Protein AF-A0A2V0P0A4-F1 (afdb_monomer_lite)

Organism: NCBI:txid307507

pLDDT: mean 77.05, std 25.01, range [23.61, 98.31]

Secondary structure (DSSP, 8-state):
--HHHHHHHHHHHHHHHHHHHHHHHHHIIIIITTSPTT-HHHHHHHHHHHHHHHHHHHHHS-TTT-HHHHHHHHHHHHHHHHHHHHHHTT-SHHHHS---SHHHHHHHHHSS--BTTHHHHTT-SS-----PPPPPPPPPPPPHHHHHHHHHHHHHHHHHHHHHHT-TT--HHHHHHHHHHHHHHHHHHHHHHHHHHHHHHH---B--S-BTTBS-HHHHHHHIIIIIHHHHHTTTS-GGGS---------S----------------------------------------------------------------------------------------SSHHHH--PPP--S--S-HHHHHHHHHHHHHHHHHHHHHHHHHHHHHHHS--TTHHHHHHHHHTHHHHHHHHHHHHHHIIIII-PPPPPHHHHHHHHHHHHHHHHIIIIIHHHHHTTHHHHHHHHHHHHHHHHHH--

Structure (mmCIF, N/CA/C/O backbone):
data_AF-A0A2V0P0A4-F1
#
_entry.id   AF-A0A2V0P0A4-F1
#
loop_
_atom_site.group_PDB
_atom_site.id
_atom_site.type_symbol
_atom_site.label_atom_id
_atom_site.label_alt_id
_atom_site.label_comp_id
_atom_site.label_asym_id
_atom_site.label_entity_id
_atom_site.label_seq_id
_atom_site.pdbx_PDB_ins_code
_atom_site.Cartn_x
_atom_site.Cartn_y
_atom_site.Cartn_z
_atom_site.occupancy
_atom_site.B_iso_or_equiv
_atom_site.auth_seq_id
_atom_site.auth_comp_id
_atom_site.auth_asym_id
_atom_site.auth_atom_id
_atom_site.pdbx_PDB_model_num
ATOM 1 N N . MET A 1 1 ? 30.387 -15.881 0.769 1.00 53.78 1 MET A N 1
ATOM 2 C CA . MET A 1 1 ? 29.656 -15.481 1.995 1.00 53.78 1 MET A CA 1
ATOM 3 C C . MET A 1 1 ? 28.485 -16.447 2.146 1.00 53.78 1 MET A C 1
ATOM 5 O O . MET A 1 1 ? 27.772 -16.627 1.168 1.00 53.78 1 MET A O 1
ATOM 9 N N . ARG A 1 2 ? 28.358 -17.172 3.265 1.00 73.75 2 ARG A N 1
ATOM 10 C CA . ARG A 1 2 ? 27.367 -18.261 3.393 1.00 73.75 2 ARG A CA 1
ATOM 11 C C . ARG A 1 2 ? 25.949 -17.681 3.490 1.00 73.75 2 ARG A C 1
ATOM 13 O O . ARG A 1 2 ? 25.694 -16.876 4.383 1.00 73.75 2 ARG A O 1
ATOM 20 N N . LEU A 1 3 ? 25.051 -18.091 2.587 1.00 74.94 3 LEU A N 1
ATOM 21 C CA . LEU A 1 3 ? 23.638 -17.671 2.539 1.00 74.94 3 LEU A CA 1
ATOM 22 C C . LEU A 1 3 ? 22.909 -17.895 3.877 1.00 74.94 3 LEU A C 1
ATOM 24 O O . LEU A 1 3 ? 22.064 -17.091 4.262 1.00 74.94 3 LEU A O 1
ATOM 28 N N . GLU A 1 4 ? 23.298 -18.934 4.616 1.00 79.38 4 GLU A N 1
ATOM 29 C CA . GLU A 1 4 ? 22.734 -19.292 5.923 1.00 79.38 4 GLU A CA 1
ATOM 30 C C . GLU A 1 4 ? 22.858 -18.165 6.958 1.00 79.38 4 GLU A C 1
ATOM 32 O O . GLU A 1 4 ? 21.884 -17.818 7.626 1.00 79.38 4 GLU A O 1
ATOM 37 N N . GLY A 1 5 ? 24.031 -17.527 7.053 1.00 84.44 5 GLY A N 1
ATOM 38 C CA . GLY A 1 5 ? 24.252 -16.437 8.008 1.00 84.44 5 GLY A CA 1
ATOM 39 C C . GLY A 1 5 ? 23.440 -15.184 7.670 1.00 84.44 5 GLY A C 1
ATOM 40 O O . GLY A 1 5 ? 22.985 -14.470 8.563 1.00 84.44 5 GLY A O 1
ATOM 41 N N . TYR A 1 6 ? 23.213 -14.935 6.378 1.00 84.06 6 TYR A N 1
ATOM 42 C CA . TYR A 1 6 ? 22.389 -13.819 5.921 1.00 84.06 6 TYR A CA 1
ATOM 43 C C . TYR A 1 6 ? 20.907 -14.042 6.254 1.00 84.06 6 TYR A C 1
ATOM 45 O O . TYR A 1 6 ? 20.270 -13.150 6.814 1.00 84.06 6 TYR A O 1
ATOM 53 N N . ALA A 1 7 ? 20.377 -15.237 5.972 1.00 84.44 7 ALA A N 1
ATOM 54 C CA . ALA A 1 7 ? 18.981 -15.574 6.242 1.00 84.44 7 ALA A CA 1
ATOM 55 C C . ALA A 1 7 ? 18.650 -15.504 7.742 1.00 84.44 7 ALA A C 1
ATOM 57 O O . ALA A 1 7 ? 17.648 -14.897 8.121 1.00 84.44 7 ALA A O 1
ATOM 58 N N . ALA A 1 8 ? 19.520 -16.050 8.599 1.00 87.38 8 ALA A N 1
ATOM 59 C CA . ALA A 1 8 ? 19.348 -15.984 10.049 1.00 87.38 8 ALA A CA 1
ATOM 60 C C . ALA A 1 8 ? 19.368 -14.535 10.572 1.00 87.38 8 ALA A C 1
ATOM 62 O O . ALA A 1 8 ? 18.519 -14.151 11.379 1.00 87.38 8 ALA A O 1
ATOM 63 N N . GLY A 1 9 ? 20.293 -13.706 10.071 1.00 90.06 9 GLY A N 1
ATOM 64 C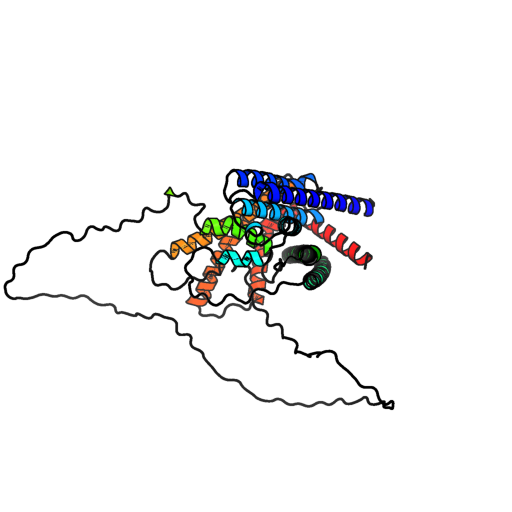 CA . GLY A 1 9 ? 20.378 -12.291 10.437 1.00 90.06 9 GLY A CA 1
ATOM 65 C C . GLY A 1 9 ? 19.136 -11.493 10.029 1.00 90.06 9 GLY A C 1
ATOM 66 O O . GLY A 1 9 ? 18.588 -10.748 10.843 1.00 90.06 9 GLY A O 1
ATOM 67 N N . LEU A 1 10 ? 18.652 -11.687 8.799 1.00 87.50 10 LEU A N 1
ATOM 68 C CA . LEU A 1 10 ? 17.423 -11.055 8.315 1.00 87.50 10 LEU A CA 1
ATOM 69 C C . LEU A 1 10 ? 16.204 -11.502 9.136 1.00 87.50 10 LEU A C 1
ATOM 71 O O . LEU A 1 10 ? 15.404 -10.664 9.548 1.00 87.50 10 LEU A O 1
ATOM 75 N N . ALA A 1 11 ? 16.075 -12.800 9.425 1.00 89.06 11 ALA A N 1
ATOM 76 C CA . ALA A 1 11 ? 14.981 -13.325 10.239 1.00 89.06 11 ALA A CA 1
ATOM 77 C C . ALA A 1 11 ? 14.962 -12.699 11.643 1.00 89.06 11 ALA A C 1
ATOM 79 O O . ALA A 1 11 ? 13.913 -12.239 12.092 1.00 89.06 11 ALA A O 1
ATOM 80 N N . ALA A 1 12 ? 16.118 -12.600 12.308 1.00 91.88 12 ALA A N 1
ATOM 81 C CA . ALA A 1 12 ? 16.232 -11.956 13.616 1.00 91.88 12 ALA A CA 1
ATOM 82 C C . ALA A 1 12 ? 15.813 -10.473 13.575 1.00 91.88 12 ALA A C 1
ATOM 84 O O . ALA A 1 12 ? 15.066 -10.015 14.441 1.00 91.88 12 ALA A O 1
ATOM 85 N N . ARG A 1 13 ? 16.228 -9.727 12.543 1.00 92.12 13 ARG A N 1
ATOM 86 C CA . ARG A 1 13 ? 15.838 -8.318 12.346 1.00 92.12 13 ARG A CA 1
ATOM 87 C C . ARG A 1 13 ? 14.346 -8.144 12.058 1.00 92.12 13 ARG A C 1
ATOM 89 O O . ARG A 1 13 ? 13.717 -7.220 12.580 1.00 92.12 13 ARG A O 1
ATOM 96 N N . LEU A 1 14 ? 13.754 -9.037 11.266 1.00 89.50 14 LEU A N 1
ATOM 97 C CA . LEU A 1 14 ? 12.312 -9.044 11.013 1.00 89.50 14 LEU A CA 1
ATOM 98 C C . LEU A 1 14 ? 11.530 -9.359 12.293 1.00 89.50 14 LEU A C 1
ATOM 100 O O . LEU A 1 14 ? 10.566 -8.660 12.599 1.00 89.50 14 LEU A O 1
ATOM 104 N N . LEU A 1 15 ? 11.970 -10.346 13.080 1.00 91.56 15 LEU A N 1
ATOM 105 C CA . LEU A 1 15 ? 11.378 -10.659 14.384 1.00 91.56 15 LEU A CA 1
ATOM 106 C C . LEU A 1 15 ? 11.456 -9.463 15.338 1.00 91.56 15 LEU A C 1
ATOM 108 O O . LEU A 1 15 ? 10.444 -9.094 15.932 1.00 91.56 15 LEU A O 1
ATOM 112 N N . ALA A 1 16 ? 12.615 -8.805 15.427 1.00 93.69 16 ALA A N 1
ATOM 113 C CA . ALA A 1 16 ? 12.781 -7.584 16.215 1.00 93.69 16 ALA A CA 1
ATOM 114 C C . ALA A 1 16 ? 11.840 -6.462 15.744 1.00 93.69 16 ALA A C 1
ATOM 116 O O . ALA A 1 16 ? 11.243 -5.758 16.559 1.00 93.69 16 ALA A O 1
ATOM 117 N N . SER A 1 17 ? 11.640 -6.337 14.430 1.00 91.88 17 SER A N 1
ATOM 118 C CA . SER A 1 17 ? 10.689 -5.383 13.856 1.00 91.88 17 SER A CA 1
ATOM 119 C C . SER A 1 17 ? 9.260 -5.698 14.315 1.00 91.88 17 SER A C 1
ATOM 121 O O . SER A 1 17 ? 8.573 -4.828 14.852 1.00 91.88 17 SER A O 1
ATOM 123 N N . TYR A 1 18 ? 8.803 -6.945 14.190 1.00 92.44 18 TYR A N 1
ATOM 124 C CA . TYR A 1 18 ? 7.461 -7.325 14.644 1.00 92.44 18 TYR A CA 1
ATOM 125 C C . TYR A 1 18 ? 7.279 -7.220 16.161 1.00 92.44 18 TYR A C 1
ATOM 127 O O . TYR A 1 18 ? 6.191 -6.857 16.609 1.00 92.44 18 TYR A O 1
ATOM 135 N N . ALA A 1 19 ? 8.331 -7.444 16.951 1.00 94.38 19 ALA A N 1
ATOM 136 C CA . ALA A 1 19 ? 8.315 -7.169 18.384 1.00 94.38 19 ALA A CA 1
ATOM 137 C C . ALA A 1 19 ? 8.099 -5.670 18.665 1.00 94.38 19 ALA A C 1
ATOM 139 O O . ALA A 1 19 ? 7.256 -5.317 19.491 1.00 94.38 19 ALA A O 1
ATOM 140 N N . ALA A 1 20 ? 8.765 -4.778 17.921 1.00 95.19 20 ALA A N 1
ATOM 141 C CA . ALA A 1 20 ? 8.530 -3.336 18.013 1.00 95.19 20 ALA A CA 1
ATOM 142 C C . ALA A 1 20 ? 7.091 -2.955 17.611 1.00 95.19 20 ALA A C 1
ATOM 144 O O . ALA A 1 20 ? 6.456 -2.137 18.278 1.00 95.19 20 ALA A O 1
ATOM 145 N N . ALA A 1 21 ? 6.533 -3.586 16.572 1.00 95.81 21 ALA A N 1
ATOM 146 C CA . ALA A 1 21 ? 5.138 -3.383 16.178 1.00 95.81 21 ALA A CA 1
ATOM 147 C C . ALA A 1 21 ? 4.141 -3.880 17.247 1.00 95.81 21 ALA A C 1
ATOM 149 O O . ALA A 1 21 ? 3.121 -3.232 17.491 1.00 95.81 21 ALA A O 1
ATOM 150 N N . ALA A 1 22 ? 4.440 -4.993 17.922 1.00 96.19 22 ALA A N 1
ATOM 151 C CA . ALA A 1 22 ? 3.641 -5.501 19.035 1.00 96.19 22 ALA A CA 1
ATOM 152 C C . ALA A 1 22 ? 3.705 -4.571 20.259 1.00 96.19 22 ALA A C 1
ATOM 154 O O . ALA A 1 22 ? 2.669 -4.282 20.861 1.00 96.19 22 ALA A O 1
ATOM 155 N N . ALA A 1 23 ? 4.886 -4.036 20.585 1.00 97.50 23 ALA A N 1
ATOM 156 C CA . ALA A 1 23 ? 5.055 -3.040 21.643 1.00 97.50 23 ALA A CA 1
ATOM 157 C C . ALA A 1 23 ? 4.287 -1.743 21.330 1.00 97.50 23 ALA A C 1
ATOM 159 O O . ALA A 1 23 ? 3.568 -1.220 22.182 1.00 97.50 23 ALA A O 1
ATOM 160 N N . ALA A 1 24 ? 4.352 -1.269 20.082 1.00 97.81 24 ALA A N 1
ATOM 161 C CA . ALA A 1 24 ? 3.546 -0.151 19.600 1.00 97.81 24 ALA A CA 1
ATOM 162 C C . ALA A 1 24 ? 2.040 -0.424 19.750 1.00 97.81 24 ALA A C 1
ATOM 164 O O . ALA A 1 24 ? 1.296 0.434 20.229 1.00 97.81 24 ALA A O 1
ATOM 165 N N . ALA A 1 25 ? 1.582 -1.631 19.401 1.00 98.06 25 ALA A N 1
ATOM 166 C CA . ALA A 1 25 ? 0.192 -2.020 19.600 1.00 98.06 25 ALA A CA 1
ATOM 167 C C . ALA A 1 25 ? -0.209 -2.021 21.079 1.00 98.06 25 ALA A C 1
ATOM 169 O O . ALA A 1 25 ? -1.297 -1.543 21.397 1.00 98.06 25 ALA A O 1
ATOM 170 N N . ALA A 1 26 ? 0.653 -2.510 21.976 1.00 98.25 26 ALA A N 1
ATOM 171 C CA . ALA A 1 26 ? 0.414 -2.488 23.418 1.00 98.25 26 ALA A CA 1
ATOM 172 C C . ALA A 1 26 ? 0.286 -1.052 23.939 1.00 98.25 26 ALA A C 1
ATOM 174 O O . ALA A 1 26 ? -0.685 -0.742 24.627 1.00 98.25 26 ALA A O 1
ATOM 175 N N . ALA A 1 27 ? 1.187 -0.152 23.534 1.00 98.31 27 ALA A N 1
ATOM 176 C CA . ALA A 1 27 ? 1.122 1.260 23.903 1.00 98.31 27 ALA A CA 1
ATOM 177 C C . ALA A 1 27 ? -0.191 1.916 23.440 1.00 98.31 27 ALA A C 1
ATOM 179 O O . ALA A 1 27 ? -0.870 2.576 24.224 1.00 98.31 27 ALA A O 1
ATOM 180 N N . VAL A 1 28 ? -0.610 1.694 22.190 1.00 98.12 28 VAL A N 1
ATOM 181 C CA . VAL A 1 28 ? -1.877 2.253 21.685 1.00 98.12 28 VAL A CA 1
ATOM 182 C C . VAL A 1 28 ? -3.079 1.639 22.407 1.00 98.12 28 VAL A C 1
ATOM 184 O O . VAL A 1 28 ? -4.012 2.358 22.766 1.00 98.12 28 VAL A O 1
ATOM 187 N N . PHE A 1 29 ? -3.068 0.329 22.649 1.00 97.56 29 PHE A N 1
ATOM 188 C CA . PHE A 1 29 ? -4.171 -0.379 23.296 1.00 97.56 29 PHE A CA 1
ATOM 189 C C . PHE A 1 29 ? -4.349 0.021 24.763 1.00 97.56 29 PHE A C 1
ATOM 191 O O . PHE A 1 29 ? -5.480 0.218 25.197 1.00 97.56 29 PHE A O 1
ATOM 198 N N . LEU A 1 30 ? -3.255 0.145 25.516 1.00 97.62 30 LEU A N 1
ATOM 199 C CA . LEU A 1 30 ? -3.287 0.433 26.949 1.00 97.62 30 LEU A CA 1
ATOM 200 C C . LEU A 1 30 ? -3.398 1.934 27.238 1.00 97.62 30 LEU A C 1
ATOM 202 O O . LEU A 1 30 ? -4.120 2.320 28.149 1.00 97.62 30 LEU A O 1
ATOM 206 N N . LEU A 1 31 ? -2.713 2.781 26.460 1.00 97.94 31 LEU A N 1
ATOM 207 C CA . LEU A 1 31 ? -2.582 4.210 26.766 1.00 97.94 31 LEU A CA 1
ATOM 208 C C . LEU A 1 31 ? -3.496 5.092 25.908 1.00 97.94 31 LEU A C 1
ATOM 210 O O . LEU A 1 31 ? -4.113 6.020 26.418 1.00 97.94 31 LEU A O 1
ATOM 214 N N . ALA A 1 32 ? -3.601 4.828 24.601 1.00 97.69 32 ALA A N 1
ATOM 215 C CA . ALA A 1 32 ? -4.350 5.701 23.690 1.00 97.69 32 ALA A CA 1
ATOM 216 C C . ALA A 1 32 ? -5.841 5.341 23.588 1.00 97.69 32 ALA A C 1
ATOM 218 O O . ALA A 1 32 ? -6.679 6.228 23.429 1.00 97.69 32 ALA A O 1
ATOM 219 N N . ARG A 1 33 ? -6.189 4.050 23.657 1.00 97.00 33 ARG A N 1
ATOM 220 C CA . ARG A 1 33 ? -7.570 3.565 23.497 1.00 97.00 33 ARG A CA 1
ATOM 221 C C . ARG A 1 33 ? -8.551 4.073 24.563 1.00 97.00 33 ARG A C 1
ATOM 223 O O . ARG A 1 33 ? -9.672 4.384 24.161 1.00 97.00 33 ARG A O 1
ATOM 230 N N . PRO A 1 34 ? -8.187 4.191 25.856 1.00 97.31 34 PRO A N 1
ATOM 231 C CA . PRO A 1 34 ? -9.086 4.748 26.872 1.00 97.31 34 PRO A CA 1
ATOM 232 C C . PRO A 1 34 ? -9.378 6.242 26.680 1.00 97.31 34 PRO A C 1
ATOM 234 O O . PRO A 1 34 ? -10.346 6.760 27.228 1.00 97.31 34 PRO A O 1
ATOM 237 N N . LEU A 1 35 ? -8.546 6.949 25.909 1.00 97.25 35 LEU A N 1
ATOM 238 C CA . LEU A 1 35 ? -8.664 8.388 25.717 1.00 97.25 35 LEU A CA 1
ATOM 239 C C . LEU A 1 35 ? -9.685 8.727 24.614 1.00 97.25 35 LEU A C 1
ATOM 241 O O . LEU A 1 35 ? -9.748 8.035 23.585 1.00 97.25 35 LEU A O 1
ATOM 245 N N . PRO A 1 36 ? -10.443 9.834 24.752 1.00 96.75 36 PRO A N 1
ATOM 246 C CA . PRO A 1 36 ? -11.387 10.265 23.729 1.00 96.75 36 PRO A CA 1
ATOM 247 C C . PRO A 1 36 ? -10.697 10.511 22.375 1.00 96.75 36 PRO A C 1
ATOM 249 O O . PRO A 1 36 ? -9.605 11.098 22.341 1.00 96.75 36 PRO A O 1
ATOM 252 N N . PRO A 1 37 ? -11.307 10.099 21.247 1.00 95.75 37 PRO A N 1
ATOM 253 C CA . PRO A 1 37 ? -10.839 10.468 19.914 1.00 95.75 37 PRO A CA 1
ATOM 254 C C . PRO A 1 37 ? -10.656 11.983 19.758 1.00 95.75 37 PRO A C 1
ATOM 256 O O . PRO A 1 37 ? -11.510 12.755 20.183 1.00 95.75 37 PRO A O 1
ATOM 259 N N . GLY A 1 38 ? -9.548 12.414 19.152 1.00 93.00 38 GLY A N 1
ATOM 260 C CA . GLY A 1 38 ? -9.236 13.835 18.950 1.00 93.00 38 GLY A CA 1
ATOM 261 C C . GLY A 1 38 ? -8.725 14.579 20.190 1.00 93.00 38 GLY A C 1
ATOM 262 O O . GLY A 1 38 ? -8.338 15.739 20.077 1.00 93.00 38 GLY A O 1
ATOM 263 N N . SER A 1 39 ? -8.670 13.936 21.363 1.00 96.69 39 SER A N 1
ATOM 264 C CA . SER A 1 39 ? -8.049 14.543 22.545 1.00 96.69 39 SER A CA 1
ATOM 265 C C . SER A 1 39 ? -6.541 14.739 22.348 1.00 96.69 39 SER A C 1
ATOM 267 O O . SER A 1 39 ? -5.863 13.918 21.721 1.00 96.69 39 SER A O 1
ATOM 269 N N . ARG A 1 40 ? -5.991 15.811 22.938 1.00 96.94 40 ARG A N 1
ATOM 270 C CA . ARG A 1 40 ? -4.546 16.110 22.892 1.00 96.94 40 ARG A CA 1
ATOM 271 C C . ARG A 1 40 ? -3.703 14.953 23.439 1.00 96.94 40 ARG A C 1
ATOM 273 O O . ARG A 1 40 ? -2.686 14.616 22.845 1.00 96.94 40 ARG A O 1
ATOM 280 N N . GLY A 1 41 ? -4.162 14.306 24.516 1.00 97.50 41 GLY A N 1
ATOM 281 C CA . GLY A 1 41 ? -3.488 13.145 25.106 1.00 97.50 41 GLY A CA 1
ATOM 282 C C . GLY A 1 41 ? -3.410 11.956 24.145 1.00 97.50 41 GLY A C 1
ATOM 283 O O . GLY A 1 41 ? -2.328 11.419 23.916 1.00 97.50 41 GLY A O 1
ATOM 284 N N . ARG A 1 42 ? -4.531 11.587 23.505 1.00 97.31 42 ARG A N 1
ATOM 285 C CA . ARG A 1 42 ? -4.547 10.499 22.513 1.00 97.31 42 ARG A CA 1
ATOM 286 C C . ARG A 1 42 ? -3.654 10.817 21.320 1.00 97.31 42 ARG A C 1
ATOM 288 O O . ARG A 1 42 ? -2.929 9.937 20.859 1.00 97.31 42 ARG A O 1
ATOM 295 N N . ALA A 1 43 ? -3.699 12.060 20.838 1.00 97.06 43 ALA A N 1
ATOM 296 C CA . ALA A 1 43 ? -2.861 12.521 19.739 1.00 97.06 43 ALA A CA 1
ATOM 297 C C . ALA A 1 43 ? -1.368 12.418 20.081 1.00 97.06 43 ALA A C 1
ATOM 299 O O . ALA A 1 43 ? -0.624 11.844 19.293 1.00 97.06 43 ALA A O 1
ATOM 300 N N . ALA A 1 44 ? -0.943 12.880 21.261 1.00 97.56 44 ALA A N 1
ATOM 301 C CA . ALA A 1 44 ? 0.453 12.814 21.691 1.00 97.56 44 ALA A CA 1
ATOM 302 C C . ALA A 1 44 ? 0.988 11.371 21.717 1.00 97.56 44 ALA A C 1
ATOM 304 O O . ALA A 1 44 ? 2.018 11.087 21.105 1.00 97.56 44 ALA A O 1
ATOM 305 N N . VAL A 1 45 ? 0.249 10.442 22.340 1.00 98.00 45 VAL A N 1
ATOM 306 C CA . VAL A 1 45 ? 0.629 9.017 22.381 1.00 98.00 45 VAL A CA 1
ATOM 307 C C . VAL A 1 45 ? 0.700 8.430 20.970 1.00 98.00 45 VAL A C 1
ATOM 309 O O . VAL A 1 45 ? 1.684 7.788 20.609 1.00 98.00 45 VAL A O 1
ATOM 312 N N . CYS A 1 46 ? -0.326 8.660 20.147 1.00 98.19 46 CYS A N 1
ATOM 313 C CA . CYS A 1 46 ? -0.380 8.103 18.797 1.00 98.19 46 CYS A CA 1
ATOM 314 C C . CYS A 1 46 ? 0.716 8.667 17.883 1.00 98.19 46 CYS A C 1
ATOM 316 O O . CYS A 1 46 ? 1.281 7.915 17.097 1.00 98.19 46 CYS A O 1
ATOM 318 N N . VAL A 1 47 ? 1.044 9.959 17.985 1.00 97.88 47 VAL A N 1
ATOM 319 C CA . VAL A 1 47 ? 2.132 10.579 17.213 1.00 97.88 47 VAL A CA 1
ATOM 320 C C . VAL A 1 47 ? 3.481 9.991 17.619 1.00 97.88 47 VAL A C 1
ATOM 322 O O . VAL A 1 47 ? 4.254 9.619 16.740 1.00 97.88 47 VAL A O 1
ATOM 325 N N . ALA A 1 48 ? 3.740 9.829 18.920 1.00 97.81 48 ALA A N 1
ATOM 326 C CA . ALA A 1 48 ? 4.970 9.203 19.401 1.00 97.81 48 ALA A CA 1
ATOM 327 C C . ALA A 1 48 ? 5.108 7.755 18.897 1.00 97.81 48 ALA A C 1
ATOM 329 O O . ALA A 1 48 ? 6.149 7.376 18.360 1.00 97.81 48 ALA A O 1
ATOM 330 N N . VAL A 1 49 ? 4.035 6.959 18.990 1.00 98.25 49 VAL A N 1
ATOM 331 C CA . VAL A 1 49 ? 4.025 5.577 18.485 1.00 98.25 49 VAL A CA 1
ATOM 332 C C . VAL A 1 49 ? 4.189 5.527 16.964 1.00 98.25 49 VAL A C 1
ATOM 334 O O . VAL A 1 49 ? 4.955 4.710 16.458 1.00 98.25 49 VAL A O 1
ATOM 337 N N . ALA A 1 50 ? 3.501 6.394 16.218 1.00 97.75 50 ALA A N 1
ATOM 338 C CA . ALA A 1 50 ? 3.631 6.461 14.766 1.00 97.75 50 ALA A CA 1
ATOM 339 C C . ALA A 1 50 ? 5.064 6.827 14.350 1.00 97.75 50 ALA A C 1
ATOM 341 O O . ALA A 1 50 ? 5.621 6.170 13.476 1.00 97.75 50 ALA A O 1
ATOM 342 N N . ALA A 1 51 ? 5.691 7.805 15.009 1.00 96.50 51 ALA A N 1
ATOM 343 C CA . ALA A 1 51 ? 7.085 8.168 14.760 1.00 96.50 51 ALA A CA 1
ATOM 344 C C . ALA A 1 51 ? 8.041 6.993 15.031 1.00 96.50 51 ALA A C 1
ATOM 346 O O . ALA A 1 51 ? 8.914 6.714 14.211 1.00 96.50 51 ALA A O 1
ATOM 347 N N . ALA A 1 52 ? 7.834 6.257 16.129 1.00 96.69 52 ALA A N 1
ATOM 348 C CA . ALA A 1 52 ? 8.618 5.063 16.441 1.00 96.69 52 ALA A CA 1
ATOM 349 C C . ALA A 1 52 ? 8.459 3.966 15.372 1.00 96.69 52 ALA A C 1
ATOM 351 O O . ALA A 1 52 ? 9.454 3.398 14.922 1.00 96.69 52 ALA A O 1
ATOM 352 N N . LEU A 1 53 ? 7.228 3.708 14.912 1.00 96.75 53 LEU A N 1
ATOM 353 C CA . LEU A 1 53 ? 6.956 2.756 13.829 1.00 96.75 53 LEU A CA 1
ATOM 354 C C . LEU A 1 53 ? 7.645 3.165 12.521 1.00 96.75 53 LEU A C 1
ATOM 356 O O . LEU A 1 53 ? 8.228 2.315 11.857 1.00 96.75 53 LEU A O 1
ATOM 360 N N . LEU A 1 54 ? 7.620 4.450 12.159 1.00 94.62 54 LEU A N 1
ATOM 361 C CA . LEU A 1 54 ? 8.274 4.944 10.942 1.00 94.62 54 LEU A CA 1
ATOM 362 C C . LEU A 1 54 ? 9.805 4.893 11.028 1.00 94.62 54 LEU A C 1
ATOM 364 O O . LEU A 1 54 ? 10.467 4.641 10.023 1.00 94.62 54 LEU A O 1
ATOM 368 N N . ALA A 1 55 ? 10.372 5.094 12.218 1.00 92.75 55 ALA A N 1
ATOM 369 C CA . ALA A 1 55 ? 11.811 5.003 12.436 1.00 92.75 55 ALA A CA 1
ATOM 370 C C . ALA A 1 55 ? 12.321 3.550 12.465 1.00 92.75 55 ALA A C 1
ATOM 372 O O . ALA A 1 55 ? 13.473 3.309 12.097 1.00 92.75 55 ALA A O 1
ATOM 373 N N . ALA A 1 56 ? 11.493 2.581 12.875 1.00 93.50 56 ALA A N 1
ATOM 374 C CA . ALA A 1 56 ? 11.918 1.201 13.121 1.00 93.50 56 ALA A CA 1
ATOM 375 C C . ALA A 1 56 ? 12.600 0.519 11.914 1.00 93.50 56 ALA A C 1
ATOM 377 O O . ALA A 1 56 ? 13.721 0.040 12.098 1.00 93.50 56 ALA A O 1
ATOM 378 N N . PRO A 1 57 ? 12.050 0.532 10.678 1.00 91.19 57 PRO A N 1
ATOM 379 C CA . PRO A 1 57 ? 12.717 -0.086 9.529 1.00 91.19 57 PRO A CA 1
ATOM 380 C C . PRO A 1 57 ? 14.123 0.466 9.289 1.00 91.19 57 PRO A C 1
ATOM 382 O O . PRO A 1 57 ? 15.035 -0.290 8.981 1.00 91.19 57 PRO A O 1
ATOM 385 N N . SER A 1 58 ? 14.319 1.772 9.498 1.00 88.38 58 SER A N 1
ATOM 386 C CA . SER A 1 58 ? 15.616 2.420 9.287 1.00 88.38 58 SER A CA 1
ATOM 387 C C . SER A 1 58 ? 16.702 2.029 10.284 1.00 88.38 58 SER A C 1
ATOM 389 O O . SER A 1 58 ? 17.887 2.163 10.000 1.00 88.38 58 SER A O 1
ATOM 391 N N . ARG A 1 59 ? 16.287 1.589 11.473 1.00 91.75 59 ARG A N 1
ATOM 392 C CA . ARG A 1 59 ? 17.183 1.189 12.559 1.00 91.75 59 ARG A CA 1
ATOM 393 C C . ARG A 1 59 ? 17.433 -0.309 12.567 1.00 91.75 59 ARG A C 1
ATOM 395 O O . ARG A 1 59 ? 18.476 -0.740 13.042 1.00 91.75 59 ARG A O 1
ATOM 402 N N . LEU A 1 60 ? 16.461 -1.081 12.088 1.00 91.25 60 LEU A N 1
ATOM 403 C CA . LEU A 1 60 ? 16.474 -2.531 12.184 1.00 91.25 60 LEU A CA 1
ATOM 404 C C . LEU A 1 60 ? 16.928 -3.213 10.903 1.00 91.25 60 LEU A C 1
ATOM 406 O O . LEU A 1 60 ? 17.394 -4.335 11.016 1.00 91.25 60 LEU A O 1
ATOM 410 N N . LEU A 1 61 ? 16.811 -2.584 9.729 1.00 89.25 61 LEU A N 1
ATOM 411 C CA . LEU A 1 61 ? 17.143 -3.198 8.442 1.00 89.25 61 LEU A CA 1
ATOM 412 C C . LEU A 1 61 ? 18.293 -2.469 7.744 1.00 89.25 61 LEU A C 1
ATOM 414 O O . LEU A 1 61 ? 18.401 -1.244 7.801 1.00 89.25 61 LEU A O 1
ATOM 418 N N . ASP A 1 62 ? 19.139 -3.232 7.052 1.00 87.00 62 ASP A N 1
ATOM 419 C CA . ASP A 1 62 ? 20.232 -2.693 6.241 1.00 87.00 62 ASP A CA 1
ATOM 420 C C . ASP A 1 62 ? 19.765 -2.518 4.789 1.00 87.00 62 ASP A C 1
ATOM 422 O O . ASP A 1 62 ? 19.691 -3.471 4.014 1.00 87.00 62 ASP A O 1
ATOM 426 N N . PHE A 1 63 ? 19.480 -1.276 4.400 1.00 78.56 63 PHE A N 1
ATOM 427 C CA . PHE A 1 63 ? 18.978 -0.912 3.067 1.00 78.56 63 PHE A CA 1
ATOM 428 C C . PHE A 1 63 ? 19.893 -1.334 1.926 1.00 78.56 63 PHE A C 1
ATOM 430 O O . PHE A 1 63 ? 19.409 -1.641 0.836 1.00 78.56 63 PHE A O 1
ATOM 437 N N . GLN A 1 64 ? 21.203 -1.352 2.165 1.00 79.62 64 GLN A N 1
ATOM 438 C CA . GLN A 1 64 ? 22.174 -1.697 1.134 1.00 79.62 64 GLN A CA 1
ATOM 439 C C . GLN A 1 64 ? 22.229 -3.208 0.920 1.00 79.62 64 GLN A C 1
ATOM 441 O O . GLN A 1 64 ? 22.469 -3.668 -0.196 1.00 79.62 64 GLN A O 1
ATOM 446 N N . ARG A 1 65 ? 21.971 -3.988 1.975 1.00 81.94 65 ARG A N 1
ATOM 447 C CA . ARG A 1 65 ? 22.072 -5.452 1.942 1.00 81.94 65 ARG A CA 1
ATOM 448 C C . ARG A 1 65 ? 20.732 -6.169 1.807 1.00 81.94 65 ARG A C 1
ATOM 450 O O . ARG A 1 65 ? 20.727 -7.327 1.405 1.00 81.94 65 ARG A O 1
ATOM 457 N N . GLU A 1 66 ? 19.609 -5.535 2.13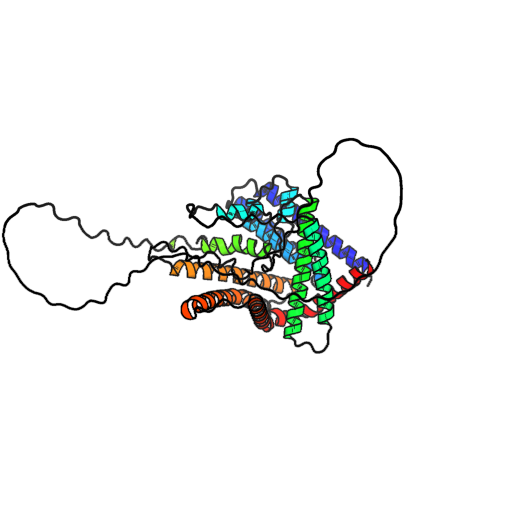7 1.00 82.12 66 GLU A N 1
ATOM 458 C CA . GLU A 1 66 ? 18.313 -6.204 2.357 1.00 82.12 66 GLU A CA 1
ATOM 459 C C . GLU A 1 66 ? 17.174 -5.652 1.490 1.00 82.12 66 GLU A C 1
ATOM 461 O O . GLU A 1 66 ? 16.024 -5.581 1.924 1.00 82.12 66 GLU A O 1
ATOM 466 N N . ALA A 1 67 ? 17.468 -5.299 0.236 1.00 77.44 67 ALA A N 1
ATOM 467 C CA . ALA A 1 67 ? 16.514 -4.671 -0.682 1.00 77.44 67 ALA A CA 1
ATOM 468 C C . ALA A 1 67 ? 15.158 -5.408 -0.814 1.00 77.44 67 ALA A C 1
ATOM 470 O O . ALA A 1 67 ? 14.132 -4.750 -0.958 1.00 77.44 67 ALA A O 1
ATOM 471 N N . ILE A 1 68 ? 15.107 -6.745 -0.713 1.00 76.56 68 ILE A N 1
ATOM 472 C CA . ILE A 1 68 ? 13.834 -7.505 -0.767 1.00 76.56 68 ILE A CA 1
ATOM 473 C C . ILE A 1 68 ? 12.973 -7.260 0.460 1.00 76.56 68 ILE A C 1
ATOM 475 O O . ILE A 1 68 ? 11.772 -7.050 0.337 1.00 76.56 68 ILE A O 1
ATOM 479 N N . GLY A 1 69 ? 13.573 -7.340 1.650 1.00 79.31 69 GLY A N 1
ATOM 480 C CA . GLY A 1 69 ? 12.846 -7.211 2.913 1.00 79.31 69 GLY A CA 1
ATOM 481 C C . GLY A 1 69 ? 12.409 -5.772 3.169 1.00 79.31 69 GLY A C 1
ATOM 482 O O . GLY A 1 69 ? 11.433 -5.525 3.874 1.00 79.31 69 GLY A O 1
ATOM 483 N N . ILE A 1 70 ? 13.103 -4.821 2.548 1.00 83.62 70 ILE A N 1
ATOM 484 C CA . ILE A 1 70 ? 12.963 -3.403 2.826 1.00 83.62 70 ILE A CA 1
ATOM 485 C C . ILE A 1 70 ? 11.634 -2.814 2.373 1.00 83.62 70 ILE A C 1
ATOM 487 O O . ILE A 1 70 ? 10.932 -2.189 3.162 1.00 83.62 70 ILE A O 1
ATOM 491 N N . VAL A 1 71 ? 11.268 -3.029 1.109 1.00 84.56 71 VAL A N 1
ATOM 492 C CA . VAL A 1 71 ? 10.055 -2.474 0.504 1.00 84.56 71 VAL A CA 1
ATOM 493 C C . VAL A 1 71 ? 8.813 -2.932 1.268 1.00 84.56 71 VAL A C 1
ATOM 495 O O . VAL A 1 71 ? 8.008 -2.075 1.652 1.00 84.56 71 VAL A O 1
ATOM 498 N N . PRO A 1 72 ? 8.642 -4.234 1.566 1.00 87.12 72 PRO A N 1
ATOM 499 C CA . PRO A 1 72 ? 7.501 -4.667 2.342 1.00 87.12 72 PRO A CA 1
ATOM 500 C C . PRO A 1 72 ? 7.569 -4.225 3.798 1.00 87.12 72 PRO A C 1
ATOM 502 O O . PRO A 1 72 ? 6.537 -3.804 4.312 1.00 87.12 72 PRO A O 1
ATOM 505 N N . ALA A 1 73 ? 8.736 -4.236 4.452 1.00 90.81 73 ALA A N 1
ATOM 506 C CA . ALA A 1 73 ? 8.844 -3.755 5.827 1.00 90.81 73 ALA A CA 1
ATOM 507 C C . ALA A 1 73 ? 8.450 -2.276 5.926 1.00 90.81 73 ALA A C 1
ATOM 509 O O . ALA A 1 73 ? 7.540 -1.926 6.674 1.00 90.81 73 ALA A O 1
ATOM 510 N N . VAL A 1 74 ? 9.043 -1.409 5.107 1.00 92.19 74 VAL A N 1
ATOM 511 C CA . VAL A 1 74 ? 8.681 0.011 5.045 1.00 92.19 74 VAL A CA 1
ATOM 512 C C . VAL A 1 74 ? 7.186 0.164 4.785 1.00 92.19 74 VAL A C 1
ATOM 514 O O . VAL A 1 74 ? 6.525 0.902 5.511 1.00 92.19 74 VAL A O 1
ATOM 517 N N . GLY A 1 75 ? 6.618 -0.572 3.826 1.00 92.62 75 GLY A N 1
ATOM 518 C CA . GLY A 1 75 ? 5.180 -0.555 3.553 1.00 92.62 75 GLY A CA 1
ATOM 519 C C . GLY A 1 75 ? 4.324 -0.943 4.766 1.00 92.62 75 GLY A C 1
ATOM 520 O O . GLY A 1 75 ? 3.380 -0.230 5.107 1.00 92.62 75 GLY A O 1
ATOM 521 N N . VAL A 1 76 ? 4.664 -2.036 5.452 1.00 94.62 76 VAL A N 1
ATOM 522 C CA . VAL A 1 76 ? 3.952 -2.537 6.639 1.00 94.62 76 VAL A CA 1
ATOM 523 C C . VAL A 1 76 ? 4.001 -1.525 7.783 1.00 94.62 76 VAL A C 1
ATOM 525 O O . VAL A 1 76 ? 2.954 -1.166 8.324 1.00 94.62 76 VAL A O 1
ATOM 528 N N . PHE A 1 77 ? 5.184 -1.005 8.113 1.00 96.00 77 PHE A N 1
ATOM 529 C CA . PHE A 1 77 ? 5.358 -0.040 9.202 1.00 96.00 77 PHE A CA 1
ATOM 530 C C . PHE A 1 77 ? 4.731 1.321 8.889 1.00 96.00 77 PHE A C 1
ATOM 532 O O . PHE A 1 77 ? 4.128 1.931 9.773 1.00 96.00 77 PHE A O 1
ATOM 539 N N . SER A 1 78 ? 4.774 1.758 7.626 1.00 96.19 78 SER A N 1
ATOM 540 C CA . SER A 1 78 ? 4.048 2.951 7.166 1.00 96.19 78 SER A CA 1
ATOM 541 C C . SER A 1 78 ? 2.547 2.795 7.391 1.00 96.19 78 SER A C 1
ATOM 543 O O . SER A 1 78 ? 1.899 3.666 7.968 1.00 96.19 78 SER A O 1
ATOM 545 N N . LEU A 1 79 ? 1.982 1.657 6.978 1.00 96.56 79 LEU A N 1
ATOM 546 C CA . LEU A 1 79 ? 0.558 1.377 7.142 1.00 96.56 79 LEU A CA 1
ATOM 547 C C . LEU A 1 79 ? 0.164 1.264 8.617 1.00 96.56 79 LEU A C 1
ATOM 549 O O . LEU A 1 79 ? -0.891 1.772 8.992 1.00 96.56 79 LEU A O 1
ATOM 553 N N . ALA A 1 80 ? 1.000 0.650 9.456 1.00 97.75 80 ALA A N 1
ATOM 554 C CA . ALA A 1 80 ? 0.790 0.610 10.900 1.00 97.75 80 ALA A CA 1
ATOM 555 C C . ALA A 1 80 ? 0.770 2.028 11.497 1.00 97.75 80 ALA A C 1
ATOM 557 O O . ALA A 1 80 ? -0.178 2.383 12.199 1.00 97.75 80 ALA A O 1
ATOM 558 N N . ALA A 1 81 ? 1.742 2.878 11.148 1.00 97.88 81 ALA A N 1
ATOM 559 C CA . ALA A 1 81 ? 1.782 4.273 11.583 1.00 97.88 81 ALA A CA 1
ATOM 560 C C . ALA A 1 81 ? 0.538 5.052 11.123 1.00 97.88 81 ALA A C 1
ATOM 562 O O . ALA A 1 81 ? -0.102 5.736 11.921 1.00 97.88 81 ALA A O 1
ATOM 563 N N . PHE A 1 82 ? 0.114 4.885 9.868 1.00 97.62 82 PHE A N 1
ATOM 564 C CA . PHE A 1 82 ? -1.106 5.503 9.344 1.00 97.62 82 PHE A CA 1
ATOM 565 C C . PHE A 1 82 ? -2.362 5.035 10.088 1.00 97.62 82 PHE A C 1
ATOM 567 O O . PHE A 1 82 ? -3.254 5.840 10.356 1.00 97.62 82 PHE A O 1
ATOM 574 N N . LYS A 1 83 ? -2.447 3.753 10.465 1.00 97.94 83 LYS A N 1
ATOM 575 C CA . LYS A 1 83 ? -3.555 3.232 11.282 1.00 97.94 83 LYS A CA 1
ATOM 576 C C . LYS A 1 83 ? -3.588 3.884 12.659 1.00 97.94 83 LYS A C 1
ATOM 578 O O . LYS A 1 83 ? -4.670 4.237 13.120 1.00 97.94 83 LYS A O 1
ATOM 583 N N . VAL A 1 84 ? -2.427 4.085 13.280 1.00 98.31 84 VAL A N 1
ATOM 584 C CA . VAL A 1 84 ? -2.299 4.770 14.573 1.00 98.31 84 VAL A CA 1
ATOM 585 C C . VAL A 1 84 ? -2.703 6.245 14.468 1.00 98.31 84 VAL A C 1
ATOM 587 O O . VAL A 1 84 ? -3.478 6.727 15.292 1.00 98.31 84 VAL A O 1
ATOM 590 N N . LEU A 1 85 ? -2.273 6.954 13.421 1.00 97.88 85 LEU A N 1
ATOM 591 C CA . LEU A 1 85 ? -2.677 8.347 13.188 1.00 97.88 85 LEU A CA 1
ATOM 592 C C . LEU A 1 85 ? -4.182 8.473 12.913 1.00 97.88 85 LEU A C 1
ATOM 594 O O . LEU A 1 85 ? -4.841 9.352 13.465 1.00 97.88 85 LEU A O 1
ATOM 598 N N . ALA A 1 86 ? -4.757 7.562 12.123 1.00 96.94 86 ALA A N 1
ATOM 599 C CA . ALA A 1 86 ? -6.198 7.538 11.880 1.00 96.94 86 ALA A CA 1
ATOM 600 C C . ALA A 1 86 ? -6.959 7.260 13.182 1.00 96.94 86 ALA A C 1
ATOM 602 O O . ALA A 1 86 ? -7.946 7.931 13.486 1.00 96.94 86 ALA A O 1
ATOM 603 N N . PHE A 1 87 ? -6.455 6.324 13.991 1.00 97.44 87 PHE A N 1
ATOM 604 C CA . PHE A 1 87 ? -7.007 6.015 15.301 1.00 97.44 87 PHE A CA 1
ATOM 605 C C . PHE A 1 87 ? -6.986 7.233 16.227 1.00 97.44 87 PHE A C 1
ATOM 607 O O . PHE A 1 87 ? -7.963 7.452 16.938 1.00 97.44 87 PHE A O 1
ATOM 614 N N . ALA A 1 88 ? -5.938 8.061 16.202 1.00 97.38 88 ALA A N 1
ATOM 615 C CA . ALA A 1 88 ? -5.848 9.272 17.021 1.00 97.38 88 ALA A CA 1
ATOM 616 C C . ALA A 1 88 ? -7.045 10.217 16.817 1.00 97.38 88 ALA A C 1
ATOM 618 O O . ALA A 1 88 ? -7.588 10.757 17.781 1.00 97.38 88 ALA A O 1
ATOM 619 N N . VAL A 1 89 ? -7.501 10.351 15.568 1.00 95.69 89 VAL A N 1
ATOM 620 C CA . VAL A 1 89 ? -8.609 11.232 15.163 1.00 95.69 89 VAL A CA 1
ATOM 621 C C . VAL A 1 89 ? -9.964 10.516 15.079 1.00 95.69 89 VAL A C 1
ATOM 623 O O . VAL A 1 89 ? -10.908 11.042 14.492 1.00 95.69 89 VAL A O 1
ATOM 626 N N . GLY A 1 90 ? -10.078 9.311 15.649 1.00 95.00 90 GLY A N 1
ATOM 627 C CA . GLY A 1 90 ? -11.332 8.550 15.665 1.00 95.00 90 GLY A CA 1
ATOM 628 C C . GLY A 1 90 ? -11.738 7.989 14.306 1.00 95.00 90 GLY A C 1
ATOM 629 O O . GLY A 1 90 ? -12.928 7.863 14.025 1.00 95.00 90 GLY A O 1
ATOM 630 N N . ARG A 1 91 ? -10.765 7.666 13.452 1.00 94.50 91 ARG A N 1
ATOM 631 C CA . ARG A 1 91 ? -10.969 7.108 12.111 1.00 94.50 91 ARG A CA 1
ATOM 632 C C . ARG A 1 91 ? -10.220 5.789 11.923 1.00 94.50 91 ARG A C 1
ATOM 634 O O . ARG A 1 91 ? -9.424 5.358 12.755 1.00 94.50 91 ARG A O 1
ATOM 641 N N . GLY A 1 92 ? -10.460 5.167 10.772 1.00 94.81 92 GLY A N 1
ATOM 642 C CA . GLY A 1 92 ? -9.701 4.015 10.301 1.00 94.81 92 GLY A CA 1
ATOM 643 C C . GLY A 1 92 ? -10.080 2.682 10.960 1.00 94.81 92 GLY A C 1
ATOM 644 O O . GLY A 1 92 ? -11.009 2.599 11.770 1.00 94.81 92 GLY A O 1
ATOM 645 N N . PRO A 1 93 ? -9.363 1.607 10.598 1.00 95.38 93 PRO A N 1
ATOM 646 C CA . PRO A 1 93 ? -9.763 0.237 10.916 1.00 95.38 93 PRO A CA 1
ATOM 647 C C . PRO A 1 93 ? -9.711 -0.092 12.410 1.00 95.38 93 PRO A C 1
ATOM 649 O O . PRO A 1 93 ? -10.518 -0.890 12.876 1.00 95.38 93 PRO A O 1
ATOM 652 N N . LEU A 1 94 ? -8.808 0.542 13.165 1.00 96.44 94 LEU A N 1
ATOM 653 C CA . LEU A 1 94 ? -8.656 0.309 14.605 1.00 96.44 94 LEU A CA 1
ATOM 654 C C . LEU A 1 94 ? -9.804 0.903 15.434 1.00 96.44 94 LEU A C 1
ATOM 656 O O . LEU A 1 94 ? -10.046 0.449 16.547 1.00 96.44 94 LEU A O 1
ATOM 660 N N . GLN A 1 95 ? -10.501 1.911 14.898 1.00 94.62 95 GLN A N 1
ATOM 661 C CA . GLN A 1 95 ? -11.684 2.501 15.525 1.00 94.62 95 GLN A CA 1
ATOM 662 C C . GLN A 1 95 ? -12.972 1.792 15.082 1.00 94.62 95 GLN A C 1
ATOM 664 O O . GLN A 1 95 ? -13.919 1.688 15.855 1.00 94.62 95 GLN A O 1
ATOM 669 N N . ALA A 1 96 ? -13.020 1.347 13.825 1.00 87.94 96 ALA A N 1
ATOM 670 C CA . ALA A 1 96 ? -14.234 0.831 13.208 1.00 87.94 96 ALA A CA 1
ATOM 671 C C . ALA A 1 96 ? -14.480 -0.662 13.502 1.00 87.94 96 ALA A C 1
ATOM 673 O O . ALA A 1 96 ? -15.613 -1.090 13.704 1.00 87.94 96 ALA A O 1
ATOM 674 N N . ALA A 1 97 ? -13.440 -1.493 13.523 1.00 85.69 97 ALA A N 1
ATOM 675 C CA . ALA A 1 97 ? -13.636 -2.922 13.730 1.00 85.69 97 ALA A CA 1
ATOM 676 C C . ALA A 1 97 ? -13.865 -3.260 15.220 1.00 85.69 97 ALA A C 1
ATOM 678 O O . ALA A 1 97 ? -13.177 -2.711 16.085 1.00 85.69 97 ALA A O 1
ATOM 679 N N . PRO A 1 98 ? -14.768 -4.203 15.550 1.00 87.25 98 PRO A N 1
ATOM 680 C CA . PRO A 1 98 ? -14.861 -4.752 16.896 1.00 87.25 98 PRO A CA 1
ATOM 681 C C . PRO A 1 98 ? -13.624 -5.621 17.166 1.00 87.25 98 PRO A C 1
ATOM 683 O O . PRO A 1 98 ? -13.556 -6.785 16.773 1.00 87.25 98 PRO A O 1
ATOM 686 N N . LEU A 1 99 ? -12.623 -5.037 17.825 1.00 93.62 99 LEU A N 1
ATOM 687 C CA . LEU A 1 99 ? -11.365 -5.687 18.203 1.00 93.62 99 LEU A CA 1
ATOM 688 C C . LEU A 1 99 ? -11.344 -5.877 19.734 1.00 93.62 99 LEU A C 1
ATOM 690 O O . LEU A 1 99 ? -10.772 -5.043 20.451 1.00 93.62 99 LEU A O 1
ATOM 694 N N . PRO A 1 100 ? -12.038 -6.911 20.262 1.00 92.44 100 PRO A N 1
ATOM 695 C CA . PRO A 1 100 ? -12.232 -7.082 21.702 1.00 92.44 100 PRO A CA 1
ATOM 696 C C . PRO A 1 100 ? -10.952 -7.514 22.423 1.00 92.44 100 PRO A C 1
ATOM 698 O O . PRO A 1 100 ? -10.720 -7.091 23.548 1.00 92.44 100 PRO A O 1
ATOM 701 N N . SER A 1 101 ? -10.103 -8.318 21.777 1.00 96.69 101 SER A N 1
ATOM 702 C CA . SER A 1 101 ? -8.855 -8.805 22.365 1.00 96.69 101 SER A CA 1
ATOM 703 C C . SER A 1 101 ? -7.643 -8.012 21.885 1.00 96.69 101 SER A C 1
ATOM 705 O O . SER A 1 101 ? -7.609 -7.510 20.755 1.00 96.69 101 SER A O 1
ATOM 707 N N . PHE A 1 102 ? -6.611 -7.961 22.731 1.00 97.00 102 PHE A N 1
ATOM 708 C CA . PHE A 1 102 ? -5.318 -7.386 22.371 1.00 97.00 102 PHE A CA 1
ATOM 709 C C . PHE A 1 102 ? -4.718 -8.066 21.133 1.00 97.00 102 PHE A C 1
ATOM 711 O O . PHE A 1 102 ? -4.282 -7.374 20.222 1.00 97.00 102 PHE A O 1
ATOM 718 N N . ALA A 1 103 ? -4.783 -9.399 21.036 1.00 97.25 103 ALA A N 1
ATOM 719 C CA . ALA A 1 103 ? -4.234 -10.145 19.900 1.00 97.25 103 ALA A CA 1
ATOM 720 C C . ALA A 1 103 ? -4.841 -9.710 18.552 1.00 97.25 103 ALA A C 1
ATOM 722 O O . ALA A 1 103 ? -4.111 -9.442 17.599 1.00 97.25 103 ALA A O 1
ATOM 723 N N . LYS A 1 104 ? -6.172 -9.559 18.479 1.00 97.25 104 LYS A N 1
ATOM 724 C CA . LYS A 1 104 ? -6.855 -9.071 17.269 1.00 97.25 104 LYS A CA 1
ATOM 725 C C . LYS A 1 104 ? -6.500 -7.618 16.963 1.00 97.25 104 LYS A C 1
ATOM 727 O O . LYS A 1 104 ? -6.316 -7.272 15.799 1.00 97.25 104 LYS A O 1
ATOM 732 N N . PHE A 1 105 ? -6.391 -6.777 17.992 1.00 97.81 105 PHE A N 1
ATOM 733 C CA . PHE A 1 105 ? -5.977 -5.384 17.837 1.00 97.81 105 PHE A CA 1
ATOM 734 C C . PHE A 1 105 ? -4.542 -5.264 17.310 1.00 97.81 105 PHE A C 1
ATOM 736 O O . PHE A 1 105 ? -4.302 -4.550 16.339 1.00 97.81 105 PHE A O 1
ATOM 743 N N . ALA A 1 106 ? -3.607 -6.006 17.905 1.00 97.88 106 ALA A N 1
ATOM 744 C CA . ALA A 1 106 ? -2.209 -6.043 17.504 1.00 97.88 106 ALA A CA 1
ATOM 745 C C . ALA A 1 106 ? -2.053 -6.562 16.072 1.00 97.88 106 ALA A C 1
ATOM 747 O O . ALA A 1 106 ? -1.381 -5.917 15.273 1.00 97.88 106 ALA A O 1
ATOM 748 N N . ALA A 1 107 ? -2.746 -7.644 15.703 1.00 97.12 107 ALA A N 1
ATOM 749 C CA . ALA A 1 107 ? -2.751 -8.148 14.332 1.00 97.12 107 ALA A CA 1
ATOM 750 C C . ALA A 1 107 ? -3.329 -7.122 13.340 1.00 97.12 107 ALA A C 1
ATOM 752 O O . ALA A 1 107 ? -2.740 -6.875 12.289 1.00 97.12 107 ALA A O 1
ATOM 753 N N . ALA A 1 108 ? -4.444 -6.465 13.681 1.00 97.06 108 ALA A N 1
ATOM 754 C CA . ALA A 1 108 ? -5.041 -5.433 12.835 1.00 97.06 108 ALA A CA 1
ATOM 755 C C . ALA A 1 108 ? -4.151 -4.186 12.683 1.00 97.06 108 ALA A C 1
ATOM 757 O O . ALA A 1 108 ? -4.242 -3.511 11.657 1.00 97.06 108 ALA A O 1
ATOM 758 N N . LEU A 1 109 ? -3.305 -3.869 13.667 1.00 97.62 109 LEU A N 1
ATOM 759 C CA . LEU A 1 109 ? -2.342 -2.768 13.602 1.00 97.62 109 LEU A CA 1
ATOM 760 C C . LEU A 1 109 ? -1.089 -3.162 12.810 1.00 97.62 109 LEU A C 1
ATOM 762 O O . LEU A 1 109 ? -0.736 -2.463 11.863 1.00 97.62 109 LEU A O 1
ATOM 766 N N . ALA A 1 110 ? -0.447 -4.268 13.189 1.00 96.69 110 ALA A N 1
ATOM 767 C CA . ALA A 1 110 ? 0.881 -4.659 12.724 1.00 96.69 110 ALA A CA 1
ATOM 768 C C . ALA A 1 110 ? 0.885 -5.334 11.347 1.00 96.69 110 ALA A C 1
ATOM 770 O O . ALA A 1 110 ? 1.883 -5.257 10.637 1.00 96.69 110 ALA A O 1
ATOM 771 N N . LEU A 1 111 ? -0.206 -5.994 10.947 1.00 96.19 111 LEU A N 1
ATOM 772 C CA . LEU A 1 111 ? -0.313 -6.614 9.624 1.00 96.19 111 LEU A CA 1
ATOM 773 C C . LEU A 1 111 ? -0.929 -5.629 8.618 1.00 96.19 111 LEU A C 1
ATOM 775 O O . LEU A 1 111 ? -1.800 -4.830 8.986 1.00 96.19 111 LEU A O 1
ATOM 779 N N . PRO A 1 112 ? -0.570 -5.683 7.323 1.00 95.56 112 PRO A N 1
ATOM 780 C CA . PRO A 1 112 ? -1.099 -4.782 6.298 1.00 95.56 112 PRO A CA 1
ATOM 781 C C . PRO A 1 112 ? -2.519 -5.167 5.826 1.00 95.56 112 PRO A C 1
ATOM 783 O O . PRO A 1 112 ? -2.853 -5.077 4.643 1.00 95.56 112 PRO A O 1
ATOM 786 N N . VAL A 1 113 ? -3.386 -5.559 6.762 1.00 95.62 113 VAL A N 1
ATOM 787 C CA . VAL A 1 113 ? -4.768 -6.003 6.528 1.00 95.62 113 VAL A CA 1
ATOM 788 C C . VAL A 1 113 ? -5.785 -4.945 6.960 1.00 95.62 113 VAL A C 1
ATOM 790 O O . VAL A 1 113 ? -5.500 -4.123 7.835 1.00 95.62 113 VAL A O 1
ATOM 793 N N . ILE A 1 114 ? -6.987 -4.979 6.377 1.00 94.50 114 ILE A N 1
ATOM 794 C CA . ILE A 1 114 ? -8.149 -4.196 6.824 1.00 94.50 114 ILE A CA 1
ATOM 795 C C . ILE A 1 114 ? -9.277 -5.172 7.184 1.00 94.50 114 ILE A C 1
ATOM 797 O O . ILE A 1 114 ? -9.724 -5.917 6.303 1.00 94.50 114 ILE A O 1
ATOM 801 N N . PRO A 1 115 ? -9.759 -5.178 8.441 1.00 95.50 115 PRO A N 1
ATOM 802 C CA . PRO A 1 115 ? -10.946 -5.944 8.804 1.00 95.50 115 PRO A CA 1
ATOM 803 C C . PRO A 1 115 ? -12.160 -5.509 7.972 1.00 95.50 115 PRO A C 1
ATOM 805 O O . PRO A 1 115 ? -12.380 -4.312 7.776 1.00 95.50 115 PRO A O 1
ATOM 808 N N . ILE A 1 116 ? -12.974 -6.454 7.499 1.00 92.62 116 ILE A N 1
ATOM 809 C CA . ILE A 1 116 ? -14.142 -6.180 6.640 1.00 92.62 116 ILE A CA 1
ATOM 810 C C . ILE A 1 116 ? -15.139 -5.251 7.343 1.00 92.62 116 ILE A C 1
ATOM 812 O O . ILE A 1 116 ? -15.797 -4.419 6.717 1.00 92.62 116 ILE A O 1
ATOM 816 N N . GLU A 1 117 ? -15.227 -5.358 8.664 1.00 90.62 117 GLU A N 1
ATOM 817 C CA . GLU A 1 117 ? -16.076 -4.538 9.519 1.00 90.62 117 GLU A CA 1
ATOM 818 C C . GLU A 1 117 ? -15.745 -3.042 9.406 1.00 90.62 117 GLU A C 1
ATOM 820 O O . GLU A 1 117 ? -16.651 -2.212 9.504 1.00 90.62 117 GLU A O 1
ATOM 825 N N . ALA A 1 118 ? -14.492 -2.687 9.096 1.00 90.44 118 ALA A N 1
ATOM 826 C CA . ALA A 1 118 ? -14.080 -1.298 8.915 1.00 90.44 118 ALA A CA 1
ATOM 827 C C . ALA A 1 118 ? -14.779 -0.612 7.726 1.00 90.44 118 ALA A C 1
ATOM 829 O O . ALA A 1 118 ? -14.985 0.601 7.747 1.00 90.44 118 ALA A O 1
ATOM 830 N N . PHE A 1 119 ? -15.210 -1.373 6.714 1.00 86.19 119 PHE A N 1
ATOM 831 C CA . PHE A 1 119 ? -15.928 -0.828 5.558 1.00 86.19 119 PHE A CA 1
ATOM 832 C C . PHE A 1 119 ? -17.415 -0.563 5.831 1.00 86.19 119 PHE A C 1
ATOM 834 O O . PHE A 1 119 ? -18.042 0.194 5.093 1.00 86.19 119 PHE A O 1
ATOM 841 N N . LYS A 1 120 ? -17.998 -1.151 6.885 1.00 80.00 120 LYS A N 1
ATOM 842 C CA . LYS A 1 120 ? -19.429 -0.985 7.194 1.00 80.00 120 LYS A CA 1
ATOM 843 C C . LYS A 1 120 ? -19.737 0.369 7.835 1.00 80.00 120 LYS A C 1
ATOM 845 O O . LYS A 1 120 ? -20.820 0.915 7.639 1.00 80.00 120 LYS A O 1
ATOM 850 N N . LEU A 1 121 ? -18.797 0.916 8.604 1.00 63.12 121 LEU A N 1
ATOM 851 C CA . LEU A 1 121 ? -19.034 2.102 9.433 1.00 63.12 121 LEU A CA 1
ATOM 852 C C . LEU A 1 121 ? -18.831 3.428 8.706 1.00 63.12 121 LEU A C 1
ATOM 854 O O . LEU A 1 121 ? -19.515 4.395 9.034 1.00 63.12 121 LEU A O 1
ATOM 858 N N . SER A 1 122 ? -17.991 3.471 7.669 1.00 62.44 122 SER A N 1
ATOM 859 C CA . SER A 1 122 ? -17.814 4.677 6.843 1.00 62.44 122 SER A CA 1
ATOM 860 C C . SER A 1 122 ? -19.105 5.124 6.142 1.00 62.44 122 SER A C 1
ATOM 862 O O . SER A 1 122 ? -19.213 6.271 5.722 1.00 62.44 122 SER A O 1
ATOM 864 N N . SER A 1 123 ? -20.120 4.255 6.069 1.00 60.12 123 SER A N 1
ATOM 865 C CA . SER A 1 123 ? -21.420 4.560 5.459 1.00 60.12 123 SER A CA 1
ATOM 866 C C . SER A 1 123 ? -22.439 5.197 6.418 1.00 60.12 123 SER A C 1
ATOM 868 O O . SER A 1 123 ? -23.477 5.664 5.960 1.00 60.12 123 SER A O 1
ATOM 870 N N . ARG A 1 124 ? -22.187 5.227 7.738 1.00 58.16 124 ARG A N 1
ATOM 871 C CA . ARG A 1 124 ? -23.165 5.699 8.748 1.00 58.16 124 ARG A CA 1
ATOM 872 C C . ARG A 1 124 ? -23.026 7.172 9.152 1.00 58.16 124 ARG A C 1
ATOM 874 O O . ARG A 1 124 ? -23.824 7.656 9.950 1.00 58.16 124 ARG A O 1
ATOM 881 N N . GLY A 1 125 ? -22.051 7.901 8.611 1.00 56.53 125 GLY A N 1
ATOM 882 C CA . GLY A 1 125 ? -21.820 9.310 8.939 1.00 56.53 125 GLY A CA 1
ATOM 883 C C . GLY A 1 125 ? -22.883 10.260 8.369 1.00 56.53 125 GLY A C 1
ATOM 884 O O . GLY A 1 125 ? -22.699 10.817 7.294 1.00 56.53 125 GLY A O 1
ATOM 885 N N . GLY A 1 126 ? -23.984 10.456 9.099 1.00 52.69 126 GLY A N 1
ATOM 886 C CA . GLY A 1 126 ? -24.762 11.707 9.172 1.00 52.69 126 GLY A CA 1
ATOM 887 C C . GLY A 1 126 ? -25.612 12.153 7.973 1.00 52.69 126 GLY A C 1
ATOM 888 O O . GLY A 1 126 ? -26.503 12.980 8.149 1.00 52.69 126 GLY A O 1
ATOM 889 N N . ALA A 1 127 ? -25.411 11.632 6.764 1.00 56.38 127 ALA A N 1
ATOM 890 C CA . ALA A 1 127 ? -26.271 11.983 5.637 1.00 56.38 127 ALA A CA 1
ATOM 891 C C . ALA A 1 127 ? -27.574 11.171 5.696 1.00 56.38 127 ALA A C 1
ATOM 893 O O . ALA A 1 127 ? -27.550 9.945 5.590 1.00 56.38 127 ALA A O 1
ATOM 894 N N . ARG A 1 128 ? -28.703 11.876 5.863 1.00 59.19 128 ARG A N 1
ATOM 895 C CA . ARG A 1 128 ? -30.088 11.367 5.809 1.00 59.19 128 ARG A CA 1
ATOM 896 C C . ARG A 1 128 ? -30.204 10.213 4.793 1.00 59.19 128 ARG A C 1
ATOM 898 O O . ARG A 1 128 ? -29.704 10.390 3.678 1.00 59.19 128 ARG A O 1
ATOM 905 N N . PRO A 1 129 ? -30.840 9.072 5.139 1.00 51.69 129 PRO A N 1
ATOM 906 C CA . PRO A 1 129 ? -30.898 7.878 4.297 1.00 51.69 129 PRO A CA 1
ATOM 907 C C . PRO A 1 129 ? -31.554 8.213 2.959 1.00 51.69 129 PRO A C 1
ATOM 909 O O . PRO A 1 129 ? -32.771 8.213 2.798 1.00 51.69 129 PRO A O 1
ATOM 912 N N . ARG A 1 130 ? -30.724 8.554 1.978 1.00 60.53 130 ARG A N 1
ATOM 913 C CA . ARG A 1 130 ? -31.140 8.656 0.590 1.00 60.53 130 ARG A CA 1
ATOM 914 C C . ARG A 1 130 ? -31.331 7.227 0.102 1.00 60.53 130 ARG A C 1
ATOM 916 O O . ARG A 1 130 ? -30.537 6.362 0.472 1.00 60.53 130 ARG A O 1
ATOM 923 N N . ARG A 1 131 ? -32.361 6.994 -0.719 1.00 70.00 131 ARG A N 1
ATOM 924 C CA . ARG A 1 131 ? -32.608 5.737 -1.450 1.00 70.00 131 ARG A CA 1
ATOM 925 C C . ARG A 1 131 ? -31.459 5.457 -2.429 1.00 70.00 131 ARG A C 1
ATOM 927 O O . ARG A 1 131 ? -31.614 5.565 -3.640 1.00 70.00 131 ARG A O 1
ATOM 934 N N . SER A 1 132 ? -30.274 5.193 -1.901 1.00 56.16 132 SER A N 1
ATOM 935 C CA . SER A 1 132 ? -29.185 4.594 -2.648 1.00 56.16 132 SER A CA 1
ATOM 936 C C . SER A 1 132 ? -29.620 3.168 -2.985 1.00 56.16 132 SER A C 1
ATOM 938 O O . SER A 1 132 ? -30.288 2.546 -2.151 1.00 56.16 132 SER A O 1
ATOM 940 N N . PRO A 1 133 ? -29.275 2.648 -4.174 1.00 66.06 133 PRO A N 1
ATOM 941 C CA . PRO A 1 133 ? -29.474 1.236 -4.468 1.00 66.06 133 PRO A CA 1
ATOM 942 C C . PRO A 1 133 ? -28.909 0.388 -3.317 1.00 66.06 133 PRO A C 1
ATOM 944 O O . PRO A 1 133 ? -27.924 0.808 -2.691 1.00 66.06 133 PRO A O 1
ATOM 947 N N . PRO A 1 134 ? -29.543 -0.757 -2.998 1.00 65.88 134 PRO A N 1
ATOM 948 C CA . PRO A 1 134 ? -29.084 -1.622 -1.921 1.00 65.88 134 PRO A CA 1
ATOM 949 C C . PRO A 1 134 ? -27.585 -1.884 -2.111 1.00 65.88 134 PRO A C 1
ATOM 951 O O . PRO A 1 134 ? -27.155 -2.128 -3.245 1.00 65.88 134 PRO A O 1
ATOM 954 N N . PRO A 1 135 ? -26.769 -1.757 -1.047 1.00 61.31 135 PRO A N 1
ATOM 955 C CA . PRO A 1 135 ? -25.339 -1.971 -1.171 1.00 61.31 135 PRO A CA 1
ATOM 956 C C . PRO A 1 135 ? -25.105 -3.359 -1.776 1.00 61.31 135 PRO A C 1
ATOM 958 O O . PRO A 1 135 ? -25.844 -4.291 -1.437 1.00 61.31 135 PRO A O 1
ATOM 961 N N . PRO A 1 136 ? -24.106 -3.514 -2.666 1.00 68.88 136 PRO A N 1
ATOM 962 C CA . PRO A 1 136 ? -23.754 -4.831 -3.173 1.00 68.88 136 PRO A CA 1
ATOM 963 C C . PRO A 1 136 ? -23.554 -5.782 -1.986 1.00 68.88 136 PRO A C 1
ATOM 965 O O . PRO A 1 136 ? -23.098 -5.331 -0.923 1.00 68.88 136 PRO A O 1
ATOM 968 N N . PRO A 1 137 ? -23.916 -7.070 -2.136 1.00 70.44 137 PRO A N 1
ATOM 969 C CA . PRO A 1 137 ? -23.795 -8.036 -1.056 1.00 70.44 137 PRO A CA 1
ATOM 970 C C . PRO A 1 137 ? -22.386 -7.950 -0.460 1.00 70.44 137 PRO A C 1
ATOM 972 O O . PRO A 1 137 ? -21.416 -7.777 -1.209 1.00 70.44 137 PRO A O 1
ATOM 975 N N . PRO A 1 138 ? -22.259 -7.990 0.879 1.00 66.75 138 PRO A N 1
ATOM 976 C CA . PRO A 1 138 ? -20.974 -7.814 1.533 1.00 66.75 138 PRO A CA 1
ATOM 977 C C . PRO A 1 138 ? -19.992 -8.816 0.939 1.00 66.75 138 PRO A C 1
ATOM 979 O O . PRO A 1 138 ? -20.292 -10.010 0.889 1.00 66.75 138 PRO A O 1
ATOM 982 N N . ALA A 1 139 ? -18.846 -8.320 0.466 1.00 72.50 139 ALA A N 1
ATOM 983 C CA . ALA A 1 139 ? -17.808 -9.170 -0.095 1.00 72.50 139 ALA A CA 1
ATOM 984 C C . ALA A 1 139 ? -17.554 -10.334 0.871 1.00 72.50 139 ALA A C 1
ATOM 986 O O . ALA A 1 139 ? -17.303 -10.116 2.063 1.00 72.50 139 ALA A O 1
ATOM 987 N N . ARG A 1 140 ? -17.700 -11.565 0.367 1.00 83.69 140 ARG A N 1
ATOM 988 C CA . ARG A 1 140 ? -17.473 -12.782 1.147 1.00 83.69 140 ARG A CA 1
ATOM 989 C C . ARG A 1 140 ? -16.085 -12.687 1.778 1.00 83.69 140 ARG A C 1
ATOM 991 O O . ARG A 1 140 ? -15.114 -12.368 1.094 1.00 83.69 140 ARG A O 1
ATOM 998 N N . ALA A 1 141 ? -16.007 -12.939 3.083 1.00 87.62 141 ALA A N 1
ATOM 999 C CA . ALA A 1 141 ? -14.721 -13.029 3.758 1.00 87.62 141 ALA A CA 1
ATOM 1000 C C . ALA A 1 141 ? -13.950 -14.205 3.155 1.00 87.62 141 ALA A C 1
ATOM 1002 O O . ALA A 1 141 ? -14.448 -15.332 3.173 1.00 87.62 141 ALA A O 1
ATOM 1003 N N . ALA A 1 142 ? -12.777 -13.924 2.595 1.00 92.38 142 ALA A N 1
ATOM 1004 C CA . ALA A 1 142 ? -11.909 -14.963 2.068 1.00 92.38 142 ALA A CA 1
ATOM 1005 C C . ALA A 1 142 ? -11.347 -15.797 3.227 1.00 92.38 142 ALA A C 1
ATOM 1007 O O . ALA A 1 142 ? -11.032 -15.262 4.296 1.00 92.38 142 ALA A O 1
ATOM 1008 N N . SER A 1 143 ? -11.253 -17.108 3.024 1.00 95.31 143 SER A N 1
ATOM 1009 C CA . SER A 1 143 ? -10.640 -18.021 3.992 1.00 95.31 143 SER A CA 1
ATOM 1010 C C . SER A 1 143 ? -9.108 -17.928 3.954 1.00 95.31 143 SER A C 1
ATOM 1012 O O . SER A 1 143 ? -8.528 -17.444 2.981 1.00 95.31 143 SER A O 1
ATOM 1014 N N . ALA A 1 144 ? -8.428 -18.432 4.990 1.00 96.62 144 ALA A N 1
ATOM 1015 C CA . ALA A 1 144 ? -6.966 -18.526 4.985 1.00 96.62 144 ALA A CA 1
ATOM 1016 C C . ALA A 1 144 ? -6.453 -19.375 3.804 1.00 96.62 144 ALA A C 1
ATOM 1018 O O . ALA A 1 144 ? -5.477 -18.998 3.163 1.00 96.62 144 ALA A O 1
ATOM 1019 N N . GLY A 1 145 ? -7.156 -20.464 3.463 1.00 96.44 145 GLY A N 1
ATOM 1020 C CA . GLY A 1 145 ? -6.828 -21.314 2.315 1.00 96.44 145 GLY A CA 1
ATOM 1021 C C . GLY A 1 145 ? -6.932 -20.586 0.972 1.00 96.44 145 GLY A C 1
ATOM 1022 O O . GLY A 1 145 ? -6.052 -20.737 0.131 1.00 96.44 145 GLY A O 1
ATOM 1023 N N . GLU A 1 146 ? -7.943 -19.727 0.784 1.00 95.31 146 GLU A N 1
ATOM 1024 C CA . GLU A 1 146 ? -8.047 -18.886 -0.421 1.00 95.31 146 GLU A CA 1
ATOM 1025 C C . GLU A 1 146 ? -6.857 -17.925 -0.555 1.00 95.31 146 GLU A C 1
ATOM 1027 O O . GLU A 1 146 ? -6.340 -17.727 -1.655 1.00 95.31 146 GLU A O 1
ATOM 1032 N N . PHE A 1 147 ? -6.406 -17.340 0.558 1.00 95.81 147 PHE A N 1
ATOM 1033 C CA . PHE A 1 147 ? -5.223 -16.483 0.563 1.00 95.81 147 PHE A CA 1
ATOM 1034 C C . PHE A 1 147 ? -3.941 -17.268 0.273 1.00 95.81 147 PHE A C 1
ATOM 1036 O O . PHE A 1 147 ? -3.134 -16.807 -0.527 1.00 95.81 147 PHE A O 1
ATOM 1043 N N . LEU A 1 148 ? -3.768 -18.465 0.841 1.00 96.56 148 LEU A N 1
ATOM 1044 C CA . LEU A 1 148 ? -2.612 -19.323 0.550 1.00 96.56 148 LEU A CA 1
ATOM 1045 C C . LEU A 1 148 ? -2.579 -19.779 -0.917 1.00 96.56 148 LEU A C 1
ATOM 1047 O O . LEU A 1 148 ? -1.522 -19.746 -1.545 1.00 96.56 148 LEU A O 1
ATOM 1051 N N . ALA A 1 149 ? -3.730 -20.129 -1.494 1.00 95.81 149 ALA A N 1
ATOM 1052 C CA . ALA A 1 149 ? -3.829 -20.465 -2.913 1.00 95.81 149 ALA A CA 1
ATOM 1053 C C . ALA A 1 149 ? -3.461 -19.266 -3.805 1.00 95.81 149 ALA A C 1
ATOM 1055 O O . ALA A 1 149 ? -2.698 -19.403 -4.762 1.00 95.81 149 ALA A O 1
ATOM 1056 N N . SER A 1 150 ? -3.952 -18.071 -3.463 1.00 94.31 150 SER A N 1
ATOM 1057 C CA . SER A 1 150 ? -3.604 -16.828 -4.162 1.00 94.31 150 SER A CA 1
ATOM 1058 C C . SER A 1 150 ? -2.115 -16.477 -4.017 1.00 94.31 150 SER A C 1
ATOM 1060 O O . SER A 1 150 ? -1.479 -16.102 -5.003 1.00 94.31 150 SER A O 1
ATOM 1062 N N . TYR A 1 151 ? -1.531 -16.670 -2.830 1.00 95.25 151 TYR A N 1
ATOM 1063 C CA . TYR A 1 151 ? -0.095 -16.524 -2.578 1.00 95.25 151 TYR A CA 1
ATOM 1064 C C . TYR A 1 151 ? 0.733 -17.434 -3.493 1.00 95.25 151 TYR A C 1
ATOM 1066 O O . TYR A 1 151 ? 1.648 -16.953 -4.166 1.00 95.25 151 TYR A O 1
ATOM 1074 N N . ALA A 1 152 ? 0.386 -18.722 -3.569 1.00 95.88 152 ALA A N 1
ATOM 1075 C CA . ALA A 1 152 ? 1.076 -19.685 -4.423 1.00 95.88 152 ALA A CA 1
ATOM 1076 C C . ALA A 1 152 ? 0.970 -19.298 -5.908 1.00 95.88 152 ALA A C 1
ATOM 1078 O O . ALA A 1 152 ? 1.985 -19.214 -6.601 1.00 95.88 152 ALA A O 1
ATOM 1079 N N . ALA A 1 153 ? -0.236 -18.963 -6.381 1.00 95.31 153 ALA A N 1
ATOM 1080 C CA . ALA A 1 153 ? -0.468 -18.557 -7.767 1.00 95.31 153 ALA A CA 1
ATOM 1081 C C . ALA A 1 153 ? 0.318 -17.289 -8.150 1.00 95.31 153 ALA A C 1
ATOM 1083 O O . ALA A 1 153 ? 0.963 -17.247 -9.198 1.00 95.31 153 ALA A O 1
ATOM 1084 N N . LYS A 1 154 ? 0.314 -16.258 -7.296 1.00 94.94 154 LYS A N 1
ATOM 1085 C CA . LYS A 1 154 ? 1.068 -15.016 -7.535 1.00 94.94 154 LYS A CA 1
ATOM 1086 C C . LYS A 1 154 ? 2.580 -15.232 -7.465 1.00 94.94 154 LYS A C 1
ATOM 1088 O O . LYS A 1 154 ? 3.309 -14.601 -8.228 1.00 94.94 154 LYS A O 1
ATOM 1093 N N . SER A 1 155 ? 3.054 -16.129 -6.602 1.00 94.88 155 SER A N 1
ATOM 1094 C CA . SER A 1 155 ? 4.475 -16.491 -6.517 1.00 94.88 155 SER A CA 1
ATOM 1095 C C . SER A 1 155 ? 4.940 -17.212 -7.786 1.00 94.88 155 SER A C 1
ATOM 1097 O O . SER A 1 155 ? 5.953 -16.828 -8.371 1.00 94.88 155 SER A O 1
ATOM 1099 N N . ALA A 1 156 ? 4.152 -18.169 -8.286 1.00 95.44 156 ALA A N 1
ATOM 1100 C CA . ALA A 1 156 ? 4.414 -18.834 -9.562 1.00 95.44 156 ALA A CA 1
ATOM 1101 C C . ALA A 1 156 ? 4.396 -17.845 -10.743 1.00 95.44 156 ALA A C 1
ATOM 1103 O O . ALA A 1 156 ? 5.306 -17.840 -11.571 1.00 95.44 156 ALA A O 1
ATOM 1104 N N . ALA A 1 157 ? 3.410 -16.941 -10.788 1.00 95.81 157 ALA A N 1
ATOM 1105 C CA . ALA A 1 157 ? 3.348 -15.889 -11.802 1.00 95.81 157 ALA A CA 1
ATOM 1106 C C . ALA A 1 157 ? 4.553 -14.933 -11.727 1.00 95.81 157 ALA A C 1
ATOM 1108 O O . ALA A 1 157 ? 5.090 -14.539 -12.759 1.00 95.81 157 ALA A O 1
ATOM 1109 N N . THR A 1 158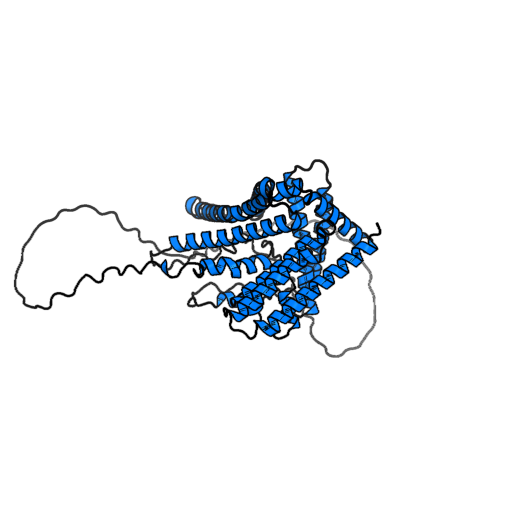 ? 5.019 -14.596 -10.520 1.00 95.00 158 THR A N 1
ATOM 1110 C CA . THR A 1 158 ? 6.234 -13.790 -10.313 1.00 95.00 158 THR A CA 1
ATOM 1111 C C . THR A 1 158 ? 7.454 -14.487 -10.918 1.00 95.00 158 THR A C 1
ATOM 1113 O O . THR A 1 158 ? 8.200 -13.864 -11.672 1.00 95.00 158 THR A O 1
ATOM 1116 N N . ALA A 1 159 ? 7.633 -15.787 -10.659 1.00 95.56 159 ALA A N 1
ATOM 1117 C CA . ALA A 1 159 ? 8.722 -16.572 -11.239 1.00 95.56 159 ALA A CA 1
ATOM 1118 C C . ALA A 1 159 ? 8.662 -16.602 -12.779 1.00 95.56 159 ALA A C 1
ATOM 1120 O O . ALA A 1 159 ? 9.683 -16.408 -13.440 1.00 95.56 159 ALA A O 1
ATOM 1121 N N . ALA A 1 160 ? 7.465 -16.756 -13.355 1.00 96.50 160 ALA A N 1
ATOM 1122 C CA . ALA A 1 160 ? 7.270 -16.714 -14.804 1.00 96.50 160 ALA A CA 1
ATOM 1123 C C . ALA A 1 160 ? 7.643 -15.345 -15.407 1.00 96.50 160 ALA A C 1
ATOM 1125 O O . ALA A 1 160 ? 8.372 -15.282 -16.397 1.00 96.50 160 ALA A O 1
ATOM 1126 N N . VAL A 1 161 ? 7.210 -14.240 -14.786 1.00 96.25 161 VAL A N 1
ATOM 1127 C CA . VAL A 1 161 ? 7.545 -12.873 -15.230 1.00 96.25 161 VAL A CA 1
ATOM 1128 C C . VAL A 1 161 ? 9.048 -12.607 -15.141 1.00 96.25 161 VAL A C 1
ATOM 1130 O O . VAL A 1 161 ? 9.609 -11.981 -16.037 1.00 96.25 161 VAL A O 1
ATOM 1133 N N . ILE A 1 162 ? 9.726 -13.124 -14.113 1.00 95.31 162 ILE A N 1
ATOM 1134 C CA . ILE A 1 162 ? 11.190 -13.063 -14.004 1.00 95.31 162 ILE A CA 1
ATOM 1135 C C . ILE A 1 162 ? 11.867 -13.808 -15.162 1.00 95.31 162 ILE A C 1
ATOM 1137 O O . ILE A 1 162 ? 12.873 -13.327 -15.683 1.00 95.31 162 ILE A O 1
ATOM 1141 N N . GLY A 1 163 ? 11.320 -14.952 -15.583 1.00 95.56 163 GLY A N 1
ATOM 1142 C CA . GLY A 1 163 ? 11.779 -15.669 -16.774 1.00 95.56 163 GLY A CA 1
ATOM 1143 C C . GLY A 1 163 ? 11.648 -14.823 -18.042 1.00 95.56 163 GLY A C 1
ATOM 1144 O O . GLY A 1 163 ? 12.620 -14.673 -18.779 1.00 95.56 163 GLY A O 1
ATOM 1145 N N . LEU A 1 164 ? 10.485 -14.196 -18.251 1.00 96.56 164 LEU A N 1
ATOM 1146 C CA . LEU A 1 164 ? 10.244 -13.299 -19.390 1.00 96.56 164 LEU A CA 1
ATOM 1147 C C . LEU A 1 164 ? 11.162 -12.072 -19.378 1.00 96.56 164 LEU A C 1
ATOM 1149 O O . LEU A 1 164 ? 11.656 -11.667 -20.424 1.00 96.56 164 LEU A O 1
ATOM 1153 N N . TYR A 1 165 ? 11.439 -11.508 -18.201 1.00 94.19 165 TYR A N 1
ATOM 1154 C CA . TYR A 1 165 ? 12.331 -10.356 -18.036 1.00 94.19 165 TYR A CA 1
ATOM 1155 C C . TYR A 1 165 ? 13.768 -10.629 -18.519 1.00 94.19 165 TYR A C 1
ATOM 1157 O O . TYR A 1 165 ? 14.509 -9.693 -18.799 1.00 94.19 165 TYR A O 1
ATOM 1165 N N . ARG A 1 166 ? 14.176 -11.901 -18.637 1.00 94.50 166 ARG A N 1
ATOM 1166 C CA . ARG A 1 166 ? 15.508 -12.300 -19.122 1.00 94.50 166 ARG A CA 1
ATOM 1167 C C . ARG A 1 166 ? 15.602 -12.434 -20.642 1.00 94.50 166 ARG A C 1
ATOM 1169 O O . ARG A 1 166 ? 16.692 -12.705 -21.142 1.00 94.50 166 ARG A O 1
ATOM 1176 N N . LEU A 1 167 ? 14.498 -12.287 -21.373 1.00 96.56 167 LEU A N 1
ATOM 1177 C CA . LEU A 1 167 ? 14.527 -12.392 -22.828 1.00 96.56 167 LEU A CA 1
ATOM 1178 C C . LEU A 1 167 ? 15.348 -11.232 -23.423 1.00 96.56 167 LEU A C 1
ATOM 1180 O O . LEU A 1 167 ? 15.076 -10.068 -23.111 1.00 96.56 167 LEU A O 1
ATOM 1184 N N . PRO A 1 168 ? 16.354 -11.517 -24.270 1.00 96.81 168 PRO A N 1
ATOM 1185 C CA . PRO A 1 168 ? 17.147 -10.473 -24.904 1.00 96.81 168 PRO A CA 1
ATOM 1186 C C . PRO A 1 168 ? 16.299 -9.679 -25.907 1.00 96.81 168 PRO A C 1
ATOM 1188 O O . PRO A 1 168 ? 15.365 -10.205 -26.509 1.00 96.81 168 PRO A O 1
ATOM 1191 N N . GLY A 1 169 ? 16.643 -8.405 -26.109 1.00 96.25 169 GLY A N 1
ATOM 1192 C CA . GLY A 1 169 ? 16.015 -7.556 -27.131 1.00 96.25 169 GLY A CA 1
ATOM 1193 C C . GLY A 1 169 ? 14.656 -6.958 -26.753 1.00 96.25 169 GLY A C 1
ATOM 1194 O O . GLY A 1 169 ? 14.014 -6.338 -27.600 1.00 96.25 169 GLY A O 1
ATOM 1195 N N . LEU A 1 170 ? 14.205 -7.102 -25.503 1.00 96.50 170 LEU A N 1
ATOM 1196 C CA . LEU A 1 170 ? 12.999 -6.417 -25.041 1.00 96.50 170 LEU A CA 1
ATOM 1197 C C . LEU A 1 170 ? 13.205 -4.891 -25.024 1.00 96.50 170 LEU A C 1
ATOM 1199 O O . LEU A 1 170 ? 14.220 -4.419 -24.503 1.00 96.50 170 LEU A O 1
ATOM 1203 N N . PRO A 1 171 ? 12.245 -4.096 -25.537 1.00 96.69 171 PRO A N 1
ATOM 1204 C CA . PRO A 1 171 ? 12.327 -2.644 -25.445 1.00 96.69 171 PRO A CA 1
ATOM 1205 C C . PRO A 1 171 ? 12.238 -2.194 -23.982 1.00 96.69 171 PRO A C 1
ATOM 1207 O O . PRO A 1 171 ? 11.561 -2.823 -23.166 1.00 96.69 171 PRO A O 1
ATOM 1210 N N . VAL A 1 172 ? 12.868 -1.061 -23.656 1.00 94.81 172 VAL A N 1
ATOM 1211 C CA . VAL A 1 172 ? 12.959 -0.534 -22.279 1.00 94.81 172 VAL A CA 1
ATOM 1212 C C . VAL A 1 172 ? 11.585 -0.411 -21.610 1.00 94.81 172 VAL A C 1
ATOM 1214 O O . VAL A 1 172 ? 11.409 -0.864 -20.482 1.00 94.81 172 VAL A O 1
ATOM 1217 N N . LEU A 1 173 ? 10.572 0.088 -22.328 1.00 95.44 173 LEU A N 1
ATOM 1218 C CA . LEU A 1 173 ? 9.207 0.187 -21.795 1.00 95.44 173 LEU A CA 1
ATOM 1219 C C . LEU A 1 173 ? 8.607 -1.181 -21.429 1.00 95.44 173 LEU A C 1
ATOM 1221 O O . LEU A 1 173 ? 7.886 -1.288 -20.438 1.00 95.44 173 LEU A O 1
ATOM 1225 N N . ALA A 1 174 ? 8.911 -2.237 -22.192 1.00 95.88 174 ALA A N 1
ATOM 1226 C CA . ALA A 1 174 ? 8.467 -3.589 -21.857 1.00 95.88 174 ALA A CA 1
ATOM 1227 C C . ALA A 1 174 ? 9.204 -4.128 -20.625 1.00 95.88 174 ALA A C 1
ATOM 1229 O O . ALA A 1 174 ? 8.575 -4.754 -19.775 1.00 95.88 174 ALA A O 1
ATOM 1230 N N . LEU A 1 175 ? 10.503 -3.839 -20.481 1.00 95.62 175 LEU A N 1
ATOM 1231 C CA . LEU A 1 175 ? 11.265 -4.185 -19.277 1.00 95.62 175 LEU A CA 1
ATOM 1232 C C . LEU A 1 175 ? 10.699 -3.489 -18.035 1.00 95.62 175 LEU A C 1
ATOM 1234 O O . LEU A 1 175 ? 10.495 -4.143 -17.013 1.00 95.62 175 LEU A O 1
ATOM 1238 N N . HIS A 1 176 ? 10.382 -2.195 -18.121 1.00 95.94 176 HIS A N 1
ATOM 1239 C CA . HIS A 1 176 ? 9.739 -1.446 -17.037 1.00 95.94 176 HIS A CA 1
ATOM 1240 C C . HIS A 1 176 ? 8.342 -1.975 -16.711 1.00 95.94 176 HIS A C 1
ATOM 1242 O O . HIS A 1 176 ? 7.991 -2.101 -15.538 1.0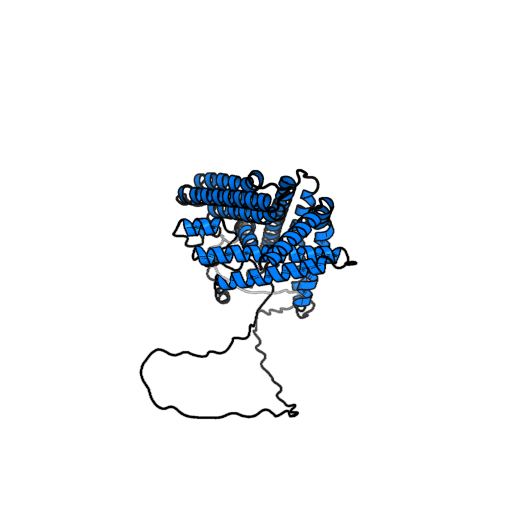0 95.94 176 HIS A O 1
ATOM 1248 N N . TRP A 1 177 ? 7.556 -2.351 -17.722 1.00 95.81 177 TRP A N 1
ATOM 1249 C CA . TRP A 1 177 ? 6.251 -2.975 -17.509 1.00 95.81 177 TRP A CA 1
ATOM 1250 C C . TRP A 1 177 ? 6.362 -4.344 -16.824 1.00 95.81 177 TRP A C 1
ATOM 1252 O O . TRP A 1 177 ? 5.658 -4.594 -15.845 1.00 95.81 177 TRP A O 1
ATOM 1262 N N . LEU A 1 178 ? 7.278 -5.209 -17.272 1.00 95.50 178 LEU A N 1
ATOM 1263 C CA . LEU A 1 178 ? 7.543 -6.506 -16.638 1.00 95.50 178 LEU A CA 1
ATOM 1264 C C . LEU A 1 178 ? 8.065 -6.338 -15.209 1.00 95.50 178 LEU A C 1
ATOM 1266 O O . LEU A 1 178 ? 7.644 -7.071 -14.316 1.00 95.50 178 LEU A O 1
ATOM 1270 N N . TYR A 1 179 ? 8.929 -5.351 -14.968 1.00 94.62 179 TYR A N 1
ATOM 1271 C CA . TYR A 1 179 ? 9.394 -5.001 -13.628 1.00 94.62 179 TYR A CA 1
ATOM 1272 C C . TYR A 1 179 ? 8.231 -4.572 -12.726 1.00 94.62 179 TYR A C 1
ATOM 1274 O O . TYR A 1 179 ? 8.076 -5.099 -11.622 1.00 94.62 179 TYR A O 1
ATOM 1282 N N . ALA A 1 180 ? 7.371 -3.665 -13.203 1.00 94.06 180 ALA A N 1
ATOM 1283 C CA . ALA A 1 180 ? 6.186 -3.228 -12.471 1.00 94.06 180 ALA A CA 1
ATOM 1284 C C . ALA A 1 180 ? 5.276 -4.416 -12.143 1.00 94.06 180 ALA A C 1
ATOM 1286 O O . ALA A 1 180 ? 4.862 -4.578 -10.994 1.00 94.06 180 ALA A O 1
ATOM 1287 N N . LEU A 1 181 ? 5.010 -5.282 -13.125 1.00 94.00 181 LEU A N 1
ATOM 1288 C CA . LEU A 1 181 ? 4.200 -6.487 -12.962 1.00 94.00 181 LEU A CA 1
ATOM 1289 C C . LEU A 1 181 ? 4.810 -7.448 -11.931 1.00 94.00 181 LEU A C 1
ATOM 1291 O O . LEU A 1 181 ? 4.105 -7.922 -11.042 1.00 94.00 181 LEU A O 1
ATOM 1295 N N . CYS A 1 182 ? 6.120 -7.681 -11.995 1.00 94.12 182 CYS A N 1
ATOM 1296 C CA . CYS A 1 182 ? 6.861 -8.505 -11.043 1.00 94.12 182 CYS A CA 1
ATOM 1297 C C . CYS A 1 182 ? 6.740 -7.964 -9.609 1.00 94.12 182 CYS A C 1
ATOM 1299 O O . CYS A 1 182 ? 6.405 -8.702 -8.677 1.00 94.12 182 CYS A O 1
ATOM 1301 N N . LEU A 1 183 ? 6.925 -6.652 -9.429 1.00 91.12 183 LEU A N 1
ATOM 1302 C CA . LEU A 1 183 ? 6.748 -5.985 -8.139 1.00 91.12 183 LEU A CA 1
ATOM 1303 C C . LEU A 1 183 ? 5.294 -6.084 -7.646 1.00 91.12 183 LEU A C 1
ATOM 1305 O O . LEU A 1 183 ? 5.056 -6.331 -6.466 1.00 91.12 183 LEU A O 1
ATOM 1309 N N . SER A 1 184 ? 4.319 -5.953 -8.552 1.00 92.12 184 SER A N 1
ATOM 1310 C CA . SER A 1 184 ? 2.886 -6.109 -8.248 1.00 92.12 184 SER A CA 1
ATOM 1311 C C . SER A 1 184 ? 2.580 -7.489 -7.676 1.00 92.12 184 SER A C 1
ATOM 1313 O O . SER A 1 184 ? 1.903 -7.616 -6.657 1.00 92.12 184 SER A O 1
ATOM 1315 N N . LEU A 1 185 ? 3.047 -8.529 -8.372 1.00 93.44 185 LEU A N 1
ATOM 1316 C CA . LEU A 1 185 ? 2.734 -9.921 -8.077 1.00 93.44 185 LEU A CA 1
ATOM 1317 C C . LEU A 1 185 ? 3.435 -10.377 -6.800 1.00 93.44 185 LEU A C 1
ATOM 1319 O O . LEU A 1 185 ? 2.783 -10.965 -5.940 1.00 93.44 185 LEU A O 1
ATOM 1323 N N . SER A 1 186 ? 4.716 -10.038 -6.636 1.00 93.06 186 SER A N 1
ATOM 1324 C CA . SER A 1 186 ? 5.492 -10.377 -5.438 1.00 93.06 186 SER A CA 1
ATOM 1325 C C . SER A 1 186 ? 4.935 -9.707 -4.179 1.00 93.06 186 SER A C 1
ATOM 1327 O O . SER A 1 186 ? 4.683 -10.378 -3.177 1.00 93.06 186 SER A O 1
ATOM 1329 N N . MET A 1 187 ? 4.638 -8.405 -4.240 1.00 91.56 187 MET A N 1
ATOM 1330 C CA . MET A 1 187 ? 3.982 -7.694 -3.137 1.00 91.56 187 MET A CA 1
ATOM 1331 C C . MET A 1 187 ? 2.571 -8.231 -2.886 1.00 91.56 187 MET A C 1
ATOM 1333 O O . MET A 1 187 ? 2.159 -8.400 -1.738 1.00 91.56 187 MET A O 1
ATOM 1337 N N . GLY A 1 188 ? 1.839 -8.548 -3.955 1.00 93.56 188 GLY A N 1
ATOM 1338 C CA . GLY A 1 188 ? 0.518 -9.157 -3.880 1.00 93.56 188 GLY A CA 1
ATOM 1339 C C . GLY A 1 188 ? 0.520 -10.510 -3.177 1.00 93.56 188 GLY A C 1
ATOM 1340 O O . GLY A 1 188 ? -0.369 -10.762 -2.366 1.00 93.56 188 GLY A O 1
ATOM 1341 N N . ALA A 1 189 ? 1.509 -11.356 -3.465 1.00 94.19 189 ALA A N 1
ATOM 1342 C CA . ALA A 1 189 ? 1.700 -12.633 -2.796 1.00 94.19 189 ALA A CA 1
ATOM 1343 C C . ALA A 1 189 ? 1.974 -12.403 -1.306 1.00 94.19 189 ALA A C 1
ATOM 1345 O O . ALA A 1 189 ? 1.266 -12.927 -0.449 1.00 94.19 189 ALA A O 1
ATOM 1346 N N . LEU A 1 190 ? 2.940 -11.547 -0.977 1.00 93.75 190 LEU A N 1
ATOM 1347 C CA . LEU A 1 190 ? 3.305 -11.286 0.411 1.00 93.75 190 LEU A CA 1
ATOM 1348 C C . LEU A 1 190 ? 2.127 -10.752 1.250 1.00 93.75 190 LEU A C 1
ATOM 1350 O O . LEU A 1 190 ? 1.941 -11.152 2.398 1.00 93.75 190 LEU A O 1
ATOM 1354 N N . TRP A 1 191 ? 1.277 -9.900 0.675 1.00 94.56 191 TRP A N 1
ATOM 1355 C CA . TRP A 1 191 ? 0.067 -9.424 1.350 1.00 94.56 191 TRP A CA 1
ATOM 1356 C C . TRP A 1 191 ? -0.960 -10.533 1.570 1.00 94.56 191 TRP A C 1
ATOM 1358 O O . TRP A 1 191 ? -1.619 -10.539 2.611 1.00 94.56 191 TRP A O 1
ATOM 1368 N N . ASP A 1 192 ? -1.087 -11.479 0.638 1.00 95.62 192 ASP A N 1
ATOM 1369 C CA . ASP A 1 192 ? -1.945 -12.647 0.834 1.00 95.62 192 ASP A CA 1
ATOM 1370 C C . ASP A 1 192 ? -1.418 -13.534 1.965 1.00 95.62 192 ASP A C 1
ATOM 1372 O O . ASP A 1 192 ? -2.214 -13.993 2.778 1.00 95.62 192 ASP A O 1
ATOM 1376 N N . ALA A 1 193 ? -0.099 -13.700 2.101 1.00 96.06 193 ALA A N 1
ATOM 1377 C CA . ALA A 1 193 ? 0.486 -14.415 3.237 1.00 96.06 193 ALA A CA 1
ATOM 1378 C C . ALA A 1 193 ? 0.135 -13.736 4.577 1.00 96.06 193 ALA A C 1
ATOM 1380 O O . ALA A 1 193 ? -0.293 -14.402 5.522 1.00 96.06 193 ALA A O 1
ATOM 1381 N N . TYR A 1 194 ? 0.207 -12.400 4.651 1.00 96.19 194 TYR A N 1
ATOM 1382 C CA . TYR A 1 194 ? -0.247 -11.665 5.837 1.00 96.19 194 TYR A CA 1
ATOM 1383 C C . TYR A 1 194 ? -1.751 -11.802 6.090 1.00 96.19 194 TYR A C 1
ATOM 1385 O O . TYR A 1 194 ? -2.170 -11.906 7.244 1.00 96.19 194 TYR A O 1
ATOM 1393 N N . CYS A 1 195 ? -2.573 -11.812 5.039 1.00 96.25 195 CYS A N 1
ATOM 1394 C CA . CYS A 1 195 ? -4.008 -12.047 5.168 1.00 96.25 195 CYS A CA 1
ATOM 1395 C C . CYS A 1 195 ? -4.300 -13.468 5.665 1.00 96.25 195 CYS A C 1
ATOM 1397 O O . CYS A 1 195 ? -5.117 -13.632 6.569 1.00 96.25 195 CYS A O 1
ATOM 1399 N N . ALA A 1 196 ? -3.602 -14.479 5.142 1.00 97.44 196 ALA A N 1
ATOM 1400 C CA . ALA A 1 196 ? -3.710 -15.860 5.595 1.00 97.44 196 ALA A CA 1
ATOM 1401 C C . ALA A 1 196 ? -3.354 -15.981 7.082 1.00 97.44 196 ALA A C 1
ATOM 1403 O O . ALA A 1 196 ? -4.122 -16.572 7.838 1.00 97.44 196 ALA A O 1
ATOM 1404 N N . ALA A 1 197 ? -2.263 -15.346 7.524 1.00 96.88 197 ALA A N 1
ATOM 1405 C CA . ALA A 1 197 ? -1.879 -15.302 8.934 1.00 96.88 197 ALA A CA 1
ATOM 1406 C C . ALA A 1 197 ? -2.929 -14.579 9.799 1.00 96.88 197 ALA A C 1
ATOM 1408 O O . ALA A 1 197 ? -3.319 -15.081 10.851 1.00 96.88 197 ALA A O 1
ATOM 1409 N N . ALA A 1 198 ? -3.445 -13.432 9.345 1.00 97.06 198 ALA A N 1
ATOM 1410 C CA . ALA A 1 198 ? -4.493 -12.686 10.045 1.00 97.06 198 ALA A CA 1
ATOM 1411 C C . ALA A 1 198 ? -5.776 -13.516 10.244 1.00 97.06 198 ALA A C 1
ATOM 1413 O O . ALA A 1 198 ? -6.374 -13.490 11.322 1.00 97.06 198 ALA A O 1
ATOM 1414 N N . VAL A 1 199 ? -6.197 -14.256 9.216 1.00 96.94 199 VAL A N 1
ATOM 1415 C CA . VAL A 1 199 ? -7.389 -15.114 9.270 1.00 96.94 199 VAL A CA 1
ATOM 1416 C C . VAL A 1 199 ? -7.119 -16.363 10.105 1.00 96.94 199 VAL A C 1
ATOM 1418 O O . VAL A 1 199 ? -7.873 -16.643 11.032 1.00 96.94 199 VAL A O 1
ATOM 1421 N N . GLY A 1 200 ? -6.049 -17.096 9.798 1.00 97.38 200 GLY A N 1
ATOM 1422 C CA . GLY A 1 200 ? -5.753 -18.400 10.389 1.00 97.38 200 GLY A CA 1
ATOM 1423 C C . GLY A 1 200 ? -5.323 -18.329 11.852 1.00 97.38 200 GLY A C 1
ATOM 1424 O O . GLY A 1 200 ? -5.797 -19.121 12.657 1.00 97.38 200 GLY A O 1
ATOM 1425 N N . LEU A 1 201 ? -4.468 -17.367 12.216 1.00 97.19 201 LEU A N 1
ATOM 1426 C CA . LEU A 1 201 ? -3.904 -17.279 13.570 1.00 97.19 201 LEU A CA 1
ATOM 1427 C C . LEU A 1 201 ? -4.739 -16.404 14.510 1.00 97.19 201 LEU A C 1
ATOM 1429 O O . LEU A 1 201 ? -4.771 -16.646 15.713 1.00 97.19 201 LEU A O 1
ATOM 1433 N N . TYR A 1 202 ? -5.414 -15.379 13.980 1.00 97.00 202 TYR A N 1
ATOM 1434 C CA . TYR A 1 202 ? -6.119 -14.386 14.803 1.00 97.00 202 TYR A CA 1
ATOM 1435 C C . TYR A 1 202 ? -7.638 -14.383 14.603 1.00 97.00 202 TYR A C 1
ATOM 1437 O O . TYR A 1 202 ? -8.344 -13.633 15.287 1.00 97.00 202 TYR A O 1
ATOM 1445 N N . GLY A 1 203 ? -8.166 -15.187 13.674 1.00 96.38 203 GLY A N 1
ATOM 1446 C CA . GLY A 1 203 ? -9.597 -15.233 13.373 1.00 96.38 203 GLY A CA 1
ATOM 1447 C C . GLY A 1 203 ? -10.147 -13.888 12.892 1.00 96.38 203 GLY A C 1
ATOM 1448 O O . GLY A 1 203 ? -11.292 -13.544 13.202 1.00 96.38 203 GLY A O 1
ATOM 1449 N N . LEU A 1 204 ? -9.327 -13.072 12.216 1.00 96.25 204 LEU A N 1
ATOM 1450 C CA . LEU A 1 204 ? -9.780 -11.813 11.627 1.00 96.25 204 LEU A CA 1
ATOM 1451 C C . LEU A 1 204 ? -10.515 -12.080 10.315 1.00 96.25 204 LEU A C 1
ATOM 1453 O O . LEU A 1 204 ? -10.095 -12.894 9.501 1.00 96.25 204 LEU A O 1
ATOM 1457 N N . ARG A 1 205 ? -11.589 -11.330 10.070 1.00 95.50 205 ARG A N 1
ATOM 1458 C CA . ARG A 1 205 ? -12.265 -11.306 8.770 1.00 95.50 205 ARG A CA 1
ATOM 1459 C C . ARG A 1 205 ? -11.682 -10.162 7.964 1.00 95.50 205 ARG A C 1
ATOM 1461 O O . ARG A 1 205 ? -12.000 -9.006 8.226 1.00 95.50 205 ARG A O 1
ATOM 1468 N N . VAL A 1 206 ? -10.803 -10.466 7.019 1.00 94.69 206 VAL A N 1
ATOM 1469 C CA . VAL A 1 206 ? -10.050 -9.449 6.272 1.00 94.69 206 VAL A CA 1
ATOM 1470 C C . VAL A 1 206 ? -10.540 -9.341 4.834 1.00 94.69 206 VAL A C 1
ATOM 1472 O O . VAL A 1 206 ? -10.923 -10.332 4.211 1.00 94.69 206 VAL A O 1
ATOM 1475 N N . ALA A 1 207 ? -10.555 -8.119 4.305 1.00 91.88 207 ALA A N 1
ATOM 1476 C CA . ALA A 1 207 ? -10.781 -7.909 2.882 1.00 91.88 207 ALA A CA 1
ATOM 1477 C C . ALA A 1 207 ? -9.524 -8.299 2.093 1.00 91.88 207 ALA A C 1
ATOM 1479 O O . ALA A 1 207 ? -8.408 -8.126 2.584 1.00 91.88 207 ALA A O 1
ATOM 1480 N N . ARG A 1 208 ? -9.697 -8.778 0.854 1.00 91.25 208 ARG A N 1
ATOM 1481 C CA . ARG A 1 208 ? -8.561 -9.031 -0.042 1.00 91.25 208 ARG A CA 1
ATOM 1482 C C . ARG A 1 208 ? -7.802 -7.727 -0.280 1.00 91.25 208 ARG A C 1
ATOM 1484 O O . ARG A 1 208 ? -8.397 -6.731 -0.690 1.00 91.25 208 ARG A O 1
ATOM 1491 N N . SER A 1 209 ? -6.496 -7.729 -0.022 1.00 87.00 209 SER A N 1
ATOM 1492 C CA . SER A 1 209 ? -5.659 -6.541 -0.225 1.00 87.00 209 SER A CA 1
ATOM 1493 C C . SER A 1 209 ? -5.526 -6.169 -1.700 1.00 87.00 209 SER A C 1
ATOM 1495 O O . SER A 1 209 ? -5.509 -4.984 -2.027 1.00 87.00 209 SER A O 1
ATOM 1497 N N . PHE A 1 210 ? -5.486 -7.177 -2.572 1.00 83.56 210 PHE A N 1
ATOM 1498 C CA . PHE A 1 210 ? -5.439 -7.042 -4.024 1.00 83.56 210 PHE A CA 1
ATOM 1499 C C . PHE A 1 210 ? -6.699 -7.700 -4.590 1.00 83.56 210 PHE A C 1
ATOM 1501 O O . PHE A 1 210 ? -6.816 -8.923 -4.621 1.00 83.56 210 PHE A O 1
ATOM 1508 N N . ASP A 1 211 ? -7.663 -6.882 -4.991 1.00 76.38 211 ASP A N 1
ATOM 1509 C CA . ASP A 1 211 ? -8.904 -7.313 -5.637 1.00 76.38 211 ASP A CA 1
ATOM 1510 C C . ASP A 1 211 ? -8.917 -6.675 -7.016 1.00 76.38 211 ASP A C 1
ATOM 1512 O O . ASP A 1 211 ? -9.007 -5.455 -7.094 1.00 76.38 211 ASP A O 1
ATOM 1516 N N . ALA A 1 212 ? -8.773 -7.461 -8.085 1.00 65.62 212 ALA A N 1
ATOM 1517 C CA . ALA A 1 212 ? -8.657 -6.927 -9.434 1.00 65.62 212 ALA A CA 1
ATOM 1518 C C . ALA A 1 212 ? -9.870 -6.028 -9.768 1.00 65.62 212 ALA A C 1
ATOM 1520 O O . ALA A 1 212 ? -10.980 -6.533 -9.943 1.00 65.62 212 ALA A O 1
ATOM 1521 N N . PRO A 1 213 ? -9.668 -4.702 -9.921 1.00 65.12 213 PRO A N 1
ATOM 1522 C CA . PRO A 1 213 ? -8.414 -4.062 -10.365 1.00 65.12 213 PRO A CA 1
ATOM 1523 C C . PRO A 1 213 ? -7.696 -3.172 -9.331 1.00 65.12 213 PRO A C 1
ATOM 1525 O O . PRO A 1 213 ? -6.809 -2.403 -9.688 1.00 65.12 213 PRO A O 1
ATOM 1528 N N . ARG A 1 214 ? -8.135 -3.158 -8.079 1.00 71.31 214 ARG A N 1
ATOM 1529 C CA . ARG A 1 214 ? -7.563 -2.335 -7.016 1.00 71.31 214 ARG A CA 1
ATOM 1530 C C . ARG A 1 214 ? -6.174 -2.851 -6.658 1.00 71.31 214 ARG A C 1
ATOM 1532 O O . ARG A 1 214 ? -6.033 -3.958 -6.144 1.00 71.31 214 ARG A O 1
ATOM 1539 N N . TRP A 1 215 ? -5.179 -2.000 -6.905 1.00 69.88 215 TRP A N 1
ATOM 1540 C CA . TRP A 1 215 ? -3.777 -2.283 -6.621 1.00 69.88 215 TRP A CA 1
ATOM 1541 C C . TRP A 1 215 ? -3.526 -2.561 -5.139 1.00 69.88 215 TRP A C 1
ATOM 1543 O O . TRP A 1 215 ? -2.924 -3.563 -4.821 1.00 69.88 215 TRP A O 1
ATOM 1553 N N . ASN A 1 216 ? -3.982 -1.724 -4.204 1.00 88.31 216 ASN A N 1
ATOM 1554 C CA . ASN A 1 216 ? -3.777 -2.000 -2.778 1.00 88.31 216 ASN A CA 1
ATOM 1555 C C . ASN A 1 216 ? -4.897 -1.387 -1.939 1.00 88.31 216 ASN A C 1
ATOM 1557 O O . ASN A 1 216 ? -4.882 -0.196 -1.620 1.00 88.31 216 ASN A O 1
ATOM 1561 N N . LEU A 1 217 ? -5.875 -2.214 -1.572 1.00 90.25 217 LEU A N 1
ATOM 1562 C CA . LEU A 1 217 ? -7.047 -1.790 -0.815 1.00 90.25 217 LEU A CA 1
ATOM 1563 C C . LEU A 1 217 ? -6.670 -1.199 0.548 1.00 90.25 217 LEU A C 1
ATOM 1565 O O . LEU A 1 217 ? -7.282 -0.217 0.965 1.00 90.25 217 LEU A O 1
ATOM 1569 N N . THR A 1 218 ? -5.662 -1.759 1.222 1.00 92.44 218 THR A N 1
ATOM 1570 C CA . THR A 1 218 ? -5.202 -1.280 2.530 1.00 92.44 218 THR A CA 1
ATOM 1571 C C . THR A 1 218 ? -4.661 0.143 2.415 1.00 92.44 218 THR A C 1
ATOM 1573 O O . THR A 1 218 ? -5.135 1.033 3.120 1.00 92.44 218 THR A O 1
ATOM 1576 N N . THR A 1 219 ? -3.733 0.390 1.488 1.00 93.62 219 THR A N 1
ATOM 1577 C CA . THR A 1 219 ? -3.159 1.727 1.273 1.00 93.62 219 THR A CA 1
ATOM 1578 C C . THR A 1 219 ? -4.221 2.725 0.828 1.00 93.62 219 THR A C 1
ATOM 1580 O O . THR A 1 219 ? -4.340 3.795 1.424 1.00 93.62 219 THR A O 1
ATOM 1583 N N . SER A 1 220 ? -5.052 2.374 -0.160 1.00 93.00 220 SER A N 1
ATOM 1584 C CA . SER A 1 220 ? -6.120 3.261 -0.635 1.00 93.00 220 SER A CA 1
ATOM 1585 C C . SER A 1 220 ? -7.129 3.594 0.466 1.00 93.00 220 SER A C 1
ATOM 1587 O O . SER A 1 220 ? -7.554 4.742 0.572 1.00 93.00 220 SER A O 1
ATOM 1589 N N . HIS A 1 221 ? -7.498 2.624 1.310 1.00 93.44 221 HIS A N 1
ATOM 1590 C CA . HIS A 1 221 ? -8.373 2.870 2.455 1.00 93.44 221 HIS A CA 1
ATOM 1591 C C . HIS A 1 221 ? -7.722 3.827 3.457 1.00 93.44 221 HIS A C 1
ATOM 1593 O O . HIS A 1 221 ? -8.365 4.787 3.876 1.00 93.44 221 HIS A O 1
ATOM 1599 N N . MET A 1 222 ? -6.450 3.609 3.804 1.00 95.69 222 MET A N 1
ATOM 1600 C CA . MET A 1 222 ? -5.748 4.453 4.771 1.00 95.69 222 MET A CA 1
ATOM 1601 C C . MET A 1 222 ? -5.587 5.895 4.288 1.00 95.69 222 MET A C 1
ATOM 1603 O O . MET A 1 222 ? -5.907 6.825 5.026 1.00 95.69 222 MET A O 1
ATOM 1607 N N . LEU A 1 223 ? -5.175 6.094 3.035 1.00 95.50 223 LEU A N 1
ATOM 1608 C CA . LEU A 1 223 ? -5.082 7.428 2.442 1.00 95.50 223 LEU A CA 1
ATOM 1609 C C . LEU A 1 223 ? -6.452 8.105 2.343 1.00 95.50 223 LEU A C 1
ATOM 1611 O O . LEU A 1 223 ? -6.576 9.310 2.562 1.00 95.50 223 LEU A O 1
ATOM 1615 N N . ARG A 1 224 ? -7.504 7.324 2.073 1.00 93.81 224 ARG A N 1
ATOM 1616 C CA . ARG A 1 224 ? -8.864 7.846 2.035 1.00 93.81 224 ARG A CA 1
ATOM 1617 C C . ARG A 1 224 ? -9.308 8.390 3.393 1.00 93.81 224 ARG A C 1
ATOM 1619 O O . ARG A 1 224 ? -9.793 9.515 3.451 1.00 93.81 224 ARG A O 1
ATOM 1626 N N . VAL A 1 225 ? -9.149 7.618 4.468 1.00 93.69 225 VAL A N 1
ATOM 1627 C CA . VAL A 1 225 ? -9.623 8.031 5.803 1.00 93.69 225 VAL A CA 1
ATOM 1628 C C . VAL A 1 225 ? -8.767 9.136 6.425 1.00 93.69 225 VAL A C 1
ATOM 1630 O O . VAL A 1 225 ? -9.283 9.912 7.226 1.00 93.69 225 VAL A O 1
ATOM 1633 N N . LEU A 1 226 ? -7.478 9.213 6.073 1.00 94.69 226 LEU A N 1
ATOM 1634 C CA . LEU A 1 226 ? -6.549 10.216 6.604 1.00 94.69 226 LEU A CA 1
ATOM 1635 C C . LEU A 1 226 ? -6.555 11.531 5.829 1.00 94.69 226 LEU A C 1
ATOM 1637 O O . LEU A 1 226 ? -6.406 12.583 6.441 1.00 94.69 226 LEU A O 1
ATOM 1641 N N . ILE A 1 227 ? -6.691 11.476 4.504 1.00 95.62 227 ILE A N 1
ATOM 1642 C CA . ILE A 1 227 ? -6.478 12.637 3.633 1.00 95.62 227 ILE A CA 1
ATOM 1643 C C . ILE A 1 227 ? -7.755 12.968 2.864 1.00 95.62 227 ILE A C 1
ATOM 1645 O O . ILE A 1 227 ? -8.318 14.048 3.031 1.00 95.62 227 ILE A O 1
ATOM 1649 N N . TYR A 1 228 ? -8.250 12.027 2.057 1.00 95.31 228 TYR A N 1
ATOM 1650 C CA . TYR A 1 228 ? -9.352 12.293 1.130 1.00 95.31 228 TYR A CA 1
ATOM 1651 C C . TYR A 1 228 ? -10.641 12.739 1.838 1.00 95.31 228 TYR A C 1
ATOM 1653 O O . TYR A 1 228 ? -11.217 13.770 1.495 1.00 95.31 228 TYR A O 1
ATOM 1661 N N . GLU A 1 229 ? -11.110 11.965 2.821 1.00 93.00 229 GLU A N 1
ATOM 1662 C CA . GLU A 1 229 ? -12.359 12.242 3.536 1.00 93.00 229 GLU A CA 1
ATOM 1663 C C . GLU A 1 229 ? -12.277 13.544 4.348 1.00 93.00 229 GLU A C 1
ATOM 1665 O O . GLU A 1 229 ? -13.162 14.380 4.169 1.00 93.00 229 GLU A O 1
ATOM 1670 N N . PRO A 1 230 ? -11.220 13.813 5.141 1.00 93.19 230 PRO A N 1
ATOM 1671 C CA . PRO A 1 230 ? -11.066 15.105 5.813 1.00 93.19 230 PRO A CA 1
ATOM 1672 C C . PRO A 1 230 ? -11.093 16.327 4.881 1.00 93.19 230 PRO A C 1
ATOM 1674 O O . PRO A 1 230 ? -11.748 17.317 5.216 1.00 93.19 230 PRO A O 1
ATOM 1677 N N . VAL A 1 231 ? -10.448 16.264 3.706 1.00 92.88 231 VAL A N 1
ATOM 1678 C CA . VAL A 1 231 ? -10.512 17.349 2.703 1.00 92.88 231 VAL A CA 1
ATOM 1679 C C . VAL A 1 231 ? -11.934 17.496 2.156 1.00 92.88 231 VAL A C 1
ATOM 1681 O O . VAL A 1 231 ? -12.458 18.606 2.055 1.00 92.88 231 VAL A O 1
ATOM 1684 N N . LEU A 1 232 ? -12.593 16.382 1.829 1.00 90.81 232 LEU A N 1
ATOM 1685 C CA . LEU A 1 232 ? -13.952 16.387 1.285 1.00 90.81 232 LEU A CA 1
ATOM 1686 C C . LEU A 1 232 ? -14.988 16.918 2.291 1.00 90.81 232 LEU A C 1
ATOM 1688 O O . LEU A 1 232 ? -15.927 17.629 1.918 1.00 90.81 232 LEU A O 1
ATOM 1692 N N . GLU A 1 233 ? -14.804 16.601 3.566 1.00 88.94 233 GLU A N 1
ATOM 1693 C CA . GLU A 1 233 ? -15.622 17.088 4.675 1.00 88.94 233 GLU A CA 1
ATOM 1694 C C . GLU A 1 233 ? -15.358 18.565 5.002 1.00 88.94 233 GLU A C 1
ATOM 1696 O O . GLU A 1 233 ? -16.144 19.167 5.722 1.00 88.94 233 GLU A O 1
ATOM 1701 N N . GLY A 1 234 ? -14.291 19.167 4.465 1.00 88.56 234 GLY A N 1
ATOM 1702 C CA . GLY A 1 234 ? -13.916 20.551 4.759 1.00 88.56 234 GLY A CA 1
ATOM 1703 C C . GLY A 1 234 ? -13.259 20.737 6.128 1.00 88.56 234 GLY A C 1
ATOM 1704 O O . GLY A 1 234 ? -13.035 21.868 6.532 1.00 88.56 234 GLY A O 1
ATOM 1705 N N . ARG A 1 235 ? -12.884 19.657 6.830 1.00 84.38 235 ARG A N 1
ATOM 1706 C CA . ARG A 1 235 ? -12.256 19.746 8.166 1.00 84.38 235 ARG A CA 1
ATOM 1707 C C . ARG A 1 235 ? -10.864 20.375 8.156 1.00 84.38 235 ARG A C 1
ATOM 1709 O O . ARG A 1 235 ? -10.349 20.723 9.211 1.00 84.38 235 ARG A O 1
ATOM 1716 N N . LEU A 1 236 ? -10.249 20.468 6.979 1.00 76.88 236 LEU A N 1
ATOM 1717 C CA . LEU A 1 236 ? -8.953 21.113 6.771 1.00 76.88 236 LEU A CA 1
ATOM 1718 C C . LEU A 1 236 ? -9.086 22.555 6.253 1.00 76.88 236 LEU A C 1
ATOM 1720 O O . LEU A 1 236 ? -8.077 23.179 5.942 1.00 76.88 236 LEU A O 1
ATOM 1724 N N . VAL A 1 237 ? -10.311 23.078 6.132 1.00 71.19 237 VAL A N 1
ATOM 1725 C CA . VAL A 1 237 ? -10.565 24.469 5.742 1.00 71.19 237 VAL A CA 1
ATOM 1726 C C . VAL A 1 237 ? -10.735 25.299 7.019 1.00 71.19 237 VAL A C 1
ATOM 1728 O O . VAL A 1 237 ? -11.530 24.910 7.876 1.00 71.19 237 VAL A O 1
ATOM 1731 N N . PRO A 1 238 ? -10.008 26.419 7.188 1.00 69.88 238 PRO A N 1
ATOM 1732 C CA . PRO A 1 238 ? -10.208 27.313 8.323 1.00 69.88 238 PRO A CA 1
ATOM 1733 C C . PRO A 1 238 ? -11.671 27.764 8.418 1.00 69.88 238 PRO A C 1
ATOM 1735 O O . PRO A 1 238 ? -12.243 28.211 7.424 1.00 69.88 238 PRO A O 1
ATOM 1738 N N . ALA A 1 239 ? -12.257 27.696 9.618 1.00 68.56 239 ALA A N 1
ATOM 1739 C CA . ALA A 1 239 ? -13.666 28.031 9.864 1.00 68.56 239 ALA A CA 1
ATOM 1740 C C . ALA A 1 239 ? -14.051 29.475 9.466 1.00 68.56 239 ALA A C 1
ATOM 1742 O O . ALA A 1 239 ? -15.226 29.775 9.313 1.00 68.56 239 ALA A O 1
ATOM 1743 N N . GLY A 1 240 ? -13.073 30.363 9.250 1.00 64.50 240 GLY A N 1
ATOM 1744 C CA . GLY A 1 240 ? -13.293 31.751 8.826 1.00 64.50 240 GLY A CA 1
ATOM 1745 C C . GLY A 1 240 ? -13.472 31.976 7.317 1.00 64.50 240 GLY A C 1
ATOM 1746 O O . GLY A 1 240 ? -13.689 33.114 6.920 1.00 64.50 240 GLY A O 1
ATOM 1747 N N . ILE A 1 241 ? -13.363 30.939 6.473 1.00 62.91 241 ILE A N 1
ATOM 1748 C CA . ILE A 1 241 ? -13.589 31.033 5.009 1.00 62.91 241 ILE A CA 1
ATOM 1749 C C . ILE A 1 241 ? -14.916 30.359 4.614 1.00 62.91 241 ILE A C 1
ATOM 1751 O O . ILE A 1 241 ? -15.237 30.230 3.431 1.00 62.91 241 ILE A O 1
ATOM 1755 N N . GLU A 1 242 ? -15.726 29.912 5.579 1.00 55.66 242 GLU A N 1
ATOM 1756 C CA . GLU A 1 242 ? -17.121 29.620 5.267 1.00 55.66 242 GLU A CA 1
ATOM 1757 C C . GLU A 1 242 ? -17.769 30.942 4.889 1.00 55.66 242 GLU A C 1
ATOM 1759 O O . GLU A 1 242 ? -17.983 31.801 5.739 1.00 55.66 242 GLU A O 1
ATOM 1764 N N . ALA A 1 243 ? -17.964 31.120 3.577 1.00 56.47 243 ALA A N 1
ATOM 1765 C CA . ALA A 1 243 ? -18.604 32.279 2.993 1.00 56.47 243 ALA A CA 1
ATOM 1766 C C . ALA A 1 243 ? -19.812 32.613 3.856 1.00 56.47 243 ALA A C 1
ATOM 1768 O O . ALA A 1 243 ? -20.745 31.805 3.914 1.00 56.47 243 ALA A O 1
ATOM 1769 N N . THR A 1 244 ? -19.738 33.759 4.549 1.00 54.56 244 THR A N 1
ATOM 1770 C CA . THR A 1 244 ? -20.856 34.352 5.274 1.00 54.56 244 THR A CA 1
ATOM 1771 C C . THR A 1 244 ? -22.066 34.110 4.397 1.00 54.56 244 THR A C 1
ATOM 1773 O O . THR A 1 244 ? -22.014 34.541 3.236 1.00 54.56 244 THR A O 1
ATOM 1776 N N . PRO A 1 245 ? -23.067 33.327 4.851 1.00 53.94 245 PRO A N 1
ATOM 1777 C CA . PRO A 1 245 ? -24.260 33.101 4.064 1.00 53.94 245 PRO A CA 1
ATOM 1778 C C . PRO A 1 245 ? -24.676 34.485 3.621 1.00 53.94 245 PRO A C 1
ATOM 1780 O O . PRO A 1 245 ? -24.883 35.344 4.478 1.00 53.94 245 PRO A O 1
ATOM 1783 N N . GLN A 1 246 ? -24.640 34.743 2.310 1.00 51.34 246 GLN A N 1
ATOM 1784 C CA . GLN A 1 246 ? -25.208 35.966 1.789 1.00 51.34 246 GLN A CA 1
ATOM 1785 C C . GLN A 1 246 ? -26.632 35.918 2.316 1.00 51.34 246 GLN A C 1
ATOM 1787 O O . GLN A 1 246 ? -27.428 35.090 1.869 1.00 51.34 246 GLN A O 1
ATOM 1792 N N . THR A 1 247 ? -26.899 36.718 3.344 1.00 52.78 247 THR A N 1
ATOM 1793 C CA . THR A 1 247 ? -28.218 37.141 3.756 1.00 52.78 247 THR A CA 1
ATOM 1794 C C . THR A 1 247 ? -28.747 37.849 2.527 1.00 52.78 247 THR A C 1
ATOM 1796 O O . THR A 1 247 ? -28.585 39.052 2.345 1.00 52.78 247 THR A O 1
ATOM 1799 N N . ALA A 1 248 ? -29.242 37.040 1.587 1.00 51.03 248 ALA A N 1
ATOM 1800 C CA . ALA A 1 248 ? -30.046 37.477 0.478 1.00 51.03 248 ALA A CA 1
ATOM 1801 C C . ALA A 1 248 ? -31.128 38.320 1.134 1.00 51.03 248 ALA A C 1
ATOM 1803 O O . ALA A 1 248 ? -31.850 37.816 1.993 1.00 51.03 248 ALA A O 1
ATOM 1804 N N . GLY A 1 249 ? -31.085 39.618 0.843 1.00 50.84 249 GLY A N 1
ATOM 1805 C CA . GLY A 1 249 ? -31.807 40.625 1.590 1.00 50.84 249 GLY A CA 1
ATOM 1806 C C . GLY A 1 249 ? -33.257 40.223 1.812 1.00 50.84 249 GLY A C 1
ATOM 1807 O O . GLY A 1 249 ? -34.051 40.196 0.876 1.00 50.84 249 GLY A O 1
ATOM 1808 N N . GLU A 1 250 ? -33.610 40.002 3.075 1.00 48.72 250 GLU A N 1
ATOM 1809 C CA . GLU A 1 250 ? -34.920 40.376 3.596 1.00 48.72 250 GLU A CA 1
ATOM 1810 C C . GLU A 1 250 ? -34.971 41.911 3.664 1.00 48.72 250 GLU A C 1
ATOM 1812 O O . GLU A 1 250 ? -34.979 42.533 4.719 1.00 48.72 250 GLU A O 1
ATOM 1817 N N . THR A 1 251 ? -34.958 42.544 2.495 1.00 54.62 251 THR A N 1
ATOM 1818 C CA . THR A 1 251 ? -35.348 43.941 2.302 1.00 54.62 251 THR A CA 1
ATOM 1819 C C . THR A 1 251 ? -36.363 43.993 1.172 1.00 54.62 251 THR A C 1
ATOM 1821 O O . THR A 1 251 ? -36.134 44.575 0.119 1.00 54.62 251 THR A O 1
ATOM 1824 N N . ALA A 1 252 ? -37.517 43.365 1.394 1.00 53.41 252 ALA A N 1
ATOM 1825 C CA . ALA A 1 252 ? -38.739 43.688 0.671 1.00 53.41 252 ALA A CA 1
ATOM 1826 C C . ALA A 1 252 ? -39.964 43.311 1.516 1.00 53.41 252 ALA A C 1
ATOM 1828 O O . ALA A 1 252 ? -40.304 42.138 1.632 1.00 53.41 252 ALA A O 1
ATOM 1829 N N . GLY A 1 253 ? -40.650 44.321 2.066 1.00 47.91 253 GLY A N 1
ATOM 1830 C CA . GLY A 1 253 ? -42.092 44.206 2.301 1.00 47.91 253 GLY A CA 1
ATOM 1831 C C . GLY A 1 253 ? -42.619 44.348 3.728 1.00 47.91 253 GLY A C 1
ATOM 1832 O O . GLY A 1 253 ? -43.552 43.639 4.079 1.00 47.91 253 GLY A O 1
ATOM 1833 N N . ALA A 1 254 ? -42.121 45.293 4.529 1.00 51.25 254 ALA A N 1
ATOM 1834 C CA . ALA A 1 254 ? -42.875 45.819 5.672 1.00 51.25 254 ALA A CA 1
ATOM 1835 C C . ALA A 1 254 ? -43.322 47.264 5.388 1.00 51.25 254 ALA A C 1
ATOM 1837 O O . ALA A 1 254 ? -42.737 48.206 5.907 1.00 51.25 254 ALA A O 1
ATOM 1838 N N . ALA A 1 255 ? -44.334 47.438 4.529 1.00 53.53 255 ALA A N 1
ATOM 1839 C CA . ALA A 1 255 ? -45.166 48.646 4.478 1.00 53.53 255 ALA A CA 1
ATOM 1840 C C . ALA A 1 255 ? -46.403 48.428 3.588 1.00 53.53 255 ALA A C 1
ATOM 1842 O O . ALA A 1 255 ? -46.300 48.517 2.367 1.00 53.53 255 ALA A O 1
ATOM 1843 N N . ARG A 1 256 ? -47.567 48.185 4.208 1.00 47.03 256 ARG A N 1
ATOM 1844 C CA . ARG A 1 256 ? -48.836 48.927 4.012 1.00 47.03 256 ARG A CA 1
ATOM 1845 C C . ARG A 1 256 ? -50.033 48.104 4.500 1.00 47.03 256 ARG A C 1
ATOM 1847 O O . ARG A 1 256 ? -50.602 47.302 3.771 1.00 47.03 256 ARG A O 1
ATOM 1854 N N . ASN A 1 257 ? -50.435 48.387 5.737 1.00 51.72 257 ASN A N 1
ATOM 1855 C CA . ASN A 1 257 ? -51.842 48.372 6.126 1.00 51.72 257 ASN A CA 1
ATOM 1856 C C . ASN A 1 257 ? -52.472 49.689 5.653 1.00 51.72 257 ASN A C 1
ATOM 1858 O O . ASN A 1 257 ? -51.905 50.753 5.898 1.00 51.72 257 ASN A O 1
ATOM 1862 N N . GLY A 1 258 ? -53.636 49.613 5.012 1.00 47.53 258 GLY A N 1
ATOM 1863 C CA . GLY A 1 258 ? -54.452 50.770 4.647 1.00 47.53 258 GLY A CA 1
ATOM 1864 C C . GLY A 1 258 ? -55.483 50.405 3.585 1.00 47.53 258 GLY A C 1
ATOM 1865 O O . GLY A 1 258 ? -55.163 50.391 2.402 1.00 47.53 258 GLY A O 1
ATOM 1866 N N . GLY A 1 259 ? -56.695 50.058 4.022 1.00 44.25 259 GLY A N 1
ATOM 1867 C CA . GLY A 1 259 ? -57.844 49.824 3.149 1.00 44.25 259 GLY A CA 1
ATOM 1868 C C . GLY A 1 259 ? -58.455 51.116 2.597 1.00 44.25 259 GLY A C 1
ATOM 1869 O O . GLY A 1 259 ? -58.115 52.214 3.029 1.00 44.25 259 GLY A O 1
ATOM 1870 N N . GLY A 1 260 ? -59.404 50.953 1.675 1.00 38.22 260 GLY A N 1
ATOM 1871 C CA . GLY A 1 260 ? -60.250 52.028 1.147 1.00 38.22 260 GLY A CA 1
ATOM 1872 C C . GLY A 1 260 ? -60.456 51.880 -0.357 1.00 38.22 260 GLY A C 1
ATOM 1873 O O . GLY A 1 260 ? -59.509 52.014 -1.120 1.00 38.22 260 GLY A O 1
ATOM 1874 N N . GLY A 1 261 ? -61.677 51.525 -0.761 1.00 39.31 261 GLY A N 1
ATOM 1875 C CA . GLY A 1 261 ? -62.025 51.195 -2.141 1.00 39.31 261 GLY A CA 1
ATOM 1876 C C . GLY A 1 261 ? -62.298 52.389 -3.058 1.00 39.31 261 GLY A C 1
ATOM 1877 O O . GLY A 1 261 ? -62.207 53.543 -2.652 1.00 39.31 261 GLY A O 1
ATOM 1878 N N . GLY A 1 262 ? -62.718 52.061 -4.284 1.00 36.25 262 GLY A N 1
ATOM 1879 C CA . GLY A 1 262 ? -63.393 52.980 -5.201 1.00 36.25 262 GLY A CA 1
ATOM 1880 C C . GLY A 1 262 ? -62.785 53.052 -6.604 1.00 36.25 262 GLY A C 1
ATOM 1881 O O . GLY A 1 262 ? -61.732 53.644 -6.783 1.00 36.25 262 GLY A O 1
ATOM 1882 N N . GLY A 1 263 ? -63.528 52.528 -7.587 1.00 34.00 263 GLY A N 1
ATOM 1883 C CA . GLY A 1 263 ? -63.771 53.216 -8.862 1.00 34.00 263 GLY A CA 1
ATOM 1884 C C . GLY A 1 263 ? -62.779 53.060 -10.023 1.00 34.00 263 GLY A C 1
ATOM 1885 O O . GLY A 1 263 ? -61.787 53.767 -10.082 1.00 34.00 263 GLY A O 1
ATOM 1886 N N . GLY A 1 264 ? -63.206 52.294 -11.034 1.00 34.69 264 GLY A N 1
ATOM 1887 C CA . GLY A 1 264 ? -63.330 52.802 -12.414 1.00 34.69 264 GLY A CA 1
ATOM 1888 C C . GLY A 1 264 ? -62.098 52.810 -13.342 1.00 34.69 264 GLY A C 1
ATOM 1889 O O . GLY A 1 264 ? -60.980 52.695 -12.863 1.00 34.69 264 GLY A O 1
ATOM 1890 N N . PRO A 1 265 ? -62.316 52.871 -14.676 1.00 62.75 265 PRO A N 1
ATOM 1891 C CA . PRO A 1 265 ? -61.527 52.139 -15.678 1.00 62.75 265 PRO A CA 1
ATOM 1892 C C . PRO A 1 265 ? -60.729 53.031 -16.657 1.00 62.75 265 PRO A C 1
ATOM 1894 O O . PRO A 1 265 ? -60.906 54.238 -16.634 1.00 62.75 265 PRO A O 1
ATOM 1897 N N . GLU A 1 266 ? -59.941 52.381 -17.536 1.00 35.75 266 GLU A N 1
ATOM 1898 C CA . GLU A 1 266 ? -59.228 52.840 -18.767 1.00 35.75 266 GLU A CA 1
ATOM 1899 C C . GLU A 1 266 ? -57.710 52.626 -18.662 1.00 35.75 266 GLU A C 1
ATOM 1901 O O . GLU A 1 266 ? -57.147 52.710 -17.580 1.00 35.75 266 GLU A O 1
ATOM 1906 N N . ALA A 1 267 ? -56.918 52.428 -19.714 1.00 35.03 267 ALA A N 1
ATOM 1907 C CA . ALA A 1 267 ? -57.007 51.873 -21.069 1.00 35.03 267 ALA A CA 1
ATOM 1908 C C . ALA A 1 267 ? -55.581 52.056 -21.645 1.00 35.03 267 ALA A C 1
ATOM 1910 O O . ALA A 1 267 ? -54.961 53.077 -21.353 1.00 35.03 267 ALA A O 1
ATOM 1911 N N . SER A 1 268 ? -55.117 51.140 -22.511 1.00 33.78 268 SER A N 1
ATOM 1912 C CA . SER A 1 268 ? -53.929 51.280 -23.398 1.00 33.78 268 SER A CA 1
ATOM 1913 C C . SER A 1 268 ? -52.548 51.353 -22.689 1.00 33.78 268 SER A C 1
ATOM 1915 O O . SER A 1 268 ? -52.435 51.876 -21.592 1.00 33.78 268 SER A O 1
ATOM 1917 N N . ASP A 1 269 ? -51.426 50.800 -23.154 1.00 32.53 269 ASP A N 1
ATOM 1918 C CA . ASP A 1 269 ? -50.990 50.340 -24.471 1.00 32.53 269 ASP A CA 1
ATOM 1919 C C . ASP A 1 269 ? -49.887 49.262 -24.332 1.00 32.53 269 ASP A C 1
ATOM 1921 O O . ASP A 1 269 ? -49.111 49.244 -23.374 1.00 32.53 269 ASP A O 1
ATOM 1925 N N . ALA A 1 270 ? -49.812 48.371 -25.327 1.00 32.09 270 ALA A N 1
ATOM 1926 C CA . ALA A 1 270 ? -48.671 47.488 -25.625 1.00 32.09 270 ALA A CA 1
ATOM 1927 C C . ALA A 1 270 ? -47.563 48.290 -26.379 1.00 32.09 270 ALA A C 1
ATOM 1929 O O . ALA A 1 270 ? -47.848 49.430 -26.741 1.00 32.09 270 ALA A O 1
ATOM 1930 N N . PRO A 1 271 ? -46.325 47.796 -26.662 1.00 45.00 271 PRO A N 1
ATOM 1931 C CA . PRO A 1 271 ? -46.003 46.518 -27.335 1.00 45.00 271 PRO A CA 1
ATOM 1932 C C . PRO A 1 271 ? -44.914 45.690 -26.605 1.00 45.00 271 PRO A C 1
ATOM 1934 O O . PRO A 1 271 ? -44.079 46.214 -25.878 1.00 45.00 271 PRO A O 1
ATOM 1937 N N . ALA A 1 272 ? -44.971 44.357 -26.606 1.00 28.84 272 ALA A N 1
ATOM 1938 C CA . ALA A 1 272 ? -44.514 43.424 -27.649 1.00 28.84 272 ALA A CA 1
ATOM 1939 C C . ALA A 1 272 ? -42.982 43.370 -27.850 1.00 28.84 272 ALA A C 1
ATOM 1941 O O . ALA A 1 272 ? -42.413 44.213 -28.533 1.00 28.84 272 ALA A O 1
ATOM 1942 N N . ALA A 1 273 ? -42.350 42.301 -27.343 1.00 28.62 273 ALA A N 1
ATOM 1943 C CA . ALA A 1 273 ? -41.329 41.532 -28.068 1.00 28.62 273 ALA A CA 1
ATOM 1944 C C . ALA A 1 273 ? -41.069 40.170 -27.384 1.00 28.62 273 ALA A C 1
ATOM 1946 O O . ALA A 1 273 ? -40.434 40.091 -26.338 1.00 28.62 273 ALA A O 1
ATOM 1947 N N . ALA A 1 274 ? -41.629 39.132 -28.015 1.00 29.09 274 ALA A N 1
ATOM 1948 C CA . ALA A 1 274 ? -41.064 37.805 -28.301 1.00 29.09 274 ALA A CA 1
ATOM 1949 C C . ALA A 1 274 ? -40.174 37.129 -27.224 1.00 29.09 274 ALA A C 1
ATOM 1951 O O . ALA A 1 274 ? -39.044 37.536 -26.991 1.00 29.09 274 ALA A O 1
ATOM 1952 N N . ALA A 1 275 ? -40.630 36.111 -26.487 1.00 28.36 275 ALA A N 1
ATOM 1953 C CA . ALA A 1 275 ? -40.955 34.749 -26.937 1.00 28.36 275 ALA A CA 1
ATOM 1954 C C . ALA A 1 275 ? -39.770 34.021 -27.602 1.00 28.36 275 ALA A C 1
ATOM 1956 O O . ALA A 1 275 ? -39.626 34.044 -28.817 1.00 28.36 275 ALA A O 1
ATOM 1957 N N . GLU A 1 276 ? -39.004 33.282 -26.798 1.00 26.80 276 GLU A N 1
ATOM 1958 C CA . GLU A 1 276 ? -38.555 31.951 -27.203 1.00 26.80 276 GLU A CA 1
ATOM 1959 C C . GLU A 1 276 ? -38.939 30.941 -26.125 1.00 26.80 276 GLU A C 1
ATOM 1961 O O . GLU A 1 276 ? -38.865 31.184 -24.919 1.00 26.80 276 GLU A O 1
ATOM 1966 N N . SER A 1 277 ? -39.468 29.843 -26.636 1.00 29.19 277 SER A N 1
ATOM 1967 C CA . SER A 1 277 ? -40.339 28.885 -25.994 1.00 29.19 277 SER A CA 1
ATOM 1968 C C . SER A 1 277 ? -39.617 27.880 -25.113 1.00 29.19 277 SER A C 1
ATOM 1970 O O . SER A 1 277 ? -38.534 27.384 -25.423 1.00 29.19 277 SER A O 1
ATOM 1972 N N . ASP A 1 278 ? -40.352 27.520 -24.070 1.00 26.97 278 ASP A N 1
ATOM 1973 C CA . ASP A 1 278 ? -40.293 26.292 -23.303 1.00 26.97 278 ASP A CA 1
ATOM 1974 C C . ASP A 1 278 ? -39.814 25.041 -24.049 1.00 26.97 278 ASP A C 1
ATOM 1976 O O . ASP A 1 278 ? -40.217 24.719 -25.165 1.00 26.97 278 ASP A O 1
ATOM 1980 N N . GLY A 1 279 ? -39.045 24.255 -23.303 1.00 26.20 279 GLY A N 1
ATOM 1981 C CA . GLY A 1 279 ? -38.742 22.862 -23.586 1.00 26.20 279 GLY A CA 1
ATOM 1982 C C . GLY A 1 279 ? -38.389 22.137 -22.295 1.00 26.20 279 GLY A C 1
ATOM 1983 O O . GLY A 1 279 ? -37.304 21.572 -22.159 1.00 26.20 279 GLY A O 1
ATOM 1984 N N . GLY A 1 280 ? -39.276 22.225 -21.301 1.00 25.98 280 GLY A N 1
ATOM 1985 C CA . GLY A 1 280 ? -39.214 21.414 -20.092 1.00 25.98 280 GLY A CA 1
ATOM 1986 C C . GLY A 1 280 ? -39.248 19.924 -20.435 1.00 25.98 280 GLY A C 1
ATOM 1987 O O . GLY A 1 280 ? -40.124 19.455 -21.152 1.00 25.98 280 GLY A O 1
ATOM 1988 N N . GLY A 1 281 ? -38.284 19.172 -19.908 1.00 23.61 281 GLY A N 1
ATOM 1989 C CA . GLY A 1 281 ? -38.196 17.729 -20.106 1.00 23.61 281 GLY A CA 1
ATOM 1990 C C . GLY A 1 281 ? -37.255 17.083 -19.098 1.00 23.61 281 GLY A C 1
ATOM 1991 O O . GLY A 1 281 ? -36.128 16.717 -19.413 1.00 23.61 281 GLY A O 1
ATOM 1992 N N . ALA A 1 282 ? -37.710 16.968 -17.856 1.00 28.25 282 ALA A N 1
ATOM 1993 C CA . ALA A 1 282 ? -37.217 15.972 -16.909 1.00 28.25 282 ALA A CA 1
ATOM 1994 C C . ALA A 1 282 ? -38.309 14.894 -16.751 1.00 28.25 282 ALA A C 1
ATOM 1996 O O . ALA A 1 282 ? -39.465 15.189 -17.045 1.00 28.25 282 ALA A O 1
ATOM 1997 N N . PRO A 1 283 ? -38.040 13.731 -16.136 1.00 50.00 283 PRO A N 1
ATOM 1998 C CA . PRO A 1 283 ? -36.783 12.992 -16.030 1.00 50.00 283 PRO A CA 1
ATOM 1999 C C . PRO A 1 283 ? -36.948 11.505 -16.435 1.00 50.00 283 PRO A C 1
ATOM 2001 O O . PRO A 1 283 ? -38.051 10.991 -16.542 1.00 50.00 283 PRO A O 1
ATOM 2004 N N . PHE A 1 284 ? -35.815 10.807 -16.574 1.00 37.47 284 PHE A N 1
ATOM 2005 C CA . PHE A 1 284 ? -35.633 9.378 -16.264 1.00 37.47 284 PHE A CA 1
ATOM 2006 C C . PHE A 1 284 ? -36.828 8.437 -16.525 1.00 37.47 284 PHE A C 1
ATOM 2008 O O . PHE A 1 284 ? -37.572 8.093 -15.611 1.00 37.47 284 PHE A O 1
ATOM 2015 N N . GLY A 1 285 ? -36.919 7.926 -17.752 1.00 24.88 285 GLY A N 1
ATOM 2016 C CA . GLY A 1 285 ? -37.628 6.683 -18.048 1.00 24.88 285 GLY A CA 1
ATOM 2017 C C . GLY A 1 285 ? -36.629 5.541 -18.225 1.00 24.88 285 GLY A C 1
ATOM 2018 O O . GLY A 1 285 ? -35.938 5.485 -19.241 1.00 24.88 285 GLY A O 1
ATOM 2019 N N . GLU A 1 286 ? -36.553 4.632 -17.249 1.00 35.22 286 GLU A N 1
ATOM 2020 C CA . GLU A 1 286 ? -36.045 3.274 -17.469 1.00 35.22 286 GLU A CA 1
ATOM 2021 C C . GLU A 1 286 ? -36.911 2.614 -18.549 1.00 35.22 286 GLU A C 1
ATOM 2023 O O . GLU A 1 286 ? -38.036 2.189 -18.295 1.00 35.22 286 GLU A O 1
ATOM 2028 N N . SER A 1 287 ? -36.394 2.532 -19.771 1.00 25.88 287 SER A N 1
ATOM 2029 C CA . SER A 1 287 ? -36.988 1.721 -20.830 1.00 25.88 287 SER A CA 1
ATOM 2030 C C . SER A 1 287 ? -36.338 0.343 -20.787 1.00 25.88 287 SER A C 1
ATOM 2032 O O . SER A 1 287 ? -35.236 0.119 -21.283 1.00 25.88 287 SER A O 1
ATOM 2034 N N . ARG A 1 288 ? -37.048 -0.600 -20.158 1.00 33.31 288 ARG A N 1
ATOM 2035 C CA . ARG A 1 288 ? -36.898 -2.027 -20.446 1.00 33.31 288 ARG A CA 1
ATOM 2036 C C . ARG A 1 288 ? -37.186 -2.224 -21.937 1.00 33.31 288 ARG A C 1
ATOM 2038 O O . ARG A 1 288 ? -38.327 -2.036 -22.346 1.00 33.31 288 ARG A O 1
ATOM 2045 N N . SER A 1 289 ? -36.192 -2.628 -22.727 1.00 26.03 289 SER A N 1
ATOM 2046 C CA . SER A 1 289 ? -36.439 -3.261 -24.025 1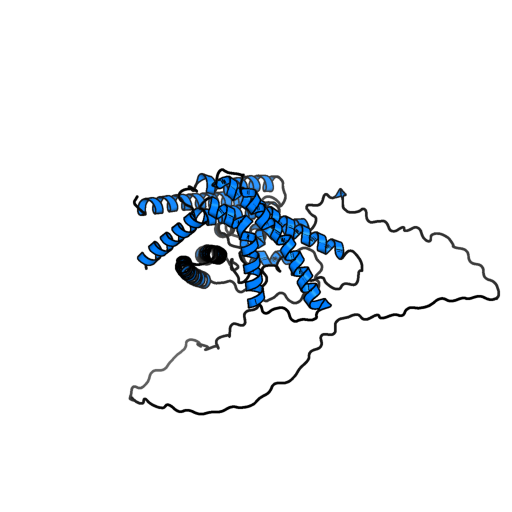.00 26.03 289 SER A CA 1
ATOM 2047 C C . SER A 1 289 ? -36.151 -4.753 -23.923 1.00 26.03 289 SER A C 1
ATOM 2049 O O . SER A 1 289 ? -35.006 -5.203 -23.875 1.00 26.03 289 SER A O 1
ATOM 2051 N N . SER A 1 290 ? -37.233 -5.508 -23.841 1.00 28.39 290 SER A N 1
ATOM 2052 C CA . SER A 1 290 ? -37.293 -6.930 -24.124 1.00 28.39 290 SER A CA 1
ATOM 2053 C C . SER A 1 290 ? -37.147 -7.207 -25.625 1.00 28.39 290 SER A C 1
ATOM 2055 O O . SER A 1 290 ? -37.673 -6.446 -26.436 1.00 28.39 290 SER A O 1
ATOM 2057 N N . SER A 1 291 ? -36.548 -8.369 -25.918 1.00 26.58 291 SER A N 1
ATOM 2058 C CA . SER A 1 291 ? -36.692 -9.208 -27.127 1.00 26.58 291 SER A CA 1
ATOM 2059 C C . SER A 1 291 ? -35.646 -9.064 -28.246 1.00 26.58 291 SER A C 1
ATOM 2061 O O . SER A 1 291 ? -35.104 -7.979 -28.435 1.00 26.58 291 SER A O 1
ATOM 2063 N N . PRO A 1 292 ? -35.431 -10.113 -29.075 1.00 33.75 292 PRO A N 1
ATOM 2064 C CA . PRO A 1 292 ? -35.705 -11.543 -28.878 1.00 33.75 292 PRO A CA 1
ATOM 2065 C C . PRO A 1 292 ? -34.449 -12.426 -29.042 1.00 33.75 292 PRO A C 1
ATOM 2067 O O . PRO A 1 292 ? -33.422 -12.028 -29.588 1.00 33.75 292 PRO A O 1
ATOM 2070 N N . ALA A 1 293 ? -34.565 -13.664 -28.567 1.00 29.72 293 ALA A N 1
ATOM 2071 C CA . ALA A 1 293 ? -33.685 -14.758 -28.955 1.00 29.72 293 ALA A CA 1
ATOM 2072 C C . ALA A 1 293 ? -33.784 -15.041 -30.465 1.00 29.72 293 ALA A C 1
ATOM 2074 O O . ALA A 1 293 ? -34.853 -14.855 -31.049 1.00 29.72 293 ALA A O 1
ATOM 2075 N N . PRO A 1 294 ? -32.736 -15.633 -31.055 1.00 31.48 294 PRO A N 1
ATOM 2076 C CA . PRO A 1 294 ? -32.935 -16.620 -32.097 1.00 31.48 294 PRO A CA 1
ATOM 2077 C C . PRO A 1 294 ? -32.440 -17.988 -31.615 1.00 31.48 294 PRO A C 1
ATOM 2079 O O . PRO A 1 294 ? -31.246 -18.223 -31.426 1.00 31.48 294 PRO A O 1
ATOM 2082 N N . GLU A 1 295 ? -33.387 -18.911 -31.443 1.00 30.19 295 GLU A N 1
ATOM 2083 C CA . GLU A 1 295 ? -33.141 -20.318 -31.744 1.00 30.19 295 GLU A CA 1
ATOM 2084 C C . GLU A 1 295 ? -32.823 -20.443 -33.239 1.00 30.19 295 GLU A C 1
ATOM 2086 O O . GLU A 1 295 ? -33.549 -19.903 -34.070 1.00 30.19 295 GLU A O 1
ATOM 2091 N N . ALA A 1 296 ? -31.782 -21.195 -33.594 1.00 27.88 296 ALA A N 1
ATOM 2092 C CA . ALA A 1 296 ? -31.956 -22.480 -34.274 1.00 27.88 296 ALA A CA 1
ATOM 2093 C C . ALA A 1 296 ? -30.628 -23.019 -34.828 1.00 27.88 296 ALA A C 1
ATOM 2095 O O . ALA A 1 296 ? -29.944 -22.383 -35.620 1.00 27.88 296 ALA A O 1
ATOM 2096 N N . ARG A 1 297 ? -30.374 -24.276 -34.449 1.00 28.17 297 ARG A N 1
ATOM 2097 C CA . ARG A 1 297 ? -29.819 -25.371 -35.260 1.00 28.17 297 ARG A CA 1
ATOM 2098 C C . ARG A 1 297 ? -28.548 -25.112 -36.077 1.00 28.17 297 ARG A C 1
ATOM 2100 O O . ARG A 1 297 ? -28.601 -24.589 -37.179 1.00 28.17 297 ARG A O 1
ATOM 2107 N N . LEU A 1 298 ? -27.501 -25.842 -35.692 1.00 25.67 298 LEU A N 1
ATOM 2108 C CA . LEU A 1 298 ? -26.839 -26.759 -36.623 1.00 25.67 298 LEU A CA 1
ATOM 2109 C C . LEU A 1 298 ? -26.371 -28.016 -35.876 1.00 25.67 298 LEU A C 1
ATOM 2111 O O . LEU A 1 298 ? -25.440 -27.995 -35.079 1.00 25.67 298 LEU A O 1
ATOM 2115 N N . ARG A 1 299 ? -27.086 -29.117 -36.134 1.00 30.41 299 ARG A N 1
ATOM 2116 C CA . ARG A 1 299 ? -26.647 -30.492 -35.882 1.00 30.41 299 ARG A CA 1
ATOM 2117 C C . ARG A 1 299 ? -25.660 -30.899 -36.982 1.00 30.41 299 ARG A C 1
ATOM 2119 O O . ARG A 1 299 ? -26.000 -30.800 -38.157 1.00 30.41 299 ARG A O 1
ATOM 2126 N N . ARG A 1 300 ? -24.515 -31.460 -36.591 1.00 26.70 300 ARG A N 1
ATOM 2127 C CA . ARG A 1 300 ? -23.728 -32.480 -37.320 1.00 26.70 300 ARG A CA 1
ATOM 2128 C C . ARG A 1 300 ? -22.813 -33.125 -36.268 1.00 26.70 300 ARG A C 1
ATOM 2130 O O . ARG A 1 300 ? -22.061 -32.405 -35.631 1.00 26.70 300 ARG A O 1
ATOM 2137 N N . ALA A 1 301 ? -23.095 -34.334 -35.782 1.00 28.28 301 ALA A N 1
ATOM 2138 C CA . ALA A 1 301 ? -22.866 -35.653 -36.391 1.00 28.28 301 ALA A CA 1
ATOM 2139 C C . ALA A 1 301 ? -21.370 -35.976 -36.586 1.00 28.28 301 ALA A C 1
ATOM 2141 O O . ALA A 1 301 ? -20.683 -35.276 -37.324 1.00 28.28 301 ALA A O 1
ATOM 2142 N N . GLY A 1 302 ? -20.925 -37.060 -35.936 1.00 27.30 302 GLY A N 1
ATOM 2143 C CA . GLY A 1 302 ? -19.582 -37.655 -35.992 1.00 27.30 302 GLY A CA 1
ATOM 2144 C C . GLY A 1 302 ? -19.191 -38.182 -34.602 1.00 27.30 302 GLY A C 1
ATOM 2145 O O . GLY A 1 302 ? -18.707 -37.404 -33.794 1.00 27.30 302 GLY A O 1
ATOM 2146 N N . ALA A 1 303 ? -19.675 -39.348 -34.161 1.00 26.61 303 ALA A N 1
ATOM 2147 C CA . ALA A 1 303 ? -19.180 -40.700 -34.475 1.00 26.61 303 ALA A CA 1
ATOM 2148 C C . ALA A 1 303 ? -17.800 -40.989 -33.847 1.00 26.61 303 ALA A C 1
ATOM 2150 O O . ALA A 1 303 ? -16.818 -40.339 -34.191 1.00 26.61 303 ALA A O 1
ATOM 2151 N N . GLY A 1 304 ? -17.751 -41.979 -32.948 1.00 26.66 304 GLY A N 1
ATOM 2152 C CA . GLY A 1 304 ? -16.525 -42.472 -32.317 1.00 26.66 304 GLY A CA 1
ATOM 2153 C C . GLY A 1 304 ? -16.795 -43.315 -31.070 1.00 26.66 304 GLY A C 1
ATOM 2154 O O . GLY A 1 304 ? -16.543 -42.857 -29.961 1.00 26.66 304 GLY A O 1
ATOM 2155 N N . ASP A 1 305 ? -17.350 -44.511 -31.276 1.00 27.97 305 ASP A N 1
ATOM 2156 C CA . ASP A 1 305 ? -17.509 -45.583 -30.284 1.00 27.97 305 ASP A CA 1
ATOM 2157 C C . ASP A 1 305 ? -16.175 -46.277 -29.923 1.00 27.97 305 ASP A C 1
ATOM 2159 O O . ASP A 1 305 ? -15.185 -46.151 -30.643 1.00 27.97 305 ASP A O 1
ATOM 2163 N N . ALA A 1 306 ? -16.253 -47.116 -28.875 1.00 26.98 306 ALA A N 1
ATOM 2164 C CA . ALA A 1 306 ? -15.302 -48.116 -28.346 1.00 26.98 306 ALA A CA 1
ATOM 2165 C C . ALA A 1 306 ? -14.386 -47.599 -27.215 1.00 26.98 306 ALA A C 1
ATOM 2167 O O . ALA A 1 306 ? -13.591 -46.689 -27.402 1.00 26.98 306 ALA A O 1
ATOM 2168 N N . PHE A 1 307 ? -14.462 -48.119 -25.983 1.00 26.58 307 PHE A N 1
ATOM 2169 C CA . PHE A 1 307 ? -14.326 -49.536 -25.623 1.00 26.58 307 PHE A CA 1
ATOM 2170 C C . PHE A 1 307 ? -15.275 -50.010 -24.501 1.00 26.58 307 PHE A C 1
ATOM 2172 O O . PHE A 1 307 ? -15.446 -49.360 -23.473 1.00 26.58 307 PHE A O 1
ATOM 2179 N N . ALA A 1 308 ? -15.817 -51.212 -24.715 1.00 28.95 308 ALA A N 1
ATOM 2180 C CA . ALA A 1 308 ? -16.342 -52.155 -23.722 1.00 28.95 308 ALA A CA 1
ATOM 2181 C C . ALA A 1 308 ? -15.157 -52.819 -22.959 1.00 28.95 308 ALA A C 1
ATOM 2183 O O . ALA A 1 308 ? -14.016 -52.649 -23.369 1.00 28.95 308 ALA A O 1
ATOM 2184 N N . ASN A 1 309 ? -15.252 -53.637 -21.909 1.00 28.25 309 ASN A N 1
ATOM 2185 C CA . ASN A 1 309 ? -16.321 -54.358 -21.222 1.00 28.25 309 ASN A CA 1
ATOM 2186 C C . ASN A 1 309 ? -15.690 -54.962 -19.943 1.00 28.25 309 ASN A C 1
ATOM 2188 O O . ASN A 1 309 ? -14.489 -55.234 -19.939 1.00 28.25 309 ASN A O 1
ATOM 2192 N N . GLY A 1 310 ? -16.484 -55.274 -18.913 1.00 26.48 310 GLY A N 1
ATOM 2193 C CA . GLY A 1 310 ? -16.025 -56.117 -17.797 1.00 26.48 310 GLY A CA 1
ATOM 2194 C C . GLY A 1 310 ? -16.946 -56.144 -16.573 1.00 26.48 310 GLY A C 1
ATOM 2195 O O . GLY A 1 310 ? -16.643 -55.510 -15.569 1.00 26.48 310 GLY A O 1
ATOM 2196 N N . GLY A 1 311 ? -18.062 -56.884 -16.646 1.00 25.98 311 GLY A N 1
ATOM 2197 C CA . GLY A 1 311 ? -18.768 -57.420 -15.460 1.00 25.98 311 GLY A CA 1
ATOM 2198 C C . GLY A 1 311 ? -18.017 -58.637 -14.885 1.00 25.98 311 GLY A C 1
ATOM 2199 O O . GLY A 1 311 ? -17.067 -59.095 -15.509 1.00 25.98 311 GLY A O 1
ATOM 2200 N N . ALA A 1 312 ? -18.340 -59.285 -13.764 1.00 27.58 312 ALA A N 1
ATOM 2201 C CA . ALA A 1 312 ? -19.368 -59.260 -12.704 1.00 27.58 312 ALA A CA 1
ATOM 2202 C C . ALA A 1 312 ? -18.839 -60.256 -11.604 1.00 27.58 312 ALA A C 1
ATOM 2204 O O . ALA A 1 312 ? -17.682 -60.664 -11.722 1.00 27.58 312 ALA A O 1
ATOM 2205 N N . PRO A 1 313 ? -19.609 -60.859 -10.664 1.00 47.75 313 PRO A N 1
ATOM 2206 C CA . PRO A 1 313 ? -20.714 -60.406 -9.802 1.00 47.75 313 PRO A CA 1
ATOM 2207 C C . PRO A 1 313 ? -20.517 -60.755 -8.290 1.00 47.75 313 PRO A C 1
ATOM 2209 O O . PRO A 1 313 ? -19.730 -61.621 -7.925 1.00 47.75 313 PRO A O 1
ATOM 2212 N N . GLY A 1 314 ? -21.386 -60.208 -7.425 1.00 31.00 314 GLY A N 1
ATOM 2213 C CA . GLY A 1 314 ? -21.999 -60.980 -6.323 1.00 31.00 314 GLY A CA 1
ATOM 2214 C C . GLY A 1 314 ? -21.589 -60.657 -4.876 1.00 31.00 314 GLY A C 1
ATOM 2215 O O . GLY A 1 314 ? -20.449 -60.853 -4.480 1.00 31.00 314 GLY A O 1
ATOM 2216 N N . GLY A 1 315 ? -22.569 -60.281 -4.041 1.00 30.20 315 GLY A N 1
ATOM 2217 C CA . GLY A 1 315 ? -22.433 -60.300 -2.576 1.00 30.20 315 GLY A CA 1
ATOM 2218 C C . GLY A 1 315 ? -23.505 -59.498 -1.832 1.00 30.20 315 GLY A C 1
ATOM 2219 O O . GLY A 1 315 ? -23.496 -58.278 -1.843 1.00 30.20 315 GLY A O 1
ATOM 2220 N N . ARG A 1 316 ? -24.456 -60.197 -1.208 1.00 33.09 316 ARG A N 1
ATOM 2221 C CA . ARG A 1 316 ? -25.670 -59.694 -0.536 1.00 33.09 316 ARG A CA 1
ATOM 2222 C C . ARG A 1 316 ? -25.428 -59.051 0.846 1.00 33.09 316 ARG A C 1
ATOM 2224 O O . ARG A 1 316 ? -24.651 -59.572 1.629 1.00 33.09 316 ARG A O 1
ATOM 2231 N N . ARG A 1 317 ? -26.355 -58.131 1.171 1.00 36.03 317 ARG A N 1
ATOM 2232 C CA . ARG A 1 317 ? -26.997 -57.819 2.477 1.00 36.03 317 ARG A CA 1
ATOM 2233 C C . ARG A 1 317 ? -26.194 -57.091 3.568 1.00 36.03 317 ARG A C 1
ATOM 2235 O O . ARG A 1 317 ? -25.294 -57.648 4.175 1.00 36.03 317 ARG A O 1
ATOM 2242 N N . GLY A 1 318 ? -26.722 -55.921 3.942 1.00 32.75 318 GLY A N 1
ATOM 2243 C CA . GLY A 1 318 ? -26.513 -55.276 5.241 1.00 32.75 318 GLY A CA 1
ATOM 2244 C C . GLY A 1 318 ? -26.916 -53.796 5.240 1.00 32.75 318 GLY A C 1
ATOM 2245 O O . GLY A 1 318 ? -26.092 -52.939 4.966 1.00 32.75 318 GLY A O 1
ATOM 2246 N N . GLN A 1 319 ? -28.182 -53.501 5.535 1.00 34.44 319 GLN A N 1
ATOM 2247 C CA . GLN A 1 319 ? -28.695 -52.187 5.974 1.00 34.44 319 GLN A CA 1
ATOM 2248 C C . GLN A 1 319 ? -29.202 -52.374 7.423 1.00 34.44 319 GLN A C 1
ATOM 2250 O O . GLN A 1 319 ? -29.520 -53.525 7.747 1.00 34.44 319 GLN A O 1
ATOM 2255 N N . PRO A 1 320 ? -29.463 -51.334 8.249 1.00 56.53 320 PRO A N 1
ATOM 2256 C CA . PRO A 1 320 ? -29.121 -49.892 8.215 1.00 56.53 320 PRO A CA 1
ATOM 2257 C C . PRO A 1 320 ? -28.572 -49.454 9.630 1.00 56.53 320 PRO A C 1
ATOM 2259 O O . PRO A 1 320 ? -28.081 -50.347 10.322 1.00 56.53 320 PRO A O 1
ATOM 2262 N N . PRO A 1 321 ? -28.670 -48.201 10.165 1.00 54.12 321 PRO A N 1
ATOM 2263 C CA . PRO A 1 321 ? -29.130 -46.919 9.601 1.00 54.12 321 PRO A CA 1
ATOM 2264 C C . PRO A 1 321 ? -28.299 -45.646 9.939 1.00 54.12 321 PRO A C 1
ATOM 2266 O O . PRO A 1 321 ? -27.449 -45.631 10.820 1.00 54.12 321 PRO A O 1
ATOM 2269 N N . ALA A 1 322 ? -28.723 -44.558 9.276 1.00 32.47 322 ALA A N 1
ATOM 2270 C CA . ALA A 1 322 ? -28.748 -43.149 9.704 1.00 32.47 322 ALA A CA 1
ATOM 2271 C C . ALA A 1 322 ? -27.441 -42.329 9.708 1.00 32.47 322 ALA A C 1
ATOM 2273 O O . ALA A 1 322 ? -26.528 -42.569 10.489 1.00 32.47 322 ALA A O 1
ATOM 2274 N N . GLY A 1 323 ? -27.427 -41.271 8.886 1.00 31.50 323 GLY A N 1
ATOM 2275 C CA . GLY A 1 323 ? -26.437 -40.194 8.957 1.00 31.50 323 GLY A CA 1
ATOM 2276 C C . GLY A 1 323 ? -26.334 -39.358 7.679 1.00 31.50 323 GLY A C 1
ATOM 2277 O O . GLY A 1 323 ? -25.386 -39.518 6.927 1.00 31.50 323 GLY A O 1
ATOM 2278 N N . ASP A 1 324 ? -27.340 -38.514 7.451 1.00 33.47 324 ASP A N 1
ATOM 2279 C CA . ASP A 1 324 ? -27.305 -37.201 6.786 1.00 33.47 324 ASP A CA 1
ATOM 2280 C C . ASP A 1 324 ? -26.639 -37.023 5.403 1.00 33.47 324 ASP A C 1
ATOM 2282 O O . ASP A 1 324 ? -25.440 -36.812 5.248 1.00 33.47 324 ASP A O 1
ATOM 2286 N N . ALA A 1 325 ? -27.524 -37.006 4.399 1.00 34.34 325 ALA A N 1
ATOM 2287 C CA . ALA A 1 325 ? -27.630 -36.038 3.301 1.00 34.34 325 ALA A CA 1
ATOM 2288 C C . ALA A 1 325 ? -26.344 -35.331 2.819 1.00 34.34 325 ALA A C 1
ATOM 2290 O O . ALA A 1 325 ? -25.992 -34.237 3.260 1.00 34.34 325 ALA A O 1
ATOM 2291 N N . GLN A 1 326 ? -25.740 -35.909 1.782 1.00 32.56 326 GLN A N 1
ATOM 2292 C CA . GLN A 1 326 ? -24.833 -35.221 0.872 1.00 32.56 326 GLN A CA 1
ATOM 2293 C C . GLN A 1 326 ? -25.651 -34.668 -0.307 1.00 32.56 326 GLN A C 1
ATOM 2295 O O . GLN A 1 326 ? -26.074 -35.414 -1.188 1.00 32.56 326 GLN A O 1
ATOM 2300 N N . GLU A 1 327 ? -25.921 -33.361 -0.286 1.00 32.75 327 GLU A N 1
ATOM 2301 C CA . GLU A 1 327 ? -26.494 -32.626 -1.417 1.00 32.75 327 GLU A CA 1
ATOM 2302 C C . GLU A 1 327 ? -25.384 -32.240 -2.405 1.00 32.75 327 GLU A C 1
ATOM 2304 O O . GLU A 1 327 ? -24.550 -31.373 -2.133 1.00 32.75 327 GLU A O 1
ATOM 2309 N N . ASP A 1 328 ? -25.408 -32.870 -3.579 1.00 35.16 328 ASP A N 1
ATOM 2310 C CA . ASP A 1 328 ? -24.699 -32.413 -4.770 1.00 35.16 328 ASP A CA 1
ATOM 2311 C C . ASP A 1 328 ? -25.405 -31.173 -5.341 1.00 35.16 328 ASP A C 1
ATOM 2313 O O . ASP A 1 328 ? -26.475 -31.249 -5.949 1.00 35.16 328 ASP A O 1
ATOM 2317 N N . GLY A 1 329 ? -24.795 -30.005 -5.127 1.00 32.16 329 GLY A N 1
ATOM 2318 C CA . GLY A 1 329 ? -25.222 -28.721 -5.683 1.00 32.16 329 GLY A CA 1
ATOM 2319 C C . GLY A 1 329 ? -24.317 -28.252 -6.835 1.00 32.16 329 GLY A C 1
ATOM 2320 O O . GLY A 1 329 ? -23.103 -28.463 -6.791 1.00 32.16 329 GLY A O 1
ATOM 2321 N N . PRO A 1 330 ? -24.869 -27.586 -7.867 1.00 33.53 330 PRO A N 1
ATOM 2322 C CA . PRO A 1 330 ? -24.165 -27.277 -9.107 1.00 33.53 330 PRO A CA 1
ATOM 2323 C C . PRO A 1 330 ? -23.102 -26.183 -8.930 1.00 33.53 330 PRO A C 1
ATOM 2325 O O . PRO A 1 330 ? -23.282 -25.203 -8.205 1.00 33.53 330 PRO A O 1
ATOM 2328 N N . THR A 1 331 ? -22.002 -26.325 -9.668 1.00 33.75 331 THR A N 1
ATOM 2329 C CA . THR A 1 331 ? -20.917 -25.347 -9.800 1.00 33.75 331 THR A CA 1
ATOM 2330 C C . THR A 1 331 ? -21.442 -23.985 -10.281 1.00 33.75 331 THR A C 1
ATOM 2332 O O . THR A 1 331 ? -21.970 -23.883 -11.391 1.00 33.75 331 THR A O 1
ATOM 2335 N N . PRO A 1 332 ? -21.272 -22.892 -9.512 1.00 32.78 332 PRO A N 1
ATOM 2336 C CA . PRO A 1 332 ? -21.651 -21.571 -9.981 1.00 32.78 332 PRO A CA 1
ATOM 2337 C C . PRO A 1 332 ? -20.567 -21.019 -10.913 1.00 32.78 332 PRO A C 1
ATOM 2339 O O . PRO A 1 332 ? -19.439 -20.741 -10.503 1.00 32.78 332 PRO A O 1
ATOM 2342 N N . GLY A 1 333 ? -20.939 -20.830 -12.180 1.00 28.06 333 GLY A N 1
ATOM 2343 C CA . GLY A 1 333 ? -20.151 -20.097 -13.165 1.00 28.06 333 GLY A CA 1
ATOM 2344 C C . GLY A 1 333 ? -19.777 -18.703 -12.655 1.00 28.06 333 GLY A C 1
ATOM 2345 O O . GLY A 1 333 ? -20.633 -17.900 -12.271 1.00 28.06 333 GLY A O 1
ATOM 2346 N N . SER A 1 334 ? -18.477 -18.419 -12.658 1.00 26.77 334 SER A N 1
ATOM 2347 C CA . SER A 1 334 ? -17.869 -17.174 -12.199 1.00 26.77 334 SER A CA 1
ATOM 2348 C C . SER A 1 334 ? -18.172 -16.016 -13.156 1.00 26.77 334 SER A C 1
ATOM 2350 O O . SER A 1 334 ? -17.402 -15.667 -14.048 1.00 26.77 334 SER A O 1
ATOM 2352 N N . LYS A 1 335 ? -19.317 -15.361 -12.956 1.00 27.69 335 LYS A N 1
ATOM 2353 C CA . LYS A 1 335 ? -19.561 -14.022 -13.505 1.00 27.69 335 LYS A CA 1
ATOM 2354 C C . LYS A 1 335 ? -18.896 -12.991 -12.596 1.00 27.69 335 LYS A C 1
ATOM 2356 O O . LYS A 1 335 ? -19.423 -12.646 -11.542 1.00 27.69 335 LYS A O 1
ATOM 2361 N N . THR A 1 336 ? -17.738 -12.498 -13.017 1.00 29.20 336 THR A N 1
ATOM 2362 C CA . THR A 1 336 ? -16.960 -11.470 -12.309 1.00 29.20 336 THR A CA 1
ATOM 2363 C C . THR A 1 336 ? -17.219 -10.082 -12.914 1.00 29.20 336 THR A C 1
ATOM 2365 O O . THR A 1 336 ? -16.867 -9.867 -14.075 1.00 29.20 336 THR A O 1
ATOM 2368 N N . PRO A 1 337 ? -17.762 -9.099 -12.171 1.00 29.34 337 PRO A N 1
ATOM 2369 C CA . PRO A 1 337 ? -17.746 -7.687 -12.569 1.00 29.34 337 PRO A CA 1
ATOM 2370 C C . PRO A 1 337 ? -16.820 -6.858 -11.632 1.00 29.34 337 PRO A C 1
ATOM 2372 O O . PRO A 1 337 ? -16.402 -7.360 -10.593 1.00 29.34 337 PRO A O 1
ATOM 2375 N N . PRO A 1 338 ? -16.526 -5.569 -11.905 1.00 48.59 338 PRO A N 1
ATOM 2376 C CA . PRO A 1 338 ? -15.650 -5.051 -12.959 1.00 48.59 338 PRO A CA 1
ATOM 2377 C C . PRO A 1 338 ? -14.580 -4.060 -12.419 1.00 48.59 338 PRO A C 1
ATOM 2379 O O . PRO A 1 338 ? -14.345 -3.935 -11.220 1.00 48.59 338 PRO A O 1
ATOM 2382 N N . ALA A 1 339 ? -13.898 -3.355 -13.332 1.00 32.03 339 ALA A N 1
ATOM 2383 C CA . ALA A 1 339 ? -12.747 -2.505 -13.058 1.00 32.03 339 ALA A CA 1
ATOM 2384 C C . ALA A 1 339 ? -13.066 -1.119 -12.425 1.00 32.03 339 ALA A C 1
ATOM 2386 O O . ALA A 1 339 ? -13.677 -0.276 -13.068 1.00 32.03 339 ALA A O 1
ATOM 2387 N N . ALA A 1 340 ? -12.573 -0.851 -11.207 1.00 36.84 340 ALA A N 1
ATOM 2388 C CA . ALA A 1 340 ? -12.520 0.452 -10.540 1.00 36.84 340 ALA A CA 1
ATOM 2389 C C . ALA A 1 340 ? -11.187 0.685 -9.775 1.00 36.84 340 ALA A C 1
ATOM 2391 O O . ALA A 1 340 ? -11.130 0.511 -8.559 1.00 36.84 340 ALA A O 1
ATOM 2392 N N . ALA A 1 341 ? -10.114 1.091 -10.465 1.00 36.28 341 ALA A N 1
ATOM 2393 C CA . ALA A 1 341 ? -8.882 1.576 -9.812 1.00 36.28 341 ALA A CA 1
ATOM 2394 C C . ALA A 1 341 ? -8.813 3.117 -9.775 1.00 36.28 341 ALA A C 1
ATOM 2396 O O . ALA A 1 341 ? -8.391 3.684 -8.773 1.00 36.28 341 ALA A O 1
ATOM 2397 N N . ALA A 1 342 ? -9.372 3.798 -10.781 1.00 35.97 342 ALA A N 1
ATOM 2398 C CA . ALA A 1 342 ? -9.576 5.250 -10.770 1.00 35.97 342 ALA A CA 1
ATOM 2399 C C . ALA A 1 342 ? -10.927 5.669 -10.139 1.00 35.97 342 ALA A C 1
ATOM 2401 O O . ALA A 1 342 ? -11.115 6.794 -9.673 1.00 35.97 342 ALA A O 1
ATOM 2402 N N . ALA A 1 343 ? -11.886 4.743 -10.048 1.00 33.53 343 ALA A N 1
ATOM 2403 C CA . ALA A 1 343 ? -13.256 5.072 -9.670 1.00 33.53 343 ALA A CA 1
ATOM 2404 C C . ALA A 1 343 ? -13.542 5.047 -8.156 1.00 33.53 343 ALA A C 1
ATOM 2406 O O . ALA A 1 343 ? -14.579 5.540 -7.746 1.00 33.53 343 ALA A O 1
ATOM 2407 N N . ALA A 1 344 ? -12.664 4.563 -7.271 1.00 37.06 344 ALA A N 1
ATOM 2408 C CA . ALA A 1 344 ? -12.993 4.534 -5.833 1.00 37.06 344 ALA A CA 1
ATOM 2409 C C . ALA A 1 344 ? -13.009 5.930 -5.164 1.00 37.06 344 ALA A C 1
ATOM 2411 O O . ALA A 1 344 ? -13.673 6.108 -4.141 1.00 37.06 344 ALA A O 1
ATOM 2412 N N . ALA A 1 345 ? -12.352 6.930 -5.767 1.00 37.16 345 ALA A N 1
ATOM 2413 C CA . ALA A 1 345 ? -12.551 8.343 -5.431 1.00 37.16 345 ALA A CA 1
ATOM 2414 C C . ALA A 1 345 ? -13.676 8.996 -6.270 1.00 37.16 345 ALA A C 1
ATOM 2416 O O . ALA A 1 345 ? -14.361 9.898 -5.787 1.00 37.16 345 ALA A O 1
ATOM 2417 N N . ALA A 1 346 ? -13.934 8.503 -7.490 1.00 35.28 346 ALA A N 1
ATOM 2418 C CA . ALA A 1 346 ? -14.910 9.082 -8.424 1.00 35.28 346 ALA A CA 1
ATOM 2419 C C . ALA A 1 346 ? -16.349 8.505 -8.337 1.00 35.28 346 ALA A C 1
ATOM 2421 O O . ALA A 1 346 ? -17.294 9.159 -8.771 1.00 35.28 346 ALA A O 1
ATOM 2422 N N . ALA A 1 347 ? -16.573 7.337 -7.724 1.00 36.19 347 ALA A N 1
ATOM 2423 C CA . ALA A 1 347 ? -17.833 6.576 -7.771 1.00 36.19 347 ALA A CA 1
ATOM 2424 C C . ALA A 1 347 ? -18.915 7.038 -6.776 1.00 36.19 347 ALA A C 1
ATOM 2426 O O . ALA A 1 347 ? -19.810 6.279 -6.415 1.00 36.19 347 ALA A O 1
ATOM 2427 N N . THR A 1 348 ? -18.893 8.302 -6.352 1.00 44.00 348 THR A N 1
ATOM 2428 C CA . THR A 1 348 ? -20.096 8.938 -5.789 1.00 44.00 348 THR A CA 1
ATOM 2429 C C . THR A 1 348 ? -20.775 9.754 -6.883 1.00 44.00 348 THR A C 1
ATOM 2431 O O . THR A 1 348 ? -20.611 10.976 -6.964 1.00 44.00 348 THR A O 1
ATOM 2434 N N . ALA A 1 349 ? -21.526 9.073 -7.750 1.00 40.12 349 ALA A N 1
ATOM 2435 C CA . ALA A 1 349 ? -22.335 9.712 -8.784 1.00 40.12 349 ALA A CA 1
ATOM 2436 C C . ALA A 1 349 ? -23.267 10.789 -8.173 1.00 40.12 349 ALA A C 1
ATOM 2438 O O . ALA A 1 349 ? -23.803 10.601 -7.074 1.00 40.12 349 ALA A O 1
ATOM 2439 N N . PRO A 1 350 ? -23.426 11.958 -8.820 1.00 38.16 350 PRO A N 1
ATOM 2440 C CA . PRO A 1 350 ? -24.240 13.047 -8.301 1.00 38.16 350 PRO A CA 1
ATOM 2441 C C . PRO A 1 350 ? -25.729 12.715 -8.433 1.00 38.16 350 PRO A C 1
ATOM 2443 O O . PRO A 1 350 ? -26.224 12.389 -9.505 1.00 38.16 350 PRO A O 1
ATOM 2446 N N . SER A 1 351 ? -26.462 12.842 -7.332 1.00 41.59 351 SER A N 1
ATOM 2447 C CA . SER A 1 351 ? -27.917 12.733 -7.348 1.00 41.59 351 SER A CA 1
ATOM 2448 C C . SER A 1 351 ? -28.554 13.994 -7.940 1.00 41.59 351 SER A C 1
ATOM 2450 O O . SER A 1 351 ? -28.229 15.116 -7.538 1.00 41.59 351 SER A O 1
ATOM 2452 N N . ALA A 1 352 ? -29.498 13.790 -8.857 1.00 41.44 352 ALA A N 1
ATOM 2453 C CA . ALA A 1 352 ? -30.295 14.801 -9.544 1.00 41.44 352 ALA A CA 1
ATOM 2454 C C . ALA A 1 352 ? -31.395 15.428 -8.653 1.00 41.44 352 ALA A C 1
ATOM 2456 O O . ALA A 1 352 ? -32.547 15.531 -9.052 1.00 41.44 352 ALA A O 1
ATOM 2457 N N . GLY A 1 353 ? -31.050 15.853 -7.432 1.00 41.03 353 GLY A N 1
ATOM 2458 C CA . GLY A 1 353 ? -31.939 16.690 -6.615 1.00 41.03 353 GLY A CA 1
ATOM 2459 C C . GLY A 1 353 ? -31.902 18.135 -7.116 1.00 41.03 353 GLY A C 1
ATOM 2460 O O . GLY A 1 353 ? -30.826 18.730 -7.142 1.00 41.03 353 GLY A O 1
ATOM 2461 N N . GLY A 1 354 ? -33.052 18.661 -7.542 1.00 40.75 354 GLY A N 1
ATOM 2462 C CA . GLY A 1 354 ? -33.255 19.888 -8.329 1.00 40.75 354 GLY A CA 1
ATOM 2463 C C . GLY A 1 354 ? -32.940 21.243 -7.680 1.00 40.75 354 GLY A C 1
ATOM 2464 O O . GLY A 1 354 ? -33.542 22.236 -8.063 1.00 40.75 354 GLY A O 1
ATOM 2465 N N . GLY A 1 355 ? -31.982 21.332 -6.757 1.00 49.00 355 GLY A N 1
ATOM 2466 C CA . GLY A 1 355 ? -31.423 22.625 -6.353 1.00 49.00 355 GLY A CA 1
ATOM 2467 C C . GLY A 1 355 ? -30.330 23.047 -7.336 1.00 49.00 355 GLY A C 1
ATOM 2468 O O . GLY A 1 355 ? -29.281 22.406 -7.383 1.00 49.00 355 GLY A O 1
ATOM 2469 N N . ARG A 1 356 ? -30.535 24.118 -8.115 1.00 54.06 356 ARG A N 1
ATOM 2470 C CA . ARG A 1 356 ? -29.525 24.677 -9.047 1.00 54.06 356 ARG A CA 1
ATOM 2471 C C . ARG A 1 356 ? -28.303 25.324 -8.341 1.00 54.06 356 ARG A C 1
ATOM 2473 O O . ARG A 1 356 ? -27.421 25.841 -9.017 1.00 54.06 356 ARG A O 1
ATOM 2480 N N . GLY A 1 357 ? -28.198 25.221 -7.009 1.00 57.47 357 GLY A N 1
ATOM 2481 C CA . GLY A 1 357 ? -27.003 25.538 -6.205 1.00 57.47 357 GLY A CA 1
ATOM 2482 C C . GLY A 1 357 ? -25.880 24.473 -6.261 1.00 57.47 357 GLY A C 1
ATOM 2483 O O . GLY A 1 357 ? -25.962 23.493 -6.998 1.00 57.47 357 GLY A O 1
ATOM 2484 N N . PRO A 1 358 ? -24.802 24.621 -5.473 1.00 59.25 358 PRO A N 1
ATOM 2485 C CA . PRO A 1 358 ? -23.377 24.606 -5.848 1.00 59.25 358 PRO A CA 1
ATOM 2486 C C . PRO A 1 358 ? -22.813 23.254 -6.346 1.00 59.25 358 PRO A C 1
ATOM 2488 O O . PRO A 1 358 ? -21.936 22.646 -5.726 1.00 59.25 358 PRO A O 1
ATOM 2491 N N . ARG A 1 359 ? -23.243 22.775 -7.522 1.00 76.31 359 ARG A N 1
ATOM 2492 C CA . ARG A 1 359 ? -22.655 21.579 -8.169 1.00 76.31 359 ARG A CA 1
ATOM 2493 C C . ARG A 1 359 ? -21.157 21.730 -8.466 1.00 76.31 359 ARG A C 1
ATOM 2495 O O . ARG A 1 359 ? -20.399 20.783 -8.256 1.00 76.31 359 ARG A O 1
ATOM 2502 N N . ARG A 1 360 ? -20.724 22.921 -8.903 1.00 81.81 360 ARG A N 1
ATOM 2503 C CA . ARG A 1 360 ? -19.314 23.214 -9.231 1.00 81.81 360 ARG A CA 1
ATOM 2504 C C . ARG A 1 360 ? -18.394 23.074 -8.012 1.00 81.81 360 ARG A C 1
ATOM 2506 O O . ARG A 1 360 ? -17.354 22.429 -8.111 1.00 81.81 360 ARG A O 1
ATOM 2513 N N . GLY A 1 361 ? -18.823 23.562 -6.844 1.00 86.19 361 GLY A N 1
ATOM 2514 C CA . GLY A 1 361 ? -18.037 23.474 -5.607 1.00 86.19 361 GLY A CA 1
ATOM 2515 C C . GLY A 1 361 ? -17.753 22.033 -5.168 1.00 86.19 361 GLY A C 1
ATOM 2516 O O . GLY A 1 361 ? -16.658 21.727 -4.701 1.00 86.19 361 GLY A O 1
ATOM 2517 N N . ARG A 1 362 ? -18.696 21.107 -5.389 1.00 87.31 362 ARG A N 1
ATOM 2518 C CA . ARG A 1 362 ? -18.503 19.689 -5.047 1.00 87.31 362 ARG A CA 1
ATOM 2519 C C . ARG A 1 362 ? -17.453 19.008 -5.931 1.00 87.31 362 ARG A C 1
ATOM 2521 O O . ARG A 1 362 ? -16.688 18.193 -5.423 1.00 87.31 362 ARG A O 1
ATOM 2528 N N . LEU A 1 363 ? -17.423 19.315 -7.230 1.00 90.56 363 LEU A N 1
ATOM 2529 C CA . LEU A 1 363 ? -16.436 18.745 -8.155 1.00 90.56 363 LEU A CA 1
ATOM 2530 C C . LEU A 1 363 ? -15.027 19.249 -7.839 1.00 90.56 363 LEU A C 1
ATOM 2532 O O . LEU A 1 363 ? -14.115 18.436 -7.715 1.00 90.56 363 LEU A O 1
ATOM 2536 N N . LEU A 1 364 ? -14.878 20.557 -7.609 1.00 91.69 364 LEU A N 1
ATOM 2537 C CA . LEU A 1 364 ? -13.601 21.151 -7.208 1.00 91.69 364 LEU A CA 1
ATOM 2538 C C . LEU A 1 364 ? -13.093 20.558 -5.892 1.00 91.69 364 LEU A C 1
ATOM 2540 O O . LEU A 1 364 ? -11.931 20.176 -5.801 1.00 91.69 364 LEU A O 1
ATOM 2544 N N . ARG A 1 365 ? -13.971 20.381 -4.895 1.00 91.50 365 ARG A N 1
ATOM 2545 C CA . ARG A 1 365 ? -13.583 19.767 -3.617 1.00 91.50 365 ARG A CA 1
ATOM 2546 C C . ARG A 1 365 ? -13.127 18.313 -3.776 1.00 91.50 365 ARG A C 1
ATOM 2548 O O . ARG A 1 365 ? -12.168 17.905 -3.131 1.00 91.50 365 ARG A O 1
ATOM 2555 N N . ARG A 1 366 ? -13.779 17.532 -4.644 1.00 92.94 366 ARG A N 1
ATOM 2556 C CA . ARG A 1 366 ? -13.353 16.155 -4.959 1.00 92.94 366 ARG A CA 1
ATOM 2557 C C . ARG A 1 366 ? -12.006 16.122 -5.672 1.00 92.94 366 ARG A C 1
ATOM 2559 O O . ARG A 1 366 ? -11.165 15.311 -5.303 1.00 92.94 366 ARG A O 1
ATOM 2566 N N . ALA A 1 367 ? -11.800 17.002 -6.650 1.00 95.00 367 ALA A N 1
ATOM 2567 C CA . ALA A 1 367 ? -10.524 17.125 -7.346 1.00 95.00 367 ALA A CA 1
ATOM 2568 C C . ALA A 1 367 ? -9.399 17.518 -6.374 1.00 95.00 367 ALA A C 1
ATOM 2570 O O . ALA A 1 367 ? -8.350 16.883 -6.374 1.00 95.00 367 ALA A O 1
ATOM 2571 N N . ALA A 1 368 ? -9.646 18.476 -5.476 1.00 95.12 368 ALA A N 1
ATOM 2572 C CA . ALA A 1 368 ? -8.697 18.872 -4.438 1.00 95.12 368 ALA A CA 1
ATOM 2573 C C . ALA A 1 368 ? -8.392 17.729 -3.454 1.00 95.12 368 ALA A C 1
ATOM 2575 O O . ALA A 1 368 ? -7.230 17.479 -3.146 1.00 95.12 368 ALA A O 1
ATOM 2576 N N . ALA A 1 369 ? -9.411 16.990 -3.000 1.00 95.38 369 ALA A N 1
ATOM 2577 C CA . ALA A 1 369 ? -9.225 15.822 -2.136 1.00 95.38 369 ALA A CA 1
ATOM 2578 C C . ALA A 1 369 ? -8.403 14.722 -2.825 1.00 95.38 369 ALA A C 1
ATOM 2580 O O . ALA A 1 369 ? -7.517 14.124 -2.208 1.00 95.38 369 ALA A O 1
ATOM 2581 N N . LEU A 1 370 ? -8.661 14.476 -4.114 1.00 95.88 370 LEU A N 1
ATOM 2582 C CA . LEU A 1 370 ? -7.892 13.537 -4.926 1.00 95.88 370 LEU A CA 1
ATOM 2583 C C . LEU A 1 370 ? -6.435 13.997 -5.068 1.00 95.88 370 LEU A C 1
ATOM 2585 O O . LEU A 1 370 ? -5.527 13.214 -4.796 1.00 95.88 370 LEU A O 1
ATOM 2589 N N . GLN A 1 371 ? -6.211 15.270 -5.405 1.00 97.38 371 GLN A N 1
ATOM 2590 C CA . GLN A 1 371 ? -4.874 15.853 -5.521 1.00 97.38 371 GLN A CA 1
ATOM 2591 C C . GLN A 1 371 ? -4.097 15.753 -4.210 1.00 97.38 371 GLN A C 1
ATOM 2593 O O . GLN A 1 371 ? -2.957 15.304 -4.218 1.00 97.38 371 GLN A O 1
ATOM 2598 N N . ALA A 1 372 ? -4.710 16.118 -3.081 1.00 96.62 372 ALA A N 1
ATOM 2599 C CA . ALA A 1 372 ? -4.077 16.034 -1.767 1.00 96.62 372 ALA A CA 1
ATOM 2600 C C . ALA A 1 372 ? -3.666 14.594 -1.426 1.00 96.62 372 ALA A C 1
ATOM 2602 O O . ALA A 1 372 ? -2.578 14.361 -0.904 1.00 96.62 372 ALA A O 1
ATOM 2603 N N . THR A 1 373 ? -4.509 13.618 -1.776 1.00 96.75 373 THR A N 1
ATOM 2604 C CA . THR A 1 373 ? -4.235 12.189 -1.568 1.00 96.75 373 THR A CA 1
ATOM 2605 C C . THR A 1 373 ? -2.999 11.736 -2.351 1.00 96.75 373 THR A C 1
ATOM 2607 O O . THR A 1 373 ? -2.105 11.097 -1.794 1.00 96.75 373 THR A O 1
ATOM 2610 N N . PHE A 1 374 ? -2.923 12.090 -3.635 1.00 96.88 374 PHE A N 1
ATOM 2611 C CA . PHE A 1 374 ? -1.800 11.730 -4.499 1.00 96.88 374 PHE A CA 1
ATOM 2612 C C . PHE A 1 374 ? -0.519 12.503 -4.174 1.00 96.88 374 PHE A C 1
ATOM 2614 O O . PHE A 1 374 ? 0.554 11.907 -4.157 1.00 96.88 374 PHE A O 1
ATOM 2621 N N . ALA A 1 375 ? -0.627 13.788 -3.835 1.00 97.06 375 ALA A N 1
ATOM 2622 C CA . ALA A 1 375 ? 0.498 14.598 -3.383 1.00 97.06 375 ALA A CA 1
ATOM 2623 C C . ALA A 1 375 ? 1.097 14.046 -2.083 1.00 97.06 375 ALA A C 1
ATOM 2625 O O . ALA A 1 375 ? 2.310 13.883 -1.990 1.00 97.06 375 ALA A O 1
ATOM 2626 N N . PHE A 1 376 ? 0.260 13.670 -1.108 1.00 96.75 376 PHE A N 1
ATOM 2627 C CA . PHE A 1 376 ? 0.726 13.008 0.111 1.00 96.75 376 PHE A CA 1
ATOM 2628 C C . PHE A 1 376 ? 1.423 11.678 -0.199 1.00 96.75 376 PHE A C 1
ATOM 2630 O O . PHE A 1 376 ? 2.509 11.423 0.315 1.00 96.75 376 PHE A O 1
ATOM 2637 N N . SER A 1 377 ? 0.844 10.849 -1.078 1.00 95.62 377 SER A N 1
ATOM 2638 C CA . SER A 1 377 ? 1.501 9.616 -1.532 1.00 95.62 377 SER A CA 1
ATOM 2639 C C . SER A 1 377 ? 2.864 9.911 -2.164 1.00 95.62 377 SER A C 1
ATOM 2641 O O . SER A 1 377 ? 3.837 9.229 -1.856 1.00 95.62 377 SER A O 1
ATOM 2643 N N . GLY A 1 378 ? 2.962 10.944 -3.001 1.00 96.06 378 GLY A N 1
ATOM 2644 C CA . GLY A 1 378 ? 4.216 11.381 -3.609 1.00 96.06 378 GLY A CA 1
ATOM 2645 C C . GLY A 1 378 ? 5.256 11.835 -2.589 1.00 96.06 378 GLY A C 1
ATOM 2646 O O . GLY A 1 378 ? 6.410 11.427 -2.682 1.00 96.06 378 GLY A O 1
ATOM 2647 N N . LEU A 1 379 ? 4.852 12.621 -1.587 1.00 95.88 379 LEU A N 1
ATOM 2648 C CA . LEU A 1 379 ? 5.735 13.067 -0.504 1.00 95.88 379 LEU A CA 1
ATOM 2649 C C . LEU A 1 379 ? 6.236 11.883 0.316 1.00 95.88 379 LEU A C 1
ATOM 2651 O O . LEU A 1 379 ? 7.413 11.827 0.655 1.00 95.88 379 LEU A O 1
ATOM 2655 N N . TRP A 1 380 ? 5.363 10.911 0.587 1.00 95.12 380 TRP A N 1
ATOM 2656 C CA . TRP A 1 380 ? 5.738 9.693 1.295 1.00 95.12 380 TRP A CA 1
ATOM 2657 C C . TRP A 1 380 ? 6.798 8.891 0.533 1.00 95.12 380 TRP A C 1
ATOM 2659 O O . TRP A 1 380 ? 7.789 8.447 1.105 1.00 95.12 380 TRP A O 1
ATOM 2669 N N . HIS A 1 381 ? 6.631 8.757 -0.780 1.00 93.69 381 HIS A N 1
ATOM 2670 C CA . HIS A 1 381 ? 7.595 8.084 -1.645 1.00 93.69 381 HIS A CA 1
ATOM 2671 C C . HIS A 1 381 ? 8.915 8.866 -1.753 1.00 93.69 381 HIS A C 1
ATOM 2673 O O . HIS A 1 381 ? 9.985 8.265 -1.681 1.00 93.69 381 HIS A O 1
ATOM 2679 N N . ALA A 1 382 ? 8.868 10.197 -1.842 1.00 93.44 382 ALA A N 1
ATOM 2680 C CA . ALA A 1 382 ? 10.061 11.041 -1.797 1.00 93.44 382 ALA A CA 1
ATOM 2681 C C . ALA A 1 382 ? 10.806 10.923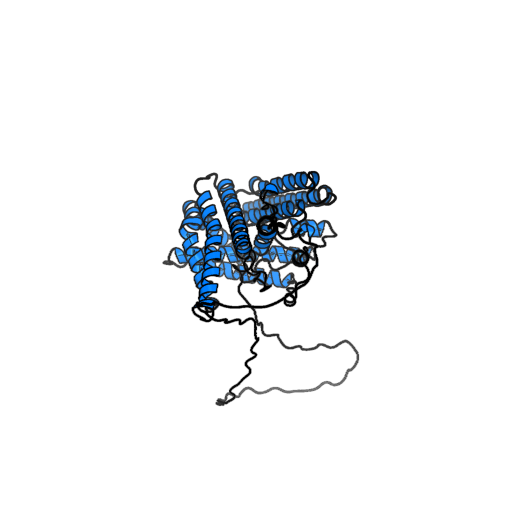 -0.454 1.00 93.44 382 ALA A C 1
ATOM 2683 O O . ALA A 1 382 ? 12.034 10.871 -0.437 1.00 93.44 382 ALA A O 1
ATOM 2684 N N . PHE A 1 383 ? 10.071 10.827 0.659 1.00 91.69 383 PHE A N 1
ATOM 2685 C CA . PHE A 1 383 ? 10.627 10.588 1.990 1.00 91.69 383 PHE A CA 1
ATOM 2686 C C . PHE A 1 383 ? 11.326 9.227 2.070 1.00 91.69 383 PHE A C 1
ATOM 2688 O O . PHE A 1 383 ? 12.488 9.172 2.458 1.00 91.69 383 PHE A O 1
ATOM 2695 N N . ILE A 1 384 ? 10.664 8.152 1.626 1.00 90.50 384 ILE A N 1
ATOM 2696 C CA . ILE A 1 384 ? 11.260 6.812 1.493 1.00 90.50 384 ILE A CA 1
ATOM 2697 C C . ILE A 1 384 ? 12.558 6.891 0.683 1.00 90.50 384 ILE A C 1
ATOM 2699 O O . ILE A 1 384 ? 13.590 6.373 1.102 1.00 90.50 384 ILE A O 1
ATOM 2703 N N . TRP A 1 385 ? 12.528 7.572 -0.464 1.00 89.50 385 TRP A N 1
ATOM 2704 C CA . TRP A 1 385 ? 13.706 7.720 -1.309 1.00 89.50 385 TRP A CA 1
ATOM 2705 C C . TRP A 1 385 ? 14.861 8.403 -0.569 1.00 89.50 385 TRP A C 1
ATOM 2707 O O . TRP A 1 385 ? 15.951 7.834 -0.484 1.00 89.50 385 TRP A O 1
ATOM 2717 N N . ALA A 1 386 ? 14.610 9.591 -0.012 1.00 89.38 386 ALA A N 1
ATOM 2718 C CA . ALA A 1 386 ? 15.611 10.393 0.684 1.00 89.38 386 ALA A CA 1
ATOM 2719 C C . ALA A 1 386 ? 16.200 9.648 1.888 1.00 89.38 386 ALA A C 1
ATOM 2721 O O . ALA A 1 386 ? 17.415 9.649 2.080 1.00 89.38 386 ALA A O 1
ATOM 2722 N N . HIS A 1 387 ? 15.347 8.966 2.656 1.00 85.44 387 HIS A N 1
ATOM 2723 C CA . HIS A 1 387 ? 15.752 8.220 3.843 1.00 85.44 387 HIS A CA 1
ATOM 2724 C C . HIS A 1 387 ? 16.671 7.043 3.502 1.00 85.44 387 HIS A C 1
ATOM 2726 O O . HIS A 1 387 ? 17.588 6.741 4.260 1.00 85.44 387 HIS A O 1
ATOM 2732 N N . PHE A 1 388 ? 16.456 6.384 2.361 1.00 81.25 388 PHE A N 1
ATOM 2733 C CA . PHE A 1 388 ? 17.154 5.135 2.035 1.00 81.25 388 PHE A CA 1
ATOM 2734 C C . PHE A 1 388 ? 18.304 5.274 1.047 1.00 81.25 388 PHE A C 1
ATOM 2736 O O . PHE A 1 388 ? 19.198 4.432 1.041 1.00 81.25 388 PHE A O 1
ATOM 2743 N N . HIS A 1 389 ? 18.320 6.335 0.243 1.00 82.75 389 HIS A N 1
ATOM 2744 C CA . HIS A 1 389 ? 19.398 6.588 -0.718 1.00 82.75 389 HIS A CA 1
ATOM 2745 C C . HIS A 1 389 ? 20.346 7.693 -0.259 1.00 82.75 389 HIS A C 1
ATOM 2747 O O . HIS A 1 389 ? 21.286 8.011 -0.984 1.00 82.75 389 HIS A O 1
ATOM 2753 N N . GLY A 1 390 ? 20.089 8.317 0.899 1.00 80.75 390 GLY A N 1
ATOM 2754 C CA . GLY A 1 390 ? 20.905 9.408 1.440 1.00 80.75 390 GLY A CA 1
ATOM 2755 C C . GLY A 1 390 ? 20.991 10.636 0.527 1.00 80.75 390 GLY A C 1
ATOM 2756 O O . GLY A 1 390 ? 21.792 11.531 0.772 1.00 80.75 390 GLY A O 1
ATOM 2757 N N . THR A 1 391 ? 20.189 10.683 -0.541 1.00 80.44 391 THR A N 1
ATOM 2758 C CA . THR A 1 391 ? 20.229 11.712 -1.579 1.00 80.44 391 THR A CA 1
ATOM 2759 C C . THR A 1 391 ? 18.822 12.240 -1.822 1.00 80.44 391 THR A C 1
ATOM 2761 O O . THR A 1 391 ? 17.897 11.509 -2.178 1.00 80.44 391 THR A O 1
ATOM 2764 N N . SER A 1 392 ? 18.644 13.544 -1.624 1.00 75.38 392 SER A N 1
ATOM 2765 C CA . SER A 1 392 ? 17.371 14.234 -1.858 1.00 75.38 392 SER A CA 1
ATOM 2766 C C . SER A 1 392 ? 17.139 14.577 -3.335 1.00 75.38 392 SER A C 1
ATOM 2768 O O . SER A 1 392 ? 16.002 14.827 -3.733 1.00 75.38 392 SER A O 1
ATOM 2770 N N . SER A 1 393 ? 18.189 14.554 -4.163 1.00 82.69 393 SER A N 1
ATOM 2771 C CA . SER A 1 393 ? 18.185 15.103 -5.528 1.00 82.69 393 SER A CA 1
ATOM 2772 C C . SER A 1 393 ? 17.199 14.430 -6.488 1.00 82.69 393 SER A C 1
ATOM 2774 O O . SER A 1 393 ? 16.741 15.072 -7.432 1.00 82.69 393 SER A O 1
ATOM 2776 N N . LEU A 1 394 ? 16.830 13.168 -6.245 1.00 83.75 394 LEU A N 1
ATOM 2777 C CA . LEU A 1 394 ? 15.911 12.410 -7.106 1.00 83.75 394 LEU A CA 1
ATOM 2778 C C . LEU A 1 394 ? 14.509 12.216 -6.509 1.00 83.75 394 LEU A C 1
ATOM 2780 O O . LEU A 1 394 ? 13.588 11.849 -7.240 1.00 83.75 394 LEU A O 1
ATOM 2784 N N . GLY A 1 395 ? 14.305 12.511 -5.220 1.00 88.06 395 GLY A N 1
ATOM 2785 C CA . GLY A 1 395 ? 13.029 12.257 -4.538 1.00 88.06 395 GLY A CA 1
ATOM 2786 C C . GLY A 1 395 ? 11.851 13.052 -5.116 1.00 88.06 395 GLY A C 1
ATOM 2787 O O . GLY A 1 395 ? 10.718 12.571 -5.135 1.00 88.06 395 GLY A O 1
ATOM 2788 N N . TRP A 1 396 ? 12.105 14.245 -5.664 1.00 94.75 396 TRP A N 1
ATOM 2789 C CA . TRP A 1 396 ? 11.060 15.075 -6.271 1.00 94.75 396 TRP A CA 1
ATOM 2790 C C . TRP A 1 396 ? 10.430 14.427 -7.514 1.00 94.75 396 TRP A C 1
ATOM 2792 O O . TRP A 1 396 ? 9.249 14.649 -7.776 1.00 94.75 396 TRP A O 1
ATOM 2802 N N . ARG A 1 397 ? 11.176 13.600 -8.265 1.00 96.00 397 ARG A N 1
ATOM 2803 C CA . ARG A 1 397 ? 10.649 12.914 -9.457 1.00 96.00 397 ARG A CA 1
ATOM 2804 C C . ARG A 1 397 ? 9.542 11.938 -9.069 1.00 96.00 397 ARG A C 1
ATOM 2806 O O . ARG A 1 397 ? 8.471 11.958 -9.668 1.00 96.00 397 ARG A O 1
ATOM 2813 N N . TRP A 1 398 ? 9.746 11.187 -7.986 1.00 95.19 398 TRP A N 1
ATOM 2814 C CA . TRP A 1 398 ? 8.713 10.329 -7.407 1.00 95.19 398 TRP A CA 1
ATOM 2815 C C . TRP A 1 398 ? 7.511 11.149 -6.924 1.00 95.19 398 TRP A C 1
ATOM 2817 O O . TRP A 1 398 ? 6.370 10.787 -7.208 1.00 95.19 398 TRP A O 1
ATOM 2827 N N . PHE A 1 399 ? 7.735 12.293 -6.271 1.00 96.75 399 PHE A N 1
ATOM 2828 C CA . PHE A 1 399 ? 6.638 13.191 -5.897 1.00 96.75 399 PHE A CA 1
ATOM 2829 C C . PHE A 1 399 ? 5.793 13.622 -7.109 1.00 96.75 399 PHE A C 1
ATOM 2831 O O . PHE A 1 399 ? 4.560 13.567 -7.042 1.00 96.75 399 PHE A O 1
ATOM 2838 N N . VAL A 1 400 ? 6.432 13.988 -8.225 1.00 97.44 400 VAL A N 1
ATOM 2839 C CA . VAL A 1 400 ? 5.750 14.357 -9.477 1.00 97.44 400 VAL A CA 1
ATOM 2840 C C . VAL A 1 400 ? 4.990 13.171 -10.069 1.00 97.44 400 VAL A C 1
ATOM 2842 O O . VAL A 1 400 ? 3.810 13.327 -10.389 1.00 97.44 400 VAL A O 1
ATOM 2845 N N . PHE A 1 401 ? 5.609 11.984 -10.140 1.00 97.06 401 PHE A N 1
ATOM 2846 C CA . PHE A 1 401 ? 4.979 10.760 -10.652 1.00 97.06 401 PHE A CA 1
ATOM 2847 C C . PHE A 1 401 ? 3.632 10.470 -9.982 1.00 97.06 401 PHE A C 1
ATOM 2849 O O . PHE A 1 401 ? 2.650 10.168 -10.661 1.00 97.06 401 PHE A O 1
ATOM 2856 N N . PHE A 1 402 ? 3.567 10.572 -8.652 1.00 96.62 402 PHE A N 1
ATOM 2857 C CA . PHE A 1 402 ? 2.320 10.349 -7.924 1.00 96.62 402 PHE A CA 1
ATOM 2858 C C . PHE A 1 402 ? 1.362 11.535 -8.054 1.00 96.62 402 PHE A C 1
ATOM 2860 O O . PHE A 1 402 ? 0.169 11.327 -8.255 1.00 96.62 402 PHE A O 1
ATOM 2867 N N . SER A 1 403 ? 1.857 12.772 -7.989 1.00 97.00 403 SER A N 1
ATOM 2868 C CA . SER A 1 403 ? 1.011 13.973 -8.017 1.00 97.00 403 SER A CA 1
ATOM 2869 C C . SER A 1 403 ? 0.278 14.177 -9.345 1.00 97.00 403 SER A C 1
ATOM 2871 O O . SER A 1 403 ? -0.841 14.690 -9.334 1.00 97.00 403 SER A O 1
ATOM 2873 N N . VAL A 1 404 ? 0.866 13.760 -10.473 1.00 97.31 404 VAL A N 1
ATOM 2874 C CA . VAL A 1 404 ? 0.261 13.898 -11.813 1.00 97.31 404 VAL A CA 1
ATOM 2875 C C . VAL A 1 404 ? -0.886 12.910 -12.069 1.00 97.31 404 VAL A C 1
ATOM 2877 O O . VAL A 1 404 ? -1.706 13.127 -12.961 1.00 97.31 404 VAL A O 1
ATOM 2880 N N . GLN A 1 405 ? -1.023 11.862 -11.253 1.00 95.81 405 GLN A N 1
ATOM 2881 C CA . GLN A 1 405 ? -2.100 10.879 -11.411 1.00 95.81 405 GLN A CA 1
ATOM 2882 C C . GLN A 1 405 ? -3.486 11.488 -11.164 1.00 95.81 405 GLN A C 1
ATOM 2884 O O . GLN A 1 405 ? -4.444 11.147 -11.853 1.00 95.81 405 GLN A O 1
ATOM 2889 N N . ALA A 1 406 ? -3.608 12.424 -10.217 1.00 96.25 406 ALA A N 1
ATOM 2890 C CA . ALA A 1 406 ? -4.883 13.075 -9.924 1.00 96.25 406 ALA A CA 1
ATOM 2891 C C . ALA A 1 406 ? -5.424 13.890 -11.121 1.00 96.25 406 ALA A C 1
ATOM 2893 O O . ALA A 1 406 ? -6.571 13.652 -11.508 1.00 96.25 406 ALA A O 1
ATOM 2894 N N . PRO A 1 407 ? -4.643 14.785 -11.764 1.00 97.25 407 PRO A N 1
ATOM 2895 C CA . PRO A 1 407 ? -5.063 15.469 -12.984 1.00 97.25 407 PRO A CA 1
ATOM 2896 C C . PRO A 1 407 ? -5.408 14.507 -14.122 1.00 97.25 407 PRO A C 1
ATOM 2898 O O . PRO A 1 407 ? -6.427 14.707 -14.780 1.00 97.25 407 PRO A O 1
ATOM 2901 N N . ILE A 1 408 ? -4.623 13.437 -14.313 1.00 95.94 408 ILE A N 1
ATOM 2902 C CA . ILE A 1 408 ? -4.902 12.403 -15.324 1.00 95.94 408 ILE A CA 1
ATOM 2903 C C . ILE A 1 408 ? -6.271 11.760 -15.071 1.00 95.94 408 ILE A C 1
ATOM 2905 O O . ILE A 1 408 ? -7.084 11.671 -15.986 1.00 95.94 408 ILE A O 1
ATOM 2909 N N . MET A 1 409 ? -6.573 11.378 -13.829 1.00 94.50 409 MET A N 1
ATOM 2910 C CA . MET A 1 409 ? -7.862 10.778 -13.465 1.00 94.50 409 MET A CA 1
ATOM 2911 C C . MET A 1 409 ? -9.041 11.751 -13.618 1.00 94.50 409 MET A C 1
ATOM 2913 O O . MET A 1 409 ? -10.137 11.345 -14.006 1.00 94.50 409 MET A O 1
ATOM 2917 N N . VAL A 1 410 ? -8.844 13.040 -13.322 1.00 95.56 410 VAL A N 1
ATOM 2918 C CA . VAL A 1 410 ? -9.869 14.073 -13.554 1.00 95.56 410 VAL A CA 1
ATOM 2919 C C . VAL A 1 410 ? -10.121 14.252 -15.052 1.00 95.56 410 VAL A C 1
ATOM 2921 O O . VAL A 1 410 ? -11.280 14.317 -15.469 1.00 95.56 410 VAL A O 1
ATOM 2924 N N . ALA A 1 411 ? -9.060 14.286 -15.860 1.00 95.12 411 ALA A N 1
ATOM 2925 C CA . ALA A 1 411 ? -9.154 14.369 -17.312 1.00 95.12 411 ALA A CA 1
ATOM 2926 C C . ALA A 1 411 ? -9.833 13.126 -17.909 1.00 95.12 411 ALA A C 1
ATOM 2928 O O . ALA A 1 411 ? -10.720 13.267 -18.746 1.00 95.12 411 ALA A O 1
ATOM 2929 N N . GLU A 1 412 ? -9.495 11.926 -17.431 1.00 93.69 412 GLU A N 1
ATOM 2930 C CA . GLU A 1 412 ? -10.145 10.673 -17.825 1.00 93.69 412 GLU A CA 1
ATOM 2931 C C . GLU A 1 412 ? -11.649 10.714 -17.525 1.00 93.69 412 GLU A C 1
ATOM 2933 O O . GLU A 1 412 ? -12.462 10.428 -18.402 1.00 93.69 412 GLU A O 1
ATOM 2938 N N . ALA A 1 413 ? -12.041 11.128 -16.317 1.00 91.81 413 ALA A N 1
ATOM 2939 C CA . ALA A 1 413 ? -13.450 11.238 -15.944 1.00 91.81 413 ALA A CA 1
ATOM 2940 C C . ALA A 1 413 ? -14.205 12.263 -16.812 1.00 91.81 413 ALA A C 1
ATOM 2942 O O . ALA A 1 413 ? -15.348 12.022 -17.210 1.00 91.81 413 ALA A O 1
ATOM 2943 N N . ALA A 1 414 ? -13.571 13.394 -17.137 1.00 93.50 414 ALA A N 1
ATOM 2944 C CA . ALA A 1 414 ? -14.136 14.390 -18.042 1.00 93.50 414 ALA A CA 1
ATOM 2945 C C . ALA A 1 414 ? -14.277 13.843 -19.472 1.00 93.50 414 ALA A C 1
ATOM 2947 O O . ALA A 1 414 ? -15.321 14.026 -20.099 1.00 93.50 414 ALA A O 1
ATOM 2948 N N . LEU A 1 415 ? -13.269 13.121 -19.967 1.00 93.25 415 LEU A N 1
ATOM 2949 C CA . LEU A 1 415 ? -13.288 12.500 -21.288 1.00 93.25 415 LEU A CA 1
ATOM 2950 C C . LEU A 1 415 ? -14.363 11.415 -21.381 1.00 93.25 415 LEU A C 1
ATOM 2952 O O . LEU A 1 415 ? -15.108 11.400 -22.351 1.00 93.25 415 LEU A O 1
ATOM 2956 N N . GLN A 1 416 ? -14.508 10.562 -20.364 1.00 91.75 416 GLN A N 1
ATOM 2957 C CA . GLN A 1 416 ? -15.581 9.564 -20.297 1.00 91.75 416 GLN A CA 1
ATOM 2958 C C . GLN A 1 416 ? -16.963 10.224 -20.307 1.00 91.75 416 GLN A C 1
ATOM 2960 O O . GLN A 1 416 ? -17.871 9.763 -20.999 1.00 91.75 416 GLN A O 1
ATOM 2965 N N . HIS A 1 417 ? -17.125 11.336 -19.586 1.00 90.31 417 HIS A N 1
ATOM 2966 C CA . HIS A 1 417 ? -18.367 12.100 -19.616 1.00 90.31 417 HIS A CA 1
ATOM 2967 C C . HIS A 1 417 ? -18.650 12.664 -21.016 1.00 90.31 417 HIS A C 1
ATOM 2969 O O . HIS A 1 417 ? -19.772 12.550 -21.501 1.00 90.31 417 HIS A O 1
ATOM 2975 N N . LEU A 1 418 ? -17.650 13.241 -21.688 1.00 93.12 418 LEU A N 1
ATOM 2976 C CA . LEU A 1 418 ? -17.794 13.744 -23.058 1.00 93.12 418 LEU A CA 1
ATOM 2977 C C . LEU A 1 418 ? -18.067 12.613 -24.062 1.00 93.12 418 LEU A C 1
ATOM 2979 O O . LEU A 1 418 ? -18.936 12.768 -24.916 1.00 93.12 418 LEU A O 1
ATOM 2983 N N . TRP A 1 419 ? -17.392 11.472 -23.925 1.00 92.44 419 TRP A N 1
ATOM 2984 C CA . TRP A 1 419 ? -17.573 10.274 -24.749 1.00 92.44 419 TRP A CA 1
ATOM 2985 C C . TRP A 1 419 ? -19.024 9.788 -24.712 1.00 92.44 419 TRP A C 1
ATOM 2987 O O . TRP A 1 419 ? -19.654 9.589 -25.751 1.00 92.44 419 TRP A O 1
ATOM 2997 N N . LEU A 1 420 ? -19.590 9.679 -23.507 1.00 92.62 420 LEU A N 1
ATOM 2998 C CA . LEU A 1 420 ? -20.965 9.227 -23.309 1.00 92.62 420 LEU A CA 1
ATOM 2999 C C . LEU A 1 420 ? -21.994 10.301 -23.689 1.00 92.62 420 LEU A C 1
ATOM 3001 O O . LEU A 1 420 ? -22.980 9.993 -24.354 1.00 92.62 420 LEU A O 1
ATOM 3005 N N . ALA A 1 421 ? -21.775 11.558 -23.293 1.00 93.38 421 ALA A N 1
ATOM 3006 C CA . ALA A 1 421 ? -22.757 12.624 -23.483 1.00 93.38 421 ALA A CA 1
ATOM 3007 C C . ALA A 1 421 ? -22.796 13.160 -24.922 1.00 93.38 421 ALA A C 1
ATOM 3009 O O . ALA A 1 421 ? -23.877 13.398 -25.457 1.00 93.38 421 ALA A O 1
ATOM 3010 N N . LYS A 1 422 ? -21.628 13.370 -25.544 1.00 95.31 422 LYS A N 1
ATOM 3011 C CA . LYS A 1 422 ? -21.513 13.988 -26.873 1.00 95.31 422 LYS A CA 1
ATOM 3012 C C . LYS A 1 422 ? -21.535 12.952 -27.990 1.00 95.31 422 LYS A C 1
ATOM 3014 O O . LYS A 1 422 ? -22.211 13.167 -28.988 1.00 95.31 422 LYS A O 1
ATOM 3019 N N . TRP A 1 423 ? -20.794 11.855 -27.837 1.00 93.62 423 TRP A N 1
ATOM 3020 C CA . TRP A 1 423 ? -20.620 10.875 -28.916 1.00 93.62 423 TRP A CA 1
ATOM 3021 C C . TRP A 1 423 ? -21.556 9.676 -28.811 1.00 93.62 423 TRP A C 1
ATOM 3023 O O . TRP A 1 423 ? -21.730 8.973 -29.800 1.00 93.62 423 TRP A O 1
ATOM 3033 N N . ARG A 1 424 ? -22.187 9.458 -27.646 1.00 95.44 424 ARG A N 1
ATOM 3034 C CA . ARG A 1 424 ? -23.091 8.321 -27.388 1.00 95.44 424 ARG A CA 1
ATOM 3035 C C . ARG A 1 424 ? -22.467 6.967 -27.758 1.00 95.44 424 ARG A C 1
ATOM 3037 O O . ARG A 1 424 ? -23.177 6.010 -28.054 1.00 95.44 424 ARG A O 1
ATOM 3044 N N . LEU A 1 425 ? -21.137 6.891 -27.750 1.00 94.00 425 LEU A N 1
ATOM 3045 C CA . LEU A 1 425 ? -20.401 5.675 -28.060 1.00 94.00 425 LEU A CA 1
ATOM 3046 C C . LEU A 1 425 ? -20.375 4.773 -26.820 1.00 94.00 425 LEU A C 1
ATOM 3048 O O . LEU A 1 425 ? -20.273 5.281 -25.696 1.00 94.00 425 LEU A O 1
ATOM 3052 N N . PRO A 1 426 ? -20.434 3.441 -26.992 1.00 93.69 426 PRO A N 1
ATOM 3053 C CA . PRO A 1 426 ? -20.251 2.528 -25.874 1.00 93.69 426 PRO A CA 1
ATOM 3054 C C . PRO A 1 426 ? -18.863 2.740 -25.245 1.00 93.69 426 PRO A C 1
ATOM 3056 O O . PRO A 1 426 ? -17.926 3.159 -25.937 1.00 93.69 426 PRO A O 1
ATOM 3059 N N . PRO A 1 427 ? -18.702 2.480 -23.936 1.00 90.69 427 PRO A N 1
ATOM 3060 C CA . PRO A 1 427 ? -17.386 2.526 -23.313 1.00 90.69 427 PRO A CA 1
ATOM 3061 C C . PRO A 1 427 ? -16.445 1.517 -23.996 1.00 90.69 427 PRO A C 1
ATOM 3063 O O . PRO A 1 427 ? -16.905 0.453 -24.426 1.00 90.69 427 PRO A O 1
ATOM 3066 N N . PRO A 1 428 ? -15.137 1.818 -24.095 1.00 91.44 428 PRO A N 1
ATOM 3067 C CA . PRO A 1 428 ? -14.178 0.892 -24.686 1.00 91.44 428 PRO A CA 1
ATOM 3068 C C . PRO A 1 428 ? -14.184 -0.459 -23.946 1.00 91.44 428 PRO A C 1
ATOM 3070 O O . PRO A 1 428 ? -14.427 -0.497 -22.733 1.00 91.44 428 PRO A O 1
ATOM 3073 N N . PRO A 1 429 ? -13.892 -1.579 -24.638 1.00 93.50 429 PRO A N 1
ATOM 3074 C CA . PRO A 1 429 ? -13.780 -2.878 -23.990 1.00 93.50 429 PRO A CA 1
ATOM 3075 C C . PRO A 1 429 ? -12.771 -2.839 -22.839 1.00 93.50 429 PRO A C 1
ATOM 3077 O O . PRO A 1 429 ? -11.699 -2.246 -22.955 1.00 93.50 429 PRO A O 1
ATOM 3080 N N . ARG A 1 430 ? -13.072 -3.533 -21.735 1.00 86.00 430 ARG A N 1
ATOM 3081 C CA . ARG A 1 430 ? -12.250 -3.505 -20.509 1.00 86.00 430 ARG A CA 1
ATOM 3082 C C . ARG A 1 430 ? -10.773 -3.807 -20.766 1.00 86.00 430 ARG A C 1
ATOM 3084 O O . ARG A 1 430 ? -9.919 -3.157 -20.174 1.00 86.00 430 ARG A O 1
ATOM 3091 N N . ALA A 1 431 ? -10.477 -4.793 -21.612 1.00 89.62 431 ALA A N 1
ATOM 3092 C CA . ALA A 1 431 ? -9.102 -5.160 -21.943 1.00 89.62 431 ALA A CA 1
ATOM 3093 C C . ALA A 1 431 ? -8.341 -3.985 -22.577 1.00 89.62 431 ALA A C 1
ATOM 3095 O O . ALA A 1 431 ? -7.203 -3.720 -22.201 1.00 89.62 431 ALA A O 1
ATOM 3096 N N . VAL A 1 432 ? -9.008 -3.233 -23.457 1.00 92.81 432 VAL A N 1
ATOM 3097 C CA . VAL A 1 432 ? -8.453 -2.035 -24.093 1.00 92.81 432 VAL A CA 1
ATOM 3098 C C . VAL A 1 432 ? -8.218 -0.946 -23.054 1.00 92.81 432 VAL A C 1
ATOM 3100 O O . VAL A 1 432 ? -7.124 -0.401 -22.999 1.00 92.81 432 VAL A O 1
ATOM 3103 N N . SER A 1 433 ? -9.186 -0.671 -22.172 1.00 90.44 433 SER A N 1
ATOM 3104 C CA . SER A 1 433 ? -8.994 0.308 -21.091 1.00 90.44 433 SER A CA 1
ATOM 3105 C C . SER A 1 433 ? -7.823 -0.061 -20.186 1.00 90.44 433 SER A C 1
ATOM 3107 O O . SER A 1 433 ? -6.980 0.780 -19.908 1.00 90.44 433 SER A O 1
ATOM 3109 N N . VAL A 1 434 ? -7.730 -1.324 -19.759 1.00 89.00 434 VAL A N 1
ATOM 3110 C CA . VAL A 1 434 ? -6.629 -1.801 -18.910 1.00 89.00 434 VAL A CA 1
ATOM 3111 C C . VAL A 1 434 ? -5.291 -1.640 -19.624 1.00 89.00 434 VAL A C 1
ATOM 3113 O O . VAL A 1 434 ? -4.340 -1.166 -19.006 1.00 89.00 434 VAL A O 1
ATOM 3116 N N . LEU A 1 435 ? -5.209 -1.997 -20.907 1.00 91.06 435 LEU A N 1
ATOM 3117 C CA . LEU A 1 435 ? -3.990 -1.847 -21.696 1.00 91.06 435 LEU A CA 1
ATOM 3118 C C . LEU A 1 435 ? -3.594 -0.373 -21.841 1.00 91.06 435 LEU A C 1
ATOM 3120 O O . LEU A 1 435 ? -2.448 -0.034 -21.564 1.00 91.06 435 LEU A O 1
ATOM 3124 N N . LEU A 1 436 ? -4.538 0.506 -22.185 1.00 92.44 436 LEU A N 1
ATOM 3125 C CA . LEU A 1 436 ? -4.296 1.945 -22.325 1.00 92.44 436 LEU A CA 1
ATOM 3126 C C . LEU A 1 436 ? -3.871 2.590 -21.003 1.00 92.44 436 LEU A C 1
ATOM 3128 O O . LEU A 1 436 ? -2.911 3.356 -20.979 1.00 92.44 436 LEU A O 1
ATOM 3132 N N . THR A 1 437 ? -4.540 2.259 -19.896 1.00 91.88 437 THR A N 1
ATOM 3133 C CA . THR A 1 437 ? -4.172 2.768 -18.570 1.00 91.88 437 THR A CA 1
ATOM 3134 C C . THR A 1 437 ? -2.781 2.290 -18.166 1.00 91.88 437 THR A C 1
ATOM 3136 O O . THR A 1 437 ? -1.979 3.100 -17.714 1.00 91.88 437 THR A O 1
ATOM 3139 N N . ASN A 1 438 ? -2.461 1.002 -18.343 1.00 91.88 438 ASN A N 1
ATOM 3140 C CA . ASN A 1 438 ? -1.123 0.492 -18.027 1.00 91.88 438 ASN A CA 1
ATOM 3141 C C . ASN A 1 438 ? -0.054 1.137 -18.910 1.00 91.88 438 ASN A C 1
ATOM 3143 O O . ASN A 1 438 ? 0.987 1.532 -18.399 1.00 91.88 438 ASN A O 1
ATOM 3147 N N . PHE A 1 439 ? -0.318 1.287 -20.207 1.00 94.12 439 PHE A N 1
ATOM 3148 C CA . PHE A 1 439 ? 0.603 1.948 -21.122 1.00 94.12 439 PHE A CA 1
ATOM 3149 C C . PHE A 1 439 ? 0.878 3.393 -20.690 1.00 94.12 439 PHE A C 1
ATOM 3151 O O . PHE A 1 439 ? 2.034 3.765 -20.511 1.00 94.12 439 PHE A O 1
ATOM 3158 N N . LEU A 1 440 ? -0.173 4.179 -20.432 1.00 95.19 440 LEU A N 1
ATOM 3159 C CA . LEU A 1 440 ? -0.040 5.554 -19.947 1.00 95.19 440 LEU A CA 1
ATOM 3160 C C . LEU A 1 440 ? 0.738 5.620 -18.626 1.00 95.19 440 LEU A C 1
ATOM 3162 O O . LEU A 1 440 ? 1.617 6.466 -18.475 1.00 95.19 440 LEU A O 1
ATOM 3166 N N . LEU A 1 441 ? 0.446 4.717 -17.685 1.00 94.00 441 LEU A N 1
ATOM 3167 C CA . LEU A 1 441 ? 1.159 4.644 -16.411 1.00 94.00 441 LEU A CA 1
ATOM 3168 C C . LEU A 1 441 ? 2.651 4.382 -16.609 1.00 94.00 441 LEU A C 1
ATOM 3170 O O . LEU A 1 441 ? 3.449 5.051 -15.964 1.00 94.00 441 LEU A O 1
ATOM 3174 N N . ILE A 1 442 ? 3.032 3.461 -17.498 1.00 95.75 442 ILE A N 1
ATOM 3175 C CA . ILE A 1 442 ? 4.443 3.165 -17.780 1.00 95.75 442 ILE A CA 1
ATOM 3176 C C . ILE A 1 442 ? 5.131 4.337 -18.480 1.00 95.75 442 ILE A C 1
ATOM 3178 O O . ILE A 1 442 ? 6.239 4.689 -18.092 1.00 95.75 442 ILE A O 1
ATOM 3182 N N . VAL A 1 443 ? 4.471 4.994 -19.437 1.00 96.56 443 VAL A N 1
ATOM 3183 C CA . VAL A 1 443 ? 5.020 6.182 -20.116 1.00 96.56 443 VAL A CA 1
ATOM 3184 C C . VAL A 1 443 ? 5.301 7.311 -19.123 1.00 96.56 443 VAL A C 1
ATOM 3186 O O . VAL A 1 443 ? 6.354 7.935 -19.179 1.00 96.56 443 VAL A O 1
ATOM 3189 N N . VAL A 1 444 ? 4.391 7.561 -18.178 1.00 96.94 444 VAL A N 1
ATOM 3190 C CA . VAL A 1 444 ? 4.600 8.566 -17.123 1.00 96.94 444 VAL A CA 1
ATOM 3191 C C . VAL A 1 444 ? 5.618 8.079 -16.082 1.00 96.94 444 VAL A C 1
ATOM 3193 O O . VAL A 1 444 ? 6.366 8.879 -15.520 1.00 96.94 444 VAL A O 1
ATOM 3196 N N . ALA A 1 445 ? 5.664 6.775 -15.807 1.00 96.75 445 ALA A N 1
ATOM 3197 C CA . ALA A 1 445 ? 6.600 6.186 -14.858 1.00 96.75 445 ALA A CA 1
ATOM 3198 C C . ALA A 1 445 ? 8.041 6.189 -15.370 1.00 96.75 445 ALA A C 1
ATOM 3200 O O . ALA A 1 445 ? 8.940 6.302 -14.546 1.00 96.75 445 ALA A O 1
ATOM 3201 N N . GLU A 1 446 ? 8.281 6.087 -16.677 1.00 95.75 446 GLU A N 1
ATOM 3202 C CA . GLU A 1 446 ? 9.630 6.013 -17.252 1.00 95.75 446 GLU A CA 1
ATOM 3203 C C . GLU A 1 446 ? 10.537 7.159 -16.758 1.00 95.75 446 GLU A C 1
ATOM 3205 O O . GLU A 1 446 ? 11.506 6.860 -16.060 1.00 95.75 446 GLU A O 1
ATOM 3210 N N . PRO A 1 447 ? 10.203 8.453 -16.924 1.00 96.94 447 PRO A N 1
ATOM 3211 C CA . PRO A 1 447 ? 11.117 9.521 -16.515 1.00 96.94 447 PRO A CA 1
ATOM 3212 C C . PRO A 1 447 ? 11.055 9.823 -15.011 1.00 96.94 447 PRO A C 1
ATOM 3214 O O . PRO A 1 447 ? 12.041 10.266 -14.407 1.00 96.94 447 PRO A O 1
ATOM 3217 N N . PHE A 1 448 ? 9.886 9.622 -14.392 1.00 97.19 448 PHE A N 1
ATOM 3218 C CA . PHE A 1 448 ? 9.609 10.109 -13.040 1.00 97.19 448 PHE A CA 1
ATOM 3219 C C . PHE A 1 448 ? 9.735 9.042 -11.950 1.00 97.19 448 PHE A C 1
ATOM 3221 O O . PHE A 1 448 ? 10.005 9.389 -10.803 1.00 97.19 448 PHE A O 1
ATOM 3228 N N . PHE A 1 449 ? 9.569 7.764 -12.283 1.00 95.94 449 PHE A N 1
ATOM 3229 C CA . PHE A 1 449 ? 9.656 6.648 -11.343 1.00 95.94 449 PHE A CA 1
ATOM 3230 C C . PHE A 1 449 ? 10.837 5.730 -11.667 1.00 95.94 449 PHE A C 1
ATOM 3232 O O . PHE A 1 449 ? 11.726 5.587 -10.828 1.00 95.94 449 PHE A O 1
ATOM 3239 N N . PHE A 1 450 ? 10.877 5.153 -12.873 1.00 95.75 450 PHE A N 1
ATOM 3240 C CA . PHE A 1 450 ? 11.903 4.192 -13.282 1.00 95.75 450 PHE A CA 1
ATOM 3241 C C . PHE A 1 450 ? 13.251 4.843 -13.556 1.00 95.75 450 PHE A C 1
ATOM 3243 O O . PHE A 1 450 ? 14.252 4.299 -13.117 1.00 95.75 450 PHE A O 1
ATOM 3250 N N . GLY A 1 451 ? 13.298 6.035 -14.149 1.00 95.12 451 GLY A N 1
ATOM 3251 C CA . GLY A 1 451 ? 14.543 6.765 -14.392 1.00 95.12 451 GLY A CA 1
ATOM 3252 C C . GLY A 1 451 ? 15.400 6.911 -13.126 1.00 95.12 451 GLY A C 1
ATOM 3253 O O . GLY A 1 451 ? 16.563 6.513 -13.135 1.00 95.12 451 GLY A O 1
ATOM 3254 N N . PRO A 1 452 ? 14.848 7.410 -11.999 1.00 94.12 452 PRO A N 1
ATOM 3255 C CA . PRO A 1 452 ? 15.530 7.371 -10.705 1.00 94.12 452 PRO A CA 1
ATOM 3256 C C . PRO A 1 452 ? 15.964 5.968 -10.263 1.00 94.12 452 PRO A C 1
ATOM 3258 O O . PRO A 1 452 ? 17.096 5.803 -9.810 1.00 94.12 452 PRO A O 1
ATOM 3261 N N . CYS A 1 453 ? 15.086 4.966 -10.379 1.00 92.56 453 CYS A N 1
ATOM 3262 C CA . CYS A 1 453 ? 15.377 3.590 -9.968 1.00 92.56 453 CYS A CA 1
ATOM 3263 C C . CYS A 1 453 ? 16.511 2.954 -10.775 1.00 92.56 453 CYS A C 1
ATOM 3265 O O . CYS A 1 453 ? 17.323 2.223 -10.210 1.00 92.56 453 CYS A O 1
ATOM 3267 N N . ASP A 1 454 ? 16.568 3.217 -12.075 1.00 94.19 454 ASP A N 1
ATOM 3268 C CA . ASP A 1 454 ? 17.608 2.720 -12.965 1.00 94.19 454 ASP A CA 1
ATOM 3269 C C . ASP A 1 454 ? 18.924 3.443 -12.679 1.00 94.19 454 ASP A C 1
ATOM 3271 O O . ASP A 1 454 ? 19.945 2.791 -12.467 1.00 94.19 454 ASP A O 1
ATOM 3275 N N . ALA A 1 455 ? 18.888 4.774 -12.540 1.00 92.81 455 ALA A N 1
ATOM 3276 C CA . ALA A 1 455 ? 20.059 5.580 -12.200 1.00 92.81 455 ALA A CA 1
ATOM 3277 C C . ALA A 1 455 ? 20.684 5.189 -10.849 1.00 92.81 455 ALA A C 1
ATOM 3279 O O . ALA A 1 455 ? 21.902 5.238 -10.695 1.00 92.81 455 ALA A O 1
ATOM 3280 N N . SER A 1 456 ? 19.874 4.775 -9.868 1.00 90.25 456 SER A N 1
ATOM 3281 C CA . SER A 1 456 ? 20.369 4.297 -8.571 1.00 90.25 456 SER A CA 1
ATOM 3282 C C . SER A 1 456 ? 20.704 2.800 -8.548 1.00 90.25 456 SER A C 1
ATOM 3284 O O . SER A 1 456 ? 21.145 2.287 -7.513 1.00 90.25 456 SER A O 1
ATOM 3286 N N . GLY A 1 457 ? 20.455 2.069 -9.641 1.00 90.62 457 GLY A N 1
ATOM 3287 C CA . GLY A 1 457 ? 20.577 0.612 -9.726 1.00 90.62 457 GLY A CA 1
ATOM 3288 C C . GLY A 1 457 ? 19.550 -0.166 -8.892 1.00 90.62 457 GLY A C 1
ATOM 3289 O O . GLY A 1 457 ? 19.708 -1.373 -8.696 1.00 90.62 457 GLY A O 1
ATOM 3290 N N . MET A 1 458 ? 18.508 0.492 -8.372 1.00 88.69 458 MET A N 1
ATOM 3291 C CA . MET A 1 458 ? 17.452 -0.137 -7.575 1.00 88.69 458 MET A CA 1
ATOM 3292 C C . MET A 1 458 ? 16.727 -1.233 -8.359 1.00 88.69 458 MET A C 1
ATOM 3294 O O . MET A 1 458 ? 16.542 -2.319 -7.811 1.00 88.69 458 MET A O 1
ATOM 3298 N N . CYS A 1 459 ? 16.356 -0.983 -9.621 1.00 91.31 459 CYS A N 1
ATOM 3299 C CA . CYS A 1 459 ? 15.665 -1.975 -10.453 1.00 91.31 459 CYS A CA 1
ATOM 3300 C C . CYS A 1 459 ? 16.488 -3.263 -10.582 1.00 91.31 459 CYS A C 1
ATOM 3302 O O . CYS A 1 459 ? 15.990 -4.356 -10.307 1.00 91.31 459 CYS A O 1
ATOM 3304 N N . ALA A 1 460 ? 17.772 -3.127 -10.926 1.00 91.06 460 ALA A N 1
ATOM 3305 C CA . ALA A 1 460 ? 18.687 -4.252 -11.082 1.00 91.06 460 ALA A CA 1
ATOM 3306 C C . ALA A 1 460 ? 18.875 -5.028 -9.769 1.00 91.06 460 ALA A C 1
ATOM 3308 O O . ALA A 1 460 ? 18.765 -6.256 -9.762 1.00 91.06 460 ALA A O 1
ATOM 3309 N N . ARG A 1 461 ? 19.091 -4.325 -8.643 1.00 88.88 461 ARG A N 1
ATOM 3310 C CA . ARG A 1 461 ? 19.211 -4.961 -7.321 1.00 88.88 461 ARG A CA 1
ATOM 3311 C C . ARG A 1 461 ? 17.944 -5.720 -6.952 1.00 88.88 461 ARG A C 1
ATOM 3313 O O . ARG A 1 461 ? 18.046 -6.886 -6.597 1.00 88.88 461 ARG A O 1
ATOM 3320 N N . MET A 1 462 ? 16.772 -5.096 -7.086 1.00 88.50 462 MET A N 1
ATOM 3321 C CA . MET A 1 462 ? 15.483 -5.708 -6.751 1.00 88.50 462 MET A CA 1
ATOM 3322 C C . MET A 1 462 ? 15.211 -6.960 -7.594 1.00 88.50 462 MET A C 1
ATOM 3324 O O . MET A 1 462 ? 14.831 -7.996 -7.051 1.00 88.50 462 MET A O 1
ATOM 3328 N N . MET A 1 463 ? 15.462 -6.901 -8.905 1.00 90.44 463 MET A N 1
ATOM 3329 C CA . MET A 1 463 ? 15.282 -8.059 -9.785 1.00 90.44 463 MET A CA 1
ATOM 3330 C C . MET A 1 463 ? 16.273 -9.181 -9.486 1.00 90.44 463 MET A C 1
ATOM 3332 O O . MET A 1 463 ? 15.859 -10.335 -9.409 1.00 90.44 463 MET A O 1
ATOM 3336 N N . GLY A 1 464 ? 17.557 -8.870 -9.279 1.00 90.44 464 GLY A N 1
ATOM 3337 C CA . GLY A 1 464 ? 18.561 -9.875 -8.907 1.00 90.44 464 GLY A CA 1
ATOM 3338 C C . GLY A 1 464 ? 18.216 -10.559 -7.583 1.00 90.44 464 GLY A C 1
ATOM 3339 O O . GLY A 1 464 ? 18.297 -11.776 -7.446 1.00 90.44 464 GLY A O 1
ATOM 3340 N N . SER A 1 465 ? 17.723 -9.778 -6.636 1.00 86.94 465 SER A N 1
ATOM 3341 C CA . SER A 1 465 ? 17.188 -10.242 -5.370 1.00 86.94 465 SER A CA 1
ATOM 3342 C C . SER A 1 465 ? 15.977 -11.182 -5.522 1.00 86.94 465 SER A C 1
ATOM 3344 O O . SER A 1 465 ? 15.970 -12.279 -4.964 1.00 86.94 465 SER A O 1
ATOM 3346 N N . LEU A 1 466 ? 14.963 -10.806 -6.307 1.00 88.31 466 LEU A N 1
ATOM 3347 C CA . LEU A 1 466 ? 13.802 -11.669 -6.563 1.00 88.31 466 LEU A CA 1
ATOM 3348 C C . LEU A 1 466 ? 14.200 -12.966 -7.282 1.00 88.31 466 LEU A C 1
ATOM 3350 O O . LEU A 1 466 ? 13.674 -14.032 -6.969 1.00 88.31 466 LEU A O 1
ATOM 3354 N N . GLN A 1 467 ? 15.167 -12.900 -8.198 1.00 91.00 467 GLN A N 1
ATOM 3355 C CA . GLN A 1 467 ? 15.728 -14.080 -8.860 1.00 91.00 467 GLN A CA 1
ATOM 3356 C C . GLN A 1 467 ? 16.382 -15.044 -7.864 1.00 91.00 467 GLN A C 1
ATOM 3358 O O . GLN A 1 467 ? 16.162 -16.250 -7.957 1.00 91.00 467 GLN A O 1
ATOM 3363 N N . GLN A 1 468 ? 17.148 -14.525 -6.901 1.00 89.44 468 GLN A N 1
ATOM 3364 C CA . GLN A 1 468 ? 17.743 -15.336 -5.835 1.00 89.44 468 GLN A CA 1
ATOM 3365 C C . GLN A 1 468 ? 16.667 -15.992 -4.962 1.00 89.44 468 GLN A C 1
ATOM 3367 O O . GLN A 1 468 ? 16.774 -17.177 -4.656 1.00 89.44 468 GLN A O 1
ATOM 3372 N N . ALA A 1 469 ? 15.610 -15.254 -4.607 1.00 87.12 469 ALA A N 1
ATOM 3373 C CA . ALA A 1 469 ? 14.504 -15.788 -3.814 1.00 87.12 469 ALA A CA 1
ATOM 3374 C C . ALA A 1 469 ? 13.758 -16.922 -4.541 1.00 87.12 469 ALA A C 1
ATOM 3376 O O . ALA A 1 469 ? 13.485 -17.959 -3.940 1.00 87.12 469 ALA A O 1
ATOM 3377 N N . VAL A 1 470 ? 13.477 -16.761 -5.839 1.00 89.00 470 VAL A N 1
ATOM 3378 C CA . VAL A 1 470 ? 12.843 -17.810 -6.658 1.00 89.00 470 VAL A CA 1
ATOM 3379 C C . VAL A 1 470 ? 13.742 -19.041 -6.780 1.00 89.00 470 VAL A C 1
ATOM 3381 O O . VAL A 1 470 ? 13.257 -20.159 -6.629 1.00 89.00 470 VAL A O 1
ATOM 3384 N N . ALA A 1 471 ? 15.047 -18.854 -6.998 1.00 89.75 471 ALA A N 1
ATOM 3385 C CA . ALA A 1 471 ? 15.998 -19.962 -7.078 1.00 89.75 471 ALA A CA 1
ATOM 3386 C C . ALA A 1 471 ? 16.093 -20.747 -5.756 1.00 89.75 471 ALA A C 1
ATOM 3388 O O . ALA A 1 471 ? 16.105 -21.975 -5.773 1.00 89.75 471 ALA A O 1
ATOM 3389 N N . ALA A 1 472 ? 16.102 -20.053 -4.613 1.00 87.38 472 ALA A N 1
ATOM 3390 C CA . ALA A 1 472 ? 16.124 -20.687 -3.295 1.00 87.38 472 ALA A CA 1
ATOM 3391 C C . ALA A 1 472 ? 14.819 -21.441 -2.978 1.00 87.38 472 ALA A C 1
ATOM 3393 O O . ALA A 1 472 ? 14.858 -22.543 -2.430 1.00 87.38 472 ALA A O 1
ATOM 3394 N N . GLY A 1 473 ? 13.668 -20.871 -3.354 1.00 85.81 473 GLY A N 1
ATOM 3395 C CA . GLY A 1 473 ? 12.365 -21.517 -3.186 1.00 85.81 473 GLY A CA 1
ATOM 3396 C C . GLY A 1 473 ? 12.221 -22.787 -4.026 1.00 85.81 473 GLY A C 1
ATOM 3397 O O . GLY A 1 473 ? 11.714 -23.785 -3.528 1.00 85.81 473 GLY A O 1
ATOM 3398 N N . GLY A 1 474 ? 12.724 -22.775 -5.265 1.00 78.44 474 GLY A N 1
ATOM 3399 C CA . GLY A 1 474 ? 12.704 -23.947 -6.145 1.00 78.44 474 GLY A CA 1
ATOM 3400 C C . GLY A 1 474 ? 13.632 -25.083 -5.708 1.00 78.44 474 GLY A C 1
ATOM 3401 O O . GLY A 1 474 ? 13.370 -26.223 -6.052 1.00 78.44 474 GLY A O 1
ATOM 3402 N N . ALA A 1 475 ? 14.690 -24.799 -4.943 1.00 68.69 475 ALA A N 1
ATOM 3403 C CA . ALA A 1 475 ? 15.578 -25.831 -4.399 1.00 68.69 475 ALA A CA 1
ATOM 3404 C C . ALA A 1 475 ? 15.018 -26.522 -3.140 1.00 68.69 475 ALA A C 1
ATOM 3406 O O . ALA A 1 475 ? 15.549 -27.545 -2.720 1.00 68.69 475 ALA A O 1
ATOM 3407 N N . SER A 1 476 ? 13.994 -25.933 -2.513 1.00 59.41 476 SER A N 1
ATOM 3408 C CA . SER A 1 476 ? 13.393 -26.430 -1.265 1.00 59.41 476 SER A CA 1
ATOM 3409 C C . SER A 1 476 ? 12.091 -27.212 -1.484 1.00 59.41 476 SER A C 1
ATOM 3411 O O . SER A 1 476 ? 11.560 -27.766 -0.523 1.00 59.41 476 SER A O 1
ATOM 3413 N N . ALA A 1 477 ? 11.560 -27.198 -2.710 1.00 45.62 477 ALA A N 1
ATOM 3414 C CA . ALA A 1 477 ? 10.355 -27.905 -3.140 1.00 45.62 477 ALA A CA 1
ATOM 3415 C C . ALA A 1 477 ? 10.751 -29.114 -3.989 1.00 45.62 477 ALA A C 1
ATOM 3417 O O . ALA A 1 477 ? 10.071 -30.155 -3.853 1.00 45.62 477 ALA A O 1
#

Foldseek 3Di:
DDPVVVVVLVVVLVVVLLVLLLVLLVQCVPQQVVDDAPDPRNQVSLQVSLVSLQCSLLVRDDLVSCLPVNVVSNVQSNLLSLQSNLVNNCAFQLNQDPQPDSLLSSLCRRALWHFLSNVVVVVVPDDDDDPDPDPDDRPPQDALVNLQVLLVVLLVVLVVLLVVLPDPPDDPLVNLLSLVSSVLSNSLSVNSNSSSCSCVVVVGRTDRLCDVPASGPSLVRSLCSPFLVCLLVCVVPPPVPPPPPPPPDPPDDDDDDDDDDDDDDDDDDDDDDDDDDDDDDDDDDPDDDDDDDDDDDDDDDDDDDDDDDDDDDDDDDDDDDDDDDDDDDDDDDDPDDDDDNLCPLPVPDDDVDPDPPDPVVSLVSSLVSLLRSQLVVLVSQLVVCCSSVVDSPQSVLSSCLSNVVSVVSSVVVVVVCCCCPPVVDDDPDRVVVVVVVSSVSSVSCVVRPVVVCVVSVVSVVNSVVSVVVSVVVVVVD

Sequence (477 aa):
MRLEGYAAGLAARLLASYAAAAAAAAAVFLLARPLPPGSRGRAAVCVAVAAALLAAPSRLLDFQREAIGIVPAVGVFSLAAFKVLAFAVGRGPLQAAPLPSFAKFAAALALPVIPIEAFKLSSRGGARPRRSPPPPPPARAASAGEFLASYAAKSAATAAVIGLYRLPGLPVLALHWLYALCLSLSMGALWDAYCAAAVGLYGLRVARSFDAPRWNLTTSHMLRVLIYEPVLEGRLVPAGIEATPQTAGETAGAARNGGGGGGGPEASDAPAAAAESDGGGAPFGESRSSSPAPEARLRRAGAGDAFANGGAPGGRRGQPPAGDAQEDGPTPGSKTPPAAAAAAAAATAPSAGGGRGPRRGRLLRRAAALQATFAFSGLWHAFIWAHFHGTSSLGWRWFVFFSVQAPIMVAEAALQHLWLAKWRLPPPPRAVSVLLTNFLLIVVAEPFFFGPCDASGMCARMMGSLQQAVAAGGASA

InterPro domains:
  IPR044851 Wax synthase [PTHR31595] (17-467)

Radius of gyration: 30.86 Å; chains: 1; bounding box: 93×114×64 Å